Protein AF-A0A940UGZ0-F1 (afdb_monomer_lite)

Structure (mmCIF, N/CA/C/O backbone):
data_AF-A0A940UGZ0-F1
#
_entry.id   AF-A0A940UGZ0-F1
#
loop_
_atom_site.group_PDB
_atom_site.id
_atom_site.type_symbol
_atom_site.label_atom_id
_atom_site.label_alt_id
_atom_site.label_comp_id
_atom_site.label_asym_id
_atom_site.label_entity_id
_atom_site.label_seq_id
_atom_site.pdbx_PDB_ins_code
_atom_site.Cartn_x
_atom_site.Cartn_y
_atom_site.Cartn_z
_atom_site.occupancy
_atom_site.B_iso_or_equiv
_atom_site.auth_seq_id
_atom_site.auth_comp_id
_atom_site.auth_asym_id
_atom_site.auth_atom_id
_atom_site.pdbx_PDB_model_num
ATOM 1 N N . MET A 1 1 ? 29.693 -10.703 10.361 1.00 44.00 1 MET A N 1
ATOM 2 C CA . MET A 1 1 ? 28.287 -11.131 10.550 1.00 44.00 1 MET A CA 1
ATOM 3 C C . MET A 1 1 ? 28.003 -12.308 9.638 1.00 44.00 1 MET A C 1
ATOM 5 O O . MET A 1 1 ? 28.403 -12.269 8.482 1.00 44.00 1 MET A O 1
ATOM 9 N N . SER A 1 2 ? 27.366 -13.365 10.141 1.00 43.62 2 SER A N 1
ATOM 10 C CA . SER A 1 2 ? 26.946 -14.489 9.296 1.00 43.62 2 SER A CA 1
ATOM 11 C C . SER A 1 2 ? 26.009 -13.975 8.190 1.00 43.62 2 SER A C 1
ATOM 13 O O . SER A 1 2 ? 24.983 -13.370 8.494 1.00 43.62 2 SER A O 1
ATOM 15 N N . LEU A 1 3 ? 26.332 -14.251 6.918 1.00 56.09 3 LEU A N 1
ATOM 16 C CA . LEU A 1 3 ? 25.516 -13.907 5.736 1.00 56.09 3 LEU A CA 1
ATOM 17 C C . LEU A 1 3 ? 24.057 -14.409 5.822 1.00 56.09 3 LEU A C 1
ATOM 19 O O . LEU A 1 3 ? 23.211 -13.968 5.048 1.00 56.09 3 LEU A O 1
ATOM 23 N N . LYS A 1 4 ? 23.747 -15.321 6.757 1.00 75.62 4 LYS A N 1
ATOM 24 C CA . LYS A 1 4 ? 22.429 -15.953 6.892 1.00 75.62 4 LYS A CA 1
ATOM 25 C C . LYS A 1 4 ? 21.354 -15.041 7.482 1.00 75.62 4 LYS A C 1
ATOM 27 O O . LYS A 1 4 ? 20.193 -15.233 7.151 1.00 75.62 4 LYS A O 1
ATOM 32 N N . GLU A 1 5 ? 21.692 -14.092 8.356 1.00 88.62 5 GLU A N 1
ATOM 33 C CA . GLU A 1 5 ? 20.665 -13.267 9.018 1.00 88.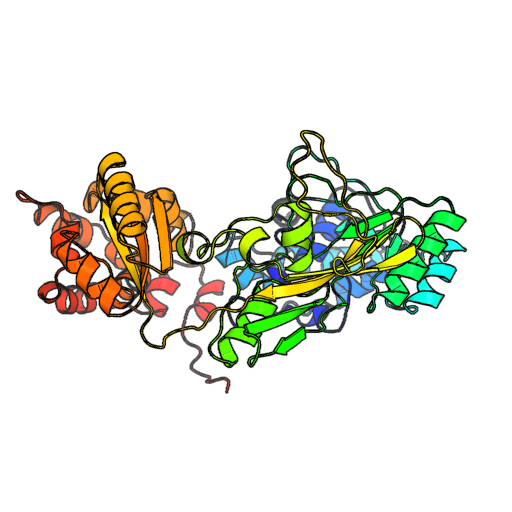62 5 GLU A CA 1
ATOM 34 C C . GLU A 1 5 ? 20.078 -12.202 8.073 1.00 88.62 5 GLU A C 1
ATOM 36 O O . GLU A 1 5 ? 18.863 -12.222 7.878 1.00 88.62 5 GLU A O 1
ATOM 41 N N . PRO A 1 6 ? 20.875 -11.357 7.382 1.00 93.19 6 PRO A N 1
ATOM 42 C CA . PRO A 1 6 ? 20.317 -10.394 6.429 1.00 93.19 6 PRO A CA 1
ATOM 43 C C . PRO A 1 6 ? 19.539 -11.060 5.288 1.00 93.19 6 PRO A C 1
ATOM 45 O O . PRO A 1 6 ? 18.523 -10.536 4.851 1.00 93.19 6 PRO A O 1
ATOM 48 N N . ALA A 1 7 ? 19.972 -12.242 4.833 1.00 91.25 7 ALA A N 1
ATOM 49 C CA . ALA A 1 7 ? 19.273 -12.977 3.780 1.00 91.25 7 ALA A CA 1
ATOM 50 C C . ALA A 1 7 ? 17.895 -13.473 4.246 1.00 91.25 7 ALA A C 1
ATOM 52 O O . ALA A 1 7 ? 16.927 -13.379 3.502 1.00 91.25 7 ALA A O 1
ATOM 53 N N . LYS A 1 8 ? 17.784 -13.941 5.498 1.00 92.12 8 LYS A N 1
ATOM 54 C CA . LYS A 1 8 ? 16.493 -14.309 6.098 1.00 92.12 8 LYS A CA 1
ATOM 55 C C . LYS A 1 8 ? 15.559 -13.106 6.228 1.00 92.12 8 LYS A C 1
ATOM 57 O O . LYS A 1 8 ? 14.386 -13.237 5.904 1.00 92.12 8 LYS A O 1
ATOM 62 N N . ILE A 1 9 ? 16.074 -11.954 6.670 1.00 92.94 9 ILE A N 1
ATOM 63 C CA . ILE A 1 9 ? 15.282 -10.716 6.776 1.00 92.94 9 ILE A CA 1
ATOM 64 C C . ILE A 1 9 ? 14.785 -10.289 5.391 1.00 92.94 9 ILE A C 1
ATOM 66 O O . ILE A 1 9 ? 13.605 -10.000 5.229 1.00 92.94 9 ILE A O 1
ATOM 70 N N . ALA A 1 10 ? 15.665 -10.300 4.386 1.00 92.88 10 ALA A N 1
ATOM 71 C CA . ALA A 1 10 ? 15.313 -9.944 3.016 1.00 92.88 10 ALA A CA 1
ATOM 72 C C . ALA A 1 10 ? 14.221 -10.864 2.441 1.00 92.88 10 ALA A C 1
ATOM 74 O O . ALA A 1 10 ? 13.216 -10.378 1.929 1.00 92.88 10 ALA A O 1
ATOM 75 N N . ALA A 1 11 ? 14.373 -12.181 2.608 1.00 89.81 11 ALA A N 1
ATOM 76 C CA . ALA A 1 11 ? 13.402 -13.177 2.154 1.00 89.81 11 ALA A CA 1
ATOM 77 C C . ALA A 1 11 ? 12.052 -13.116 2.895 1.00 89.81 11 ALA A C 1
ATOM 79 O O . ALA A 1 11 ? 11.059 -13.642 2.399 1.00 89.81 11 ALA A O 1
ATOM 80 N N . ALA A 1 12 ? 12.004 -12.498 4.079 1.00 89.06 12 ALA A N 1
ATOM 81 C CA . ALA A 1 12 ? 10.781 -12.320 4.855 1.00 89.06 12 ALA A CA 1
ATOM 82 C C . ALA A 1 12 ? 9.967 -11.078 4.441 1.00 89.06 12 ALA A C 1
ATOM 84 O O . ALA A 1 12 ? 8.873 -10.872 4.972 1.00 89.06 12 ALA A O 1
ATOM 85 N N . CYS A 1 13 ? 10.463 -10.256 3.506 1.00 86.62 13 CYS A N 1
ATOM 86 C CA . CYS A 1 13 ? 9.703 -9.128 2.977 1.00 86.62 13 CYS A CA 1
ATOM 87 C C . CYS A 1 13 ? 8.386 -9.611 2.346 1.00 86.62 13 CYS A C 1
ATOM 89 O O . CYS A 1 13 ? 8.370 -10.559 1.568 1.00 86.62 13 CYS A O 1
ATOM 91 N N . ARG A 1 14 ? 7.276 -8.953 2.701 1.00 76.94 14 ARG A N 1
ATOM 92 C CA . ARG A 1 14 ? 5.912 -9.326 2.287 1.00 76.94 14 ARG A CA 1
ATOM 93 C C . ARG A 1 14 ? 5.341 -8.469 1.151 1.00 76.94 14 ARG A C 1
ATOM 95 O O . ARG A 1 14 ? 4.160 -8.561 0.856 1.00 76.94 14 ARG A O 1
ATOM 102 N N . HIS A 1 15 ? 6.153 -7.596 0.555 1.00 77.44 15 HIS A N 1
ATOM 103 C CA . HIS A 1 15 ? 5.818 -6.810 -0.645 1.00 77.44 15 HIS A CA 1
ATOM 104 C C . HIS A 1 15 ? 4.561 -5.924 -0.582 1.00 77.44 15 HIS A C 1
ATOM 106 O O . HIS A 1 15 ? 4.055 -5.507 -1.619 1.00 77.44 15 HIS A O 1
ATOM 112 N N . TYR A 1 16 ? 4.093 -5.541 0.610 1.00 77.81 16 TYR A N 1
ATOM 113 C CA . TYR A 1 16 ? 2.901 -4.692 0.775 1.00 77.81 16 TYR A CA 1
ATOM 114 C C . TYR A 1 16 ? 3.077 -3.230 0.340 1.00 77.81 16 TYR A C 1
ATOM 116 O O . TYR A 1 16 ? 2.133 -2.451 0.429 1.00 77.81 16 TYR A O 1
ATOM 124 N N . ALA A 1 17 ? 4.274 -2.824 -0.096 1.00 86.44 17 ALA A N 1
ATOM 125 C CA . ALA A 1 17 ? 4.585 -1.467 -0.546 1.00 86.44 17 ALA A CA 1
ATOM 126 C C . ALA A 1 17 ? 4.343 -0.343 0.485 1.00 86.44 17 ALA A C 1
ATOM 128 O O . ALA A 1 17 ? 4.434 0.832 0.133 1.00 86.44 17 ALA A O 1
ATOM 129 N N . MET A 1 18 ? 4.135 -0.677 1.764 1.00 88.25 18 MET A N 1
ATOM 130 C CA . MET A 1 18 ? 3.965 0.301 2.852 1.00 88.25 18 MET A CA 1
ATOM 131 C C . MET A 1 18 ? 5.149 1.270 2.959 1.00 88.25 18 MET A C 1
ATOM 133 O O . MET A 1 18 ? 4.951 2.440 3.248 1.00 88.25 18 MET A O 1
ATOM 137 N N . CYS A 1 19 ? 6.365 0.831 2.609 1.00 89.19 19 CYS A N 1
ATOM 138 C CA . CYS A 1 19 ? 7.564 1.680 2.596 1.00 89.19 19 CYS A CA 1
ATOM 139 C C . CYS A 1 19 ? 7.544 2.833 1.570 1.00 89.19 19 CYS A C 1
ATOM 141 O O . CYS A 1 19 ? 8.497 3.614 1.509 1.00 89.19 19 CYS A O 1
ATOM 143 N N . LYS A 1 20 ? 6.502 2.912 0.734 1.00 90.12 20 LYS A N 1
ATOM 144 C CA . LYS A 1 20 ? 6.289 3.983 -0.244 1.00 90.12 20 LYS A CA 1
ATOM 145 C C . LYS A 1 20 ? 5.335 5.075 0.243 1.00 90.12 20 LYS A C 1
ATOM 147 O O . LYS A 1 20 ? 5.169 6.065 -0.461 1.00 90.12 20 LYS A O 1
ATOM 152 N N . ILE A 1 21 ? 4.708 4.896 1.402 1.00 90.94 21 ILE A N 1
ATOM 153 C CA . ILE A 1 21 ? 3.793 5.865 2.006 1.00 90.94 21 ILE A CA 1
ATOM 154 C C . ILE A 1 21 ? 4.285 6.224 3.407 1.00 90.94 21 ILE A C 1
ATOM 156 O O . ILE A 1 21 ? 4.869 5.398 4.102 1.00 90.94 21 ILE A O 1
ATOM 160 N N . ASP A 1 22 ? 4.055 7.460 3.835 1.00 90.25 22 ASP A N 1
ATOM 161 C CA . ASP A 1 22 ? 4.480 7.920 5.158 1.00 90.25 22 ASP A CA 1
ATOM 162 C C . ASP A 1 22 ? 3.358 7.788 6.191 1.00 90.25 22 ASP A C 1
ATOM 164 O O . ASP A 1 22 ? 2.810 8.779 6.666 1.00 90.25 22 ASP A O 1
ATOM 168 N N . TYR A 1 23 ? 2.968 6.553 6.500 1.00 87.12 23 TYR A N 1
ATOM 169 C CA . TYR A 1 23 ? 1.838 6.278 7.396 1.00 87.12 23 TYR A CA 1
ATOM 170 C C . TYR A 1 23 ? 2.162 6.477 8.888 1.00 87.12 23 TYR A C 1
ATOM 172 O O . TYR A 1 23 ? 1.243 6.496 9.699 1.00 87.12 23 TYR A O 1
ATOM 180 N N . LEU A 1 24 ? 3.442 6.636 9.248 1.00 85.75 24 LEU A N 1
ATOM 181 C CA . LEU A 1 24 ? 3.880 6.961 10.614 1.00 85.75 24 LEU A CA 1
ATOM 182 C C . LEU A 1 24 ? 4.257 8.443 10.792 1.00 85.75 24 LEU A C 1
ATOM 184 O O . LEU A 1 24 ? 4.602 8.842 11.898 1.00 85.75 24 LEU A O 1
ATOM 188 N N . GLY A 1 25 ? 4.219 9.265 9.734 1.00 86.12 25 GLY A N 1
ATOM 189 C CA . GLY A 1 25 ? 4.635 10.677 9.799 1.00 86.12 25 GLY A CA 1
ATOM 190 C C . GLY A 1 25 ? 6.141 10.868 10.020 1.00 86.12 25 GLY A C 1
ATOM 191 O O . GLY A 1 25 ? 6.587 11.855 10.600 1.00 86.12 25 GLY A O 1
ATOM 192 N N . THR A 1 26 ? 6.934 9.894 9.590 1.00 83.38 26 THR A N 1
ATOM 193 C CA . THR A 1 26 ? 8.383 9.797 9.822 1.00 83.38 26 THR A CA 1
ATOM 194 C C . THR A 1 26 ? 9.216 10.132 8.587 1.00 83.38 26 THR A C 1
ATOM 196 O O . THR A 1 26 ? 10.450 10.141 8.633 1.00 83.38 26 THR A O 1
ATOM 199 N N . GLY A 1 27 ? 8.540 10.416 7.478 1.00 88.00 27 GLY A N 1
ATOM 200 C CA . GLY A 1 27 ? 9.101 10.537 6.147 1.00 88.00 27 GLY A CA 1
ATOM 201 C C . GLY A 1 27 ? 9.201 9.199 5.413 1.00 88.00 27 GLY A C 1
ATOM 202 O O . GLY A 1 27 ? 9.188 8.111 5.989 1.00 88.00 27 GLY A O 1
ATOM 203 N N . ILE A 1 28 ? 9.347 9.294 4.094 1.00 90.31 28 ILE A N 1
ATOM 204 C CA . ILE A 1 28 ? 9.717 8.171 3.225 1.00 90.31 28 ILE A CA 1
ATOM 205 C C . ILE A 1 28 ? 11.244 8.054 3.111 1.00 90.31 28 ILE A C 1
ATOM 207 O O . ILE A 1 28 ? 11.990 8.968 3.463 1.00 90.31 28 ILE A O 1
ATOM 211 N N . CYS A 1 29 ? 11.732 6.917 2.606 1.00 91.56 29 CYS A N 1
ATOM 212 C CA . CYS A 1 29 ? 13.166 6.705 2.396 1.00 91.56 29 CYS A CA 1
ATOM 213 C C . CYS A 1 29 ? 13.762 7.812 1.494 1.00 91.56 29 CYS A C 1
ATOM 215 O O . CYS A 1 29 ? 13.357 7.897 0.334 1.00 91.56 29 CYS A O 1
ATOM 217 N N . PRO A 1 30 ? 14.764 8.596 1.952 1.00 91.69 30 PRO A N 1
ATOM 218 C CA . PRO A 1 30 ? 15.283 9.741 1.195 1.00 91.69 30 PRO A CA 1
ATOM 219 C C . PRO A 1 30 ? 15.824 9.373 -0.185 1.00 91.69 30 PRO A C 1
ATOM 221 O O . PRO A 1 30 ? 15.688 10.122 -1.143 1.00 91.69 30 PRO A O 1
ATOM 224 N N . SER A 1 31 ? 16.404 8.179 -0.312 1.00 87.62 31 SER A N 1
ATOM 225 C CA . SER A 1 31 ? 16.918 7.683 -1.589 1.00 87.62 31 SER A CA 1
ATOM 226 C C . SER A 1 31 ? 15.840 7.440 -2.644 1.00 87.62 31 SER A C 1
ATOM 228 O O . SER A 1 31 ? 16.177 7.286 -3.813 1.00 87.62 31 SER A O 1
ATOM 230 N N . ALA A 1 32 ? 14.581 7.315 -2.224 1.00 85.12 32 ALA A N 1
ATOM 231 C CA . ALA A 1 32 ? 13.453 7.041 -3.097 1.00 85.12 32 ALA A CA 1
ATOM 232 C C . ALA A 1 32 ? 12.693 8.315 -3.503 1.00 85.12 32 ALA A C 1
ATOM 234 O O . ALA A 1 32 ? 11.904 8.253 -4.437 1.00 85.12 32 ALA A O 1
ATOM 235 N N . CYS A 1 33 ? 12.941 9.462 -2.854 1.00 79.94 33 CYS A N 1
ATOM 236 C CA . CYS A 1 33 ? 12.240 10.717 -3.152 1.00 79.94 33 CYS A CA 1
ATOM 237 C C . CYS A 1 33 ? 12.409 11.155 -4.616 1.00 79.94 33 CYS A C 1
ATOM 239 O O . CYS A 1 33 ? 11.438 11.556 -5.247 1.00 79.94 33 CYS A O 1
ATOM 241 N N . ASP A 1 34 ? 13.617 10.999 -5.167 1.00 77.56 34 ASP A N 1
ATOM 242 C CA . ASP A 1 34 ? 13.958 11.457 -6.524 1.00 77.56 34 ASP A CA 1
ATOM 243 C C . ASP A 1 34 ? 14.174 10.301 -7.514 1.00 77.56 34 ASP A C 1
ATOM 245 O O . ASP A 1 34 ? 14.641 10.499 -8.638 1.00 77.56 34 ASP A O 1
ATOM 249 N N . LYS A 1 35 ? 13.902 9.058 -7.096 1.00 87.75 35 LYS A N 1
ATOM 250 C CA . LYS A 1 35 ? 14.192 7.857 -7.886 1.00 87.75 35 LYS A CA 1
ATOM 251 C C . LYS A 1 35 ? 12.925 7.032 -8.082 1.00 87.75 35 LYS A C 1
ATOM 253 O O . LYS A 1 35 ? 12.344 6.566 -7.110 1.00 87.75 35 LYS A O 1
ATOM 258 N N . PRO A 1 36 ? 12.510 6.788 -9.334 1.00 84.94 36 PRO A N 1
ATOM 259 C CA . PRO A 1 36 ? 11.133 6.388 -9.600 1.00 84.94 36 PRO A CA 1
ATOM 260 C C . PRO A 1 36 ? 10.893 4.876 -9.419 1.00 84.94 36 PRO A C 1
ATOM 262 O O . PRO A 1 36 ? 9.751 4.442 -9.323 1.00 84.94 36 PRO A O 1
ATOM 265 N N . TYR A 1 37 ? 11.948 4.057 -9.353 1.00 95.12 37 TYR A N 1
ATOM 266 C CA . TYR A 1 37 ? 11.830 2.595 -9.304 1.00 95.12 37 TYR A CA 1
ATOM 267 C C . TYR A 1 37 ? 11.713 2.039 -7.883 1.00 95.12 37 TYR A C 1
ATOM 269 O O . TYR A 1 37 ? 12.392 2.498 -6.962 1.00 95.12 37 TYR A O 1
ATOM 277 N N . VAL A 1 38 ? 10.978 0.926 -7.746 1.00 93.81 38 VAL A N 1
ATOM 278 C CA . VAL A 1 38 ? 10.859 0.141 -6.496 1.00 93.81 38 VAL A CA 1
ATOM 279 C C . VAL A 1 38 ? 12.226 -0.190 -5.885 1.00 93.81 38 VAL A C 1
ATOM 281 O O . VAL A 1 38 ? 12.372 -0.179 -4.665 1.00 93.81 38 VAL A O 1
ATOM 284 N N . ALA A 1 39 ? 13.240 -0.411 -6.722 1.00 95.75 39 ALA A N 1
ATOM 285 C CA . ALA A 1 39 ? 14.613 -0.717 -6.328 1.00 95.75 39 ALA A CA 1
ATOM 286 C C . ALA A 1 39 ? 15.255 0.269 -5.337 1.00 95.75 39 ALA A C 1
ATOM 288 O O . ALA A 1 39 ? 16.126 -0.129 -4.565 1.00 95.75 39 ALA A O 1
ATOM 289 N N . TYR A 1 40 ? 14.823 1.531 -5.321 1.00 95.56 40 TYR A N 1
ATOM 290 C CA . TYR A 1 40 ? 15.357 2.550 -4.411 1.00 95.56 40 TYR A CA 1
ATOM 291 C C . TYR A 1 40 ? 14.639 2.597 -3.057 1.00 95.56 40 TYR A C 1
ATOM 293 O O . TYR A 1 40 ? 15.151 3.190 -2.102 1.00 95.56 40 TYR A O 1
ATOM 301 N N . TYR A 1 41 ? 13.494 1.926 -2.943 1.00 94.44 41 TYR A N 1
ATOM 302 C CA . TYR A 1 41 ? 12.763 1.771 -1.693 1.00 94.44 41 TYR A CA 1
ATOM 303 C C . TYR A 1 41 ? 13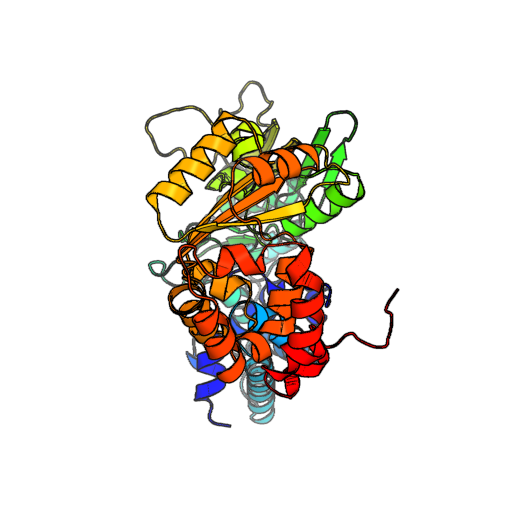.341 0.619 -0.855 1.00 94.44 41 TYR A C 1
ATOM 305 O O . TYR A 1 41 ? 14.000 -0.280 -1.389 1.00 94.44 41 TYR A O 1
ATOM 313 N N . PRO A 1 42 ? 13.081 0.597 0.467 1.00 94.06 42 PRO A N 1
ATOM 314 C CA . PRO A 1 42 ? 13.516 -0.492 1.340 1.00 94.06 42 PRO A CA 1
ATOM 315 C C . PRO A 1 42 ? 13.128 -1.883 0.825 1.00 94.06 42 PRO A C 1
ATOM 317 O O . PRO A 1 42 ? 13.968 -2.777 0.819 1.00 94.06 42 PRO A O 1
ATOM 320 N N . GLN A 1 43 ? 11.899 -2.044 0.326 1.00 93.19 43 GLN A N 1
ATOM 321 C CA . GLN A 1 43 ? 11.437 -3.293 -0.283 1.00 93.19 43 GLN A CA 1
ATOM 322 C C . GLN A 1 43 ? 12.329 -3.736 -1.451 1.00 93.19 43 GLN A C 1
ATOM 324 O O . GLN A 1 43 ? 12.862 -4.839 -1.422 1.00 93.19 43 GLN A O 1
ATOM 329 N N . GLY A 1 44 ? 12.568 -2.865 -2.436 1.00 94.50 44 GLY A N 1
ATOM 330 C CA . GLY A 1 44 ? 13.358 -3.241 -3.609 1.00 94.50 44 GLY A CA 1
ATOM 331 C C . GLY A 1 44 ? 14.811 -3.583 -3.279 1.00 94.50 44 GLY A C 1
ATOM 332 O O . GLY A 1 44 ? 15.390 -4.475 -3.890 1.00 94.50 44 GLY A O 1
ATOM 333 N N . ARG A 1 45 ? 15.408 -2.946 -2.265 1.00 95.94 45 ARG A N 1
ATOM 334 C CA . ARG A 1 45 ? 16.752 -3.326 -1.798 1.00 95.94 45 ARG A CA 1
ATOM 335 C C . ARG A 1 45 ? 16.782 -4.687 -1.110 1.00 95.94 45 ARG A C 1
ATOM 337 O O . ARG A 1 45 ? 17.774 -5.401 -1.249 1.00 95.94 45 ARG A O 1
ATOM 344 N N . MET A 1 46 ? 15.720 -5.049 -0.389 1.00 95.19 46 MET A N 1
ATOM 345 C CA . MET A 1 46 ? 15.579 -6.400 0.156 1.00 95.19 46 MET A CA 1
ATOM 346 C C . MET A 1 46 ? 15.463 -7.429 -0.974 1.00 95.19 46 MET A C 1
ATOM 348 O O . MET A 1 46 ? 16.199 -8.411 -0.952 1.00 95.19 46 MET A O 1
ATOM 352 N N . ASP A 1 47 ? 14.668 -7.146 -2.009 1.00 94.75 47 ASP A N 1
ATOM 353 C CA . ASP A 1 47 ? 14.540 -8.011 -3.193 1.00 94.75 47 ASP A CA 1
ATOM 354 C C . ASP A 1 47 ? 15.880 -8.218 -3.906 1.00 94.75 47 ASP A C 1
ATOM 356 O O . ASP A 1 47 ? 16.263 -9.341 -4.229 1.00 94.75 47 ASP A O 1
ATOM 360 N N . ILE A 1 48 ? 16.638 -7.136 -4.106 1.00 96.81 48 ILE A N 1
ATOM 361 C CA . ILE A 1 48 ? 17.970 -7.185 -4.719 1.00 96.81 48 ILE A CA 1
ATOM 362 C C . ILE A 1 48 ? 18.925 -8.035 -3.882 1.00 96.81 48 ILE A C 1
ATOM 364 O O . ILE A 1 48 ? 19.661 -8.855 -4.433 1.00 96.81 48 ILE A O 1
ATOM 368 N N . TYR A 1 49 ? 18.940 -7.848 -2.561 1.00 96.69 49 TYR A N 1
ATOM 369 C CA . TYR A 1 49 ? 19.843 -8.596 -1.691 1.00 96.69 49 TYR A CA 1
ATOM 370 C C . TYR A 1 49 ? 19.498 -10.091 -1.646 1.00 96.69 49 TYR A C 1
ATOM 372 O O . TYR A 1 49 ? 20.399 -10.926 -1.739 1.00 96.69 49 TYR A O 1
ATOM 380 N N . ASP A 1 50 ? 18.212 -10.440 -1.562 1.00 95.00 50 ASP A N 1
ATOM 381 C CA . ASP A 1 50 ? 17.754 -11.831 -1.643 1.00 95.00 50 ASP A CA 1
ATOM 382 C C . ASP A 1 50 ? 18.118 -12.464 -3.000 1.00 95.00 50 ASP A C 1
ATOM 384 O O . ASP A 1 50 ? 18.675 -13.565 -3.058 1.00 95.00 50 ASP A O 1
ATOM 388 N N . ALA A 1 51 ? 17.925 -11.731 -4.099 1.00 95.06 51 ALA A N 1
ATOM 389 C CA . ALA A 1 51 ? 18.300 -12.178 -5.436 1.00 95.06 51 ALA A CA 1
ATOM 390 C C . ALA A 1 51 ? 19.815 -12.386 -5.600 1.00 95.06 51 ALA A C 1
ATOM 392 O O . ALA A 1 51 ? 20.236 -13.364 -6.224 1.00 95.06 51 ALA A O 1
ATOM 393 N N . LEU A 1 52 ? 20.648 -11.517 -5.018 1.00 95.31 52 LEU A N 1
ATOM 394 C CA . LEU A 1 52 ? 22.104 -11.693 -4.976 1.00 95.31 52 LEU A CA 1
ATOM 395 C C . LEU A 1 52 ? 22.502 -12.922 -4.153 1.00 95.31 52 LEU A C 1
ATOM 397 O O . LEU A 1 52 ? 23.336 -13.712 -4.599 1.00 95.31 52 LEU A O 1
ATOM 401 N N . ALA A 1 53 ? 21.883 -13.125 -2.985 1.00 93.12 53 ALA A N 1
ATOM 402 C CA . ALA A 1 53 ? 22.130 -14.294 -2.142 1.00 93.12 53 ALA A CA 1
ATOM 403 C C . ALA A 1 53 ? 21.796 -15.608 -2.874 1.00 93.12 53 ALA A C 1
ATOM 405 O O . ALA A 1 53 ? 22.514 -16.601 -2.730 1.00 93.12 53 ALA A O 1
ATOM 406 N N . LYS A 1 54 ? 20.759 -15.586 -3.720 1.00 93.12 54 LYS A N 1
ATOM 407 C CA . LYS A 1 54 ? 20.337 -16.693 -4.595 1.00 93.12 54 LYS A CA 1
ATOM 408 C C . LYS A 1 54 ? 21.063 -16.739 -5.949 1.00 93.12 54 LYS A C 1
ATOM 410 O O . LYS A 1 54 ? 20.816 -17.651 -6.731 1.00 93.12 54 LYS A O 1
ATOM 415 N N . LYS A 1 55 ? 21.976 -15.797 -6.225 1.00 94.12 55 LYS A N 1
ATOM 416 C CA . LYS A 1 55 ? 22.732 -15.663 -7.489 1.00 94.12 55 LYS A CA 1
ATOM 417 C C . LYS A 1 55 ? 21.848 -15.519 -8.741 1.00 94.12 55 LYS A C 1
ATOM 419 O O . LYS A 1 55 ? 22.222 -15.979 -9.817 1.00 94.12 55 LYS A O 1
ATOM 424 N N . LEU A 1 56 ? 20.690 -14.878 -8.606 1.00 94.06 56 LEU A N 1
ATOM 425 C CA . LEU A 1 56 ? 19.726 -14.682 -9.697 1.00 94.06 56 LEU A CA 1
ATOM 426 C C . LEU A 1 56 ? 20.080 -13.500 -10.606 1.00 94.06 56 LEU A C 1
ATOM 428 O O . LEU A 1 56 ? 19.689 -13.476 -11.771 1.00 94.06 56 LEU A O 1
ATOM 432 N N . ILE A 1 57 ? 20.826 -12.525 -10.086 1.00 96.62 57 ILE A N 1
ATOM 433 C CA . ILE A 1 57 ? 21.223 -11.319 -10.815 1.00 96.62 57 ILE A CA 1
ATOM 434 C C . ILE A 1 57 ? 22.728 -11.058 -10.678 1.00 96.62 57 ILE A C 1
ATOM 436 O O . ILE A 1 57 ? 23.325 -11.392 -9.651 1.00 96.62 57 ILE A O 1
ATOM 440 N N . PRO A 1 58 ? 23.369 -10.455 -11.693 1.00 96.81 58 PRO A N 1
ATOM 441 C CA . PRO A 1 58 ? 24.728 -9.949 -11.564 1.00 96.81 58 PRO A CA 1
ATOM 442 C C . PRO A 1 58 ? 24.758 -8.589 -10.847 1.00 96.81 58 PRO A C 1
ATOM 444 O O . PRO A 1 58 ? 23.751 -7.887 -10.769 1.00 96.81 58 PRO A O 1
ATOM 447 N N . VAL A 1 59 ? 25.948 -8.164 -10.413 1.00 97.56 59 VAL A N 1
ATOM 448 C CA . VAL A 1 59 ? 26.180 -6.775 -9.987 1.00 97.56 59 VAL A CA 1
ATOM 449 C C . VAL A 1 59 ? 26.232 -5.868 -11.217 1.00 97.56 59 VAL A C 1
ATOM 451 O O . VAL A 1 59 ? 27.138 -5.989 -12.045 1.00 97.56 59 VAL A O 1
ATOM 454 N N . THR A 1 60 ? 25.256 -4.970 -11.348 1.00 98.00 60 THR A N 1
ATOM 455 C CA . THR A 1 60 ? 25.151 -3.997 -12.448 1.00 98.00 60 THR A CA 1
ATOM 456 C C . THR A 1 60 ? 25.531 -2.585 -12.009 1.00 98.00 60 THR A C 1
ATOM 458 O O . THR A 1 60 ? 25.659 -2.309 -10.816 1.00 98.00 60 THR A O 1
ATOM 461 N N . GLU A 1 61 ? 25.695 -1.671 -12.970 1.00 96.38 6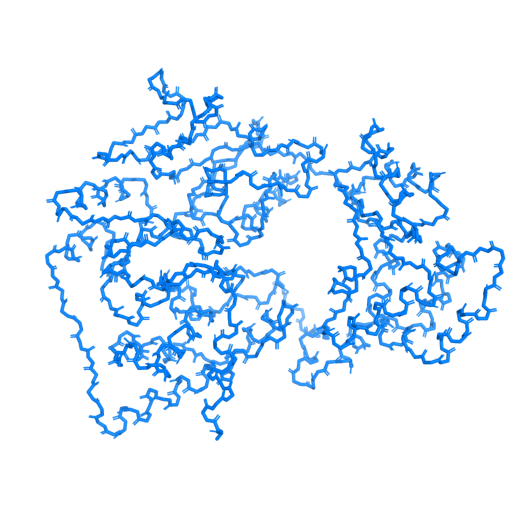1 GLU A N 1
ATOM 462 C CA . GLU A 1 61 ? 25.901 -0.241 -12.684 1.00 96.38 61 GLU A CA 1
ATOM 463 C C . GLU A 1 61 ? 24.727 0.342 -11.876 1.00 96.38 61 GLU A C 1
ATOM 465 O O . GLU A 1 61 ? 24.952 1.078 -10.916 1.00 96.38 61 GLU A O 1
ATOM 470 N N . ALA A 1 62 ? 23.485 -0.046 -12.198 1.00 96.69 62 ALA A N 1
ATOM 471 C CA . ALA A 1 62 ? 22.312 0.374 -11.434 1.00 96.69 62 ALA A CA 1
ATOM 472 C C . ALA A 1 62 ? 22.327 -0.187 -10.006 1.00 96.69 62 ALA A C 1
ATOM 474 O O . ALA A 1 62 ? 22.023 0.542 -9.069 1.00 96.69 62 ALA A O 1
ATOM 475 N N . LEU A 1 63 ? 22.722 -1.453 -9.810 1.00 97.88 63 LEU A N 1
ATOM 476 C CA . LEU A 1 63 ? 22.827 -2.052 -8.474 1.00 97.88 63 LEU A CA 1
ATOM 477 C C . LEU A 1 63 ? 23.803 -1.271 -7.588 1.00 97.88 63 LEU A C 1
ATOM 479 O O . LEU A 1 63 ? 23.494 -0.977 -6.433 1.00 97.88 63 LEU A O 1
ATOM 483 N N . VAL A 1 64 ? 24.960 -0.895 -8.141 1.00 97.81 64 VAL A N 1
ATOM 484 C CA . VAL A 1 64 ? 25.957 -0.084 -7.431 1.00 97.81 64 VAL A CA 1
ATOM 485 C C . VAL A 1 64 ? 25.355 1.253 -6.991 1.00 97.81 64 VAL A C 1
ATOM 487 O O . VAL A 1 64 ? 25.499 1.629 -5.827 1.00 97.81 64 VAL A O 1
ATOM 490 N N . ASP A 1 65 ? 24.639 1.943 -7.883 1.00 96.31 65 ASP A N 1
ATOM 491 C CA . ASP A 1 65 ? 23.936 3.193 -7.567 1.00 96.31 65 ASP A CA 1
ATOM 492 C C . ASP A 1 65 ? 22.861 2.997 -6.482 1.00 96.31 65 ASP A C 1
ATOM 494 O O . ASP A 1 65 ? 22.849 3.701 -5.470 1.00 96.31 65 ASP A O 1
ATOM 498 N N . ILE A 1 66 ? 22.013 1.974 -6.621 1.00 97.19 66 ILE A N 1
ATOM 499 C CA . ILE A 1 66 ? 20.955 1.632 -5.661 1.00 97.19 66 ILE A CA 1
ATOM 500 C C . ILE A 1 66 ? 21.534 1.374 -4.267 1.00 97.19 66 ILE A C 1
ATOM 502 O O . ILE A 1 66 ? 21.028 1.912 -3.275 1.00 97.19 66 ILE A O 1
ATOM 506 N N . ALA A 1 67 ? 22.604 0.584 -4.169 1.00 97.12 67 ALA A N 1
ATOM 507 C CA . ALA A 1 67 ? 23.257 0.296 -2.900 1.00 97.12 67 ALA A CA 1
ATOM 508 C C . ALA A 1 67 ? 23.872 1.567 -2.297 1.00 97.12 67 ALA A C 1
ATOM 510 O O . ALA A 1 67 ? 23.683 1.853 -1.109 1.00 97.12 67 ALA A O 1
ATOM 511 N N . ARG A 1 68 ? 24.566 2.377 -3.104 1.00 95.94 68 ARG A N 1
ATOM 512 C CA . ARG A 1 68 ? 25.223 3.611 -2.646 1.00 95.94 68 ARG A CA 1
ATOM 513 C C . ARG A 1 68 ? 24.240 4.693 -2.221 1.00 95.94 68 ARG A C 1
ATOM 515 O O . ARG A 1 68 ? 24.515 5.350 -1.221 1.00 95.94 68 ARG A O 1
ATOM 522 N N . SER A 1 69 ? 23.078 4.784 -2.865 1.00 95.69 69 SER A N 1
ATOM 523 C CA . SER A 1 69 ? 22.033 5.767 -2.549 1.00 95.69 69 SER A CA 1
ATOM 524 C C . SER A 1 69 ? 21.497 5.675 -1.112 1.00 95.69 69 SER A C 1
ATOM 526 O O . SER A 1 69 ? 20.978 6.658 -0.589 1.00 95.69 69 SER A O 1
ATOM 528 N N . CYS A 1 70 ? 21.598 4.511 -0.455 1.00 95.25 70 CYS A N 1
ATOM 529 C CA . CYS A 1 70 ? 21.123 4.320 0.916 1.00 95.25 70 CYS A CA 1
ATOM 530 C C . CYS A 1 70 ? 22.037 5.019 1.936 1.00 95.25 70 CYS A C 1
ATOM 532 O O . CYS A 1 70 ? 23.189 4.628 2.094 1.00 95.25 70 CYS A O 1
ATOM 534 N N . ASN A 1 71 ? 21.530 5.988 2.692 1.00 94.50 71 ASN A N 1
ATOM 535 C CA . ASN A 1 71 ? 22.291 6.668 3.752 1.00 94.50 71 ASN A CA 1
ATOM 536 C C . ASN A 1 71 ? 22.181 5.994 5.135 1.00 94.50 71 ASN A C 1
ATOM 538 O O . ASN A 1 71 ? 22.670 6.549 6.111 1.00 94.50 71 ASN A O 1
ATOM 542 N N . LEU A 1 72 ? 21.540 4.820 5.221 1.00 95.06 72 LEU A N 1
ATOM 543 C CA . LEU A 1 72 ? 21.311 4.079 6.468 1.00 95.06 72 LEU A CA 1
ATOM 544 C C . LEU A 1 72 ? 20.550 4.882 7.547 1.00 95.06 72 LEU A C 1
ATOM 546 O O . LEU A 1 72 ? 20.785 4.689 8.733 1.00 95.06 72 LEU A O 1
ATOM 550 N N . CYS A 1 73 ? 19.607 5.747 7.153 1.00 92.12 73 CYS A N 1
ATOM 551 C CA . CYS A 1 73 ? 18.861 6.611 8.081 1.00 92.12 73 CYS A CA 1
ATOM 552 C C . CYS A 1 73 ? 17.954 5.900 9.106 1.00 92.12 73 CYS A C 1
ATOM 554 O O . CYS A 1 73 ? 17.463 6.557 10.015 1.00 92.12 73 CYS A O 1
ATOM 556 N N . GLY A 1 74 ? 17.662 4.606 8.950 1.00 91.31 74 GLY A N 1
ATOM 557 C CA . GLY A 1 74 ? 16.844 3.848 9.908 1.00 91.31 74 GLY A CA 1
ATOM 558 C C . GLY A 1 74 ? 15.324 3.910 9.719 1.00 91.31 74 GLY A C 1
ATOM 559 O O . GLY A 1 74 ? 14.630 3.070 10.278 1.00 91.31 74 GLY A O 1
ATOM 560 N N . ILE A 1 75 ? 14.792 4.796 8.867 1.00 90.44 75 ILE A N 1
ATOM 561 C CA . ILE A 1 75 ? 13.332 4.935 8.642 1.00 90.44 75 ILE A CA 1
ATOM 562 C C . ILE A 1 75 ? 12.664 3.597 8.271 1.00 90.44 75 ILE A C 1
ATOM 564 O O . ILE A 1 75 ? 11.540 3.311 8.681 1.00 90.44 75 ILE A O 1
ATOM 568 N N . CYS A 1 76 ? 13.361 2.747 7.512 1.00 91.19 76 CYS A N 1
ATOM 569 C CA . CYS A 1 76 ? 12.840 1.443 7.115 1.00 91.19 76 CYS A CA 1
ATOM 570 C C . CYS A 1 76 ? 12.687 0.449 8.270 1.00 91.19 76 CYS A C 1
ATOM 572 O O . CYS A 1 76 ? 11.767 -0.362 8.207 1.00 91.19 76 CYS A O 1
ATOM 574 N N . ASP A 1 77 ? 13.547 0.507 9.291 1.00 91.06 77 ASP A N 1
ATOM 575 C CA . ASP A 1 77 ? 13.411 -0.317 10.496 1.00 91.06 77 ASP A CA 1
ATOM 576 C C . ASP A 1 77 ? 12.151 0.072 11.244 1.00 91.06 77 ASP A C 1
ATOM 578 O O . ASP A 1 77 ? 11.364 -0.796 11.573 1.00 91.06 77 ASP A O 1
ATOM 582 N N . MET A 1 78 ? 11.902 1.362 11.429 1.00 85.44 78 MET A N 1
ATOM 583 C CA . MET A 1 78 ? 10.714 1.825 12.137 1.00 85.44 78 MET A CA 1
ATOM 584 C C . MET A 1 78 ? 9.415 1.419 11.434 1.00 85.44 78 MET A C 1
ATOM 586 O O . MET A 1 78 ? 8.555 0.790 12.048 1.00 85.44 78 MET A O 1
ATOM 590 N N . GLN A 1 79 ? 9.283 1.729 10.139 1.00 86.88 79 GLN A N 1
ATOM 591 C CA . GLN A 1 79 ? 8.080 1.366 9.391 1.00 86.88 79 GLN A CA 1
ATOM 592 C C . GLN A 1 79 ? 7.901 -0.163 9.349 1.00 86.88 79 GLN A C 1
ATOM 594 O O . GLN A 1 79 ? 6.855 -0.697 9.715 1.00 86.88 79 GLN A O 1
ATOM 599 N N . CYS A 1 80 ? 8.940 -0.914 8.972 1.00 86.62 80 CYS A N 1
ATOM 600 C CA . CYS A 1 80 ? 8.795 -2.365 8.855 1.00 86.62 80 CYS A CA 1
ATOM 601 C C . CYS A 1 80 ? 8.647 -3.053 10.214 1.00 86.62 80 CYS A C 1
ATOM 603 O O . CYS A 1 80 ? 7.935 -4.053 10.284 1.00 86.62 80 CYS A O 1
ATOM 605 N N . HIS A 1 81 ? 9.245 -2.523 11.283 1.00 86.81 81 HIS A N 1
ATOM 606 C CA . HIS A 1 81 ? 9.078 -3.071 12.622 1.00 86.81 81 HIS A CA 1
ATOM 607 C C . HIS A 1 81 ? 7.631 -2.946 13.080 1.00 86.81 81 HIS A C 1
ATOM 609 O O . HIS A 1 81 ? 7.051 -3.932 13.516 1.00 86.81 81 HIS A O 1
ATOM 615 N N . PHE A 1 82 ? 7.029 -1.766 12.905 1.00 78.19 82 PHE A N 1
ATOM 616 C CA . PHE A 1 82 ? 5.633 -1.533 13.271 1.00 78.19 82 PHE A CA 1
ATOM 617 C C . PHE A 1 82 ? 4.670 -2.526 12.600 1.00 78.19 82 PHE A C 1
ATOM 619 O O . PHE A 1 82 ? 3.685 -2.935 13.199 1.00 78.19 82 PHE A O 1
ATOM 626 N N . VAL A 1 83 ? 4.952 -2.933 11.357 1.00 72.75 83 VAL A N 1
ATOM 627 C CA . VAL A 1 83 ? 4.063 -3.828 10.594 1.00 72.75 83 VAL A CA 1
ATOM 628 C C . VAL A 1 83 ? 4.426 -5.307 10.762 1.00 72.75 83 VAL A C 1
ATOM 630 O O . VAL A 1 83 ? 3.556 -6.167 10.683 1.00 72.75 83 VAL A O 1
ATOM 633 N N . THR A 1 84 ? 5.713 -5.628 10.908 1.00 80.88 84 THR A N 1
ATOM 634 C CA . THR A 1 84 ? 6.233 -6.999 10.726 1.00 80.88 84 THR A CA 1
ATOM 635 C C . THR A 1 84 ? 7.405 -7.372 11.635 1.00 80.88 84 THR A C 1
ATOM 637 O O . THR A 1 84 ? 7.952 -8.459 11.472 1.00 80.88 84 THR A O 1
ATOM 640 N N . GLU A 1 85 ? 7.861 -6.473 12.513 1.00 86.94 85 GLU A N 1
ATOM 641 C CA . GLU A 1 85 ? 9.107 -6.601 13.299 1.00 86.94 85 GLU A CA 1
ATOM 642 C C . GLU A 1 85 ? 10.397 -6.772 12.480 1.00 86.94 85 GLU A C 1
ATOM 644 O O . GLU A 1 85 ? 11.482 -6.993 13.021 1.00 86.94 85 GLU A O 1
ATOM 649 N N . LEU A 1 86 ? 10.328 -6.627 11.155 1.00 89.62 86 LEU A N 1
ATOM 650 C CA . LEU A 1 86 ? 11.513 -6.696 10.313 1.00 89.62 86 LEU A CA 1
ATOM 651 C C . LEU A 1 86 ? 12.446 -5.512 10.586 1.00 89.62 86 LEU A C 1
ATOM 653 O O . LEU A 1 86 ? 12.012 -4.385 10.820 1.00 89.62 86 LEU A O 1
ATOM 657 N N . ARG A 1 87 ? 13.752 -5.776 10.455 1.00 91.56 87 ARG A N 1
ATOM 658 C CA . ARG A 1 87 ? 14.845 -4.803 10.626 1.00 91.56 87 ARG A CA 1
ATOM 659 C C . ARG A 1 87 ? 15.653 -4.637 9.320 1.00 91.56 87 ARG A C 1
ATOM 661 O O . ARG A 1 87 ? 16.762 -5.181 9.211 1.00 91.56 87 ARG A O 1
ATOM 668 N N . PRO A 1 88 ? 15.111 -3.974 8.272 1.00 94.12 88 PRO A N 1
ATOM 669 C CA . PRO A 1 88 ? 15.749 -3.888 6.960 1.00 94.12 88 PRO A CA 1
ATOM 670 C C . PRO A 1 88 ? 17.122 -3.207 6.931 1.00 94.12 88 PRO A C 1
ATOM 672 O O . PRO A 1 88 ? 17.883 -3.474 6.004 1.00 94.12 88 PRO A O 1
ATOM 675 N N . VAL A 1 89 ? 17.491 -2.353 7.894 1.00 94.69 89 VAL A N 1
ATOM 676 C CA . VAL A 1 89 ? 18.810 -1.687 7.936 1.00 94.69 89 VAL A CA 1
ATOM 677 C C . VAL A 1 89 ? 19.948 -2.705 7.890 1.00 94.69 89 VAL A C 1
ATOM 679 O O . VAL A 1 89 ? 20.929 -2.481 7.177 1.00 94.69 89 VAL A O 1
ATOM 682 N N . LYS A 1 90 ? 19.796 -3.861 8.550 1.00 94.81 90 LYS A N 1
ATOM 683 C CA . LYS A 1 90 ? 20.776 -4.959 8.486 1.00 94.81 90 LYS A CA 1
ATOM 684 C C . LYS A 1 90 ? 20.976 -5.463 7.051 1.00 94.81 90 LYS A C 1
ATOM 686 O O . LYS A 1 90 ? 22.096 -5.773 6.647 1.00 94.81 90 LYS A O 1
ATOM 691 N N . VAL A 1 91 ? 19.901 -5.506 6.260 1.00 96.62 91 VAL A N 1
ATOM 692 C CA . VAL A 1 91 ? 19.944 -5.851 4.830 1.00 96.62 91 VAL A CA 1
ATOM 693 C C . VAL A 1 91 ? 20.623 -4.749 4.027 1.00 96.62 91 VAL A C 1
ATOM 695 O O . VAL A 1 91 ? 21.477 -5.045 3.197 1.00 96.62 91 VAL A O 1
ATOM 698 N N . MET A 1 92 ? 20.315 -3.479 4.306 1.00 96.69 92 MET A N 1
ATOM 699 C CA . MET A 1 92 ? 20.941 -2.344 3.618 1.00 96.69 92 MET A CA 1
ATOM 700 C C . MET A 1 92 ? 22.458 -2.315 3.835 1.00 96.69 92 MET A C 1
ATOM 702 O O . MET A 1 92 ? 23.214 -2.134 2.882 1.00 96.69 92 MET A O 1
ATOM 706 N N . GLN A 1 93 ? 22.912 -2.536 5.072 1.00 97.12 93 GLN A N 1
ATOM 707 C CA . GLN A 1 93 ? 24.332 -2.641 5.415 1.00 97.12 93 GLN A CA 1
ATOM 708 C C . GLN A 1 93 ? 24.999 -3.804 4.674 1.00 97.12 93 GLN A C 1
ATOM 710 O O . GLN A 1 93 ? 26.054 -3.621 4.065 1.00 97.12 93 GLN A O 1
ATOM 715 N N . ALA A 1 94 ? 24.368 -4.981 4.675 1.00 97.06 94 ALA A N 1
ATOM 716 C CA . ALA A 1 94 ? 24.891 -6.158 3.992 1.00 97.06 94 ALA A CA 1
ATOM 717 C C . ALA A 1 94 ? 24.949 -5.976 2.467 1.00 97.06 94 ALA A C 1
ATOM 719 O O . ALA A 1 94 ? 25.934 -6.369 1.844 1.00 97.06 94 ALA A O 1
ATOM 720 N N . LEU A 1 95 ? 23.942 -5.336 1.865 1.00 97.62 95 LEU A N 1
ATOM 721 C CA . LEU A 1 95 ? 23.921 -5.006 0.441 1.00 97.62 95 LEU A CA 1
ATOM 722 C C . LEU A 1 95 ? 25.057 -4.046 0.075 1.00 97.62 95 LEU A C 1
ATOM 724 O O . LEU A 1 95 ? 25.777 -4.296 -0.891 1.00 97.62 95 LEU A O 1
ATOM 728 N N . LYS A 1 96 ? 25.261 -2.979 0.860 1.00 96.81 96 LYS A N 1
ATOM 729 C CA . LYS A 1 96 ? 26.379 -2.044 0.653 1.00 96.81 96 LYS A CA 1
ATOM 730 C C . LYS A 1 96 ? 27.724 -2.760 0.763 1.00 96.81 96 LYS A C 1
ATOM 732 O O . LYS A 1 96 ? 28.541 -2.634 -0.142 1.00 96.81 96 LYS A O 1
ATOM 737 N N . ALA A 1 97 ? 27.927 -3.549 1.819 1.00 96.69 97 ALA A N 1
ATOM 738 C CA . ALA A 1 97 ? 29.159 -4.311 2.012 1.00 96.69 97 ALA A CA 1
ATOM 739 C C . ALA A 1 97 ? 29.419 -5.287 0.854 1.00 96.69 97 ALA A C 1
ATOM 741 O O . ALA A 1 97 ? 30.525 -5.330 0.328 1.00 96.69 97 ALA A O 1
ATOM 742 N N . HIS A 1 98 ? 28.390 -6.010 0.398 1.00 96.00 98 HIS A N 1
ATOM 743 C CA . HIS A 1 98 ? 28.495 -6.923 -0.741 1.00 96.00 98 HIS A CA 1
ATOM 744 C C . HIS A 1 98 ? 28.965 -6.207 -2.014 1.00 96.00 98 HIS A C 1
ATOM 746 O O . HIS A 1 98 ? 29.842 -6.705 -2.720 1.00 96.00 98 HIS A O 1
ATOM 752 N N . VAL A 1 99 ? 28.390 -5.037 -2.307 1.00 96.38 99 VAL A N 1
ATOM 753 C CA . VAL A 1 99 ? 28.763 -4.238 -3.480 1.00 96.38 99 VAL A CA 1
ATOM 754 C C . VAL A 1 99 ? 30.192 -3.723 -3.371 1.00 96.38 99 VAL A C 1
ATOM 756 O O . VAL A 1 99 ? 30.956 -3.876 -4.321 1.00 96.38 99 VAL A O 1
ATOM 759 N N . GLU A 1 100 ? 30.580 -3.146 -2.235 1.00 96.44 100 GLU A N 1
ATOM 760 C CA . GLU A 1 100 ? 31.936 -2.610 -2.075 1.00 96.44 100 GLU A CA 1
ATOM 761 C C . GLU A 1 100 ? 32.995 -3.726 -2.107 1.00 96.44 100 GLU A C 1
ATOM 763 O O . GLU A 1 100 ? 34.000 -3.589 -2.805 1.00 96.44 100 GLU A O 1
ATOM 768 N N . ASP A 1 101 ? 32.739 -4.881 -1.483 1.00 95.94 101 ASP A N 1
ATOM 769 C CA . ASP A 1 101 ? 33.616 -6.057 -1.571 1.00 95.94 101 ASP A CA 1
ATOM 770 C C . ASP A 1 101 ? 33.780 -6.547 -3.019 1.00 95.94 101 ASP A C 1
ATOM 772 O O . ASP A 1 101 ? 34.886 -6.907 -3.444 1.00 95.94 101 ASP A O 1
ATOM 776 N N . HIS A 1 102 ? 32.690 -6.561 -3.796 1.00 95.25 102 HIS A N 1
ATOM 777 C CA . HIS A 1 102 ? 32.721 -6.931 -5.213 1.00 95.25 102 HIS A CA 1
ATOM 778 C C . HIS A 1 102 ? 33.595 -5.969 -6.020 1.00 95.25 102 HIS A C 1
ATOM 780 O O . HIS A 1 102 ? 34.403 -6.415 -6.835 1.00 95.25 102 HIS A O 1
ATOM 786 N N . LEU A 1 103 ? 33.492 -4.663 -5.766 1.00 95.56 103 LEU A N 1
ATOM 787 C CA . LEU A 1 103 ? 34.293 -3.642 -6.444 1.00 95.56 103 LEU A CA 1
ATOM 788 C C . LEU A 1 103 ? 35.778 -3.716 -6.059 1.00 95.56 103 LEU A C 1
ATOM 790 O O . LEU A 1 103 ? 36.637 -3.676 -6.941 1.00 95.56 103 LEU A O 1
ATOM 794 N N . VAL A 1 104 ? 36.094 -3.895 -4.772 1.00 95.88 104 VAL A N 1
ATOM 795 C CA . VAL A 1 104 ? 37.476 -4.036 -4.274 1.00 95.88 104 VAL A CA 1
ATOM 796 C C . VAL A 1 104 ? 38.165 -5.252 -4.891 1.00 95.88 104 VAL A C 1
ATOM 798 O O . VAL A 1 104 ? 39.321 -5.174 -5.311 1.00 95.88 104 VAL A O 1
ATOM 801 N N . ARG A 1 105 ? 37.444 -6.369 -5.034 1.00 95.69 105 ARG A N 1
ATOM 802 C CA . ARG A 1 105 ? 37.948 -7.583 -5.697 1.00 95.69 105 ARG A CA 1
ATOM 803 C C . ARG A 1 105 ? 38.033 -7.462 -7.221 1.00 95.69 105 ARG A C 1
ATOM 805 O O . ARG A 1 105 ? 38.343 -8.451 -7.882 1.00 95.69 105 ARG A O 1
ATOM 812 N N . LYS A 1 106 ? 37.759 -6.279 -7.789 1.00 91.69 106 LYS A N 1
ATOM 813 C CA . LYS A 1 106 ? 37.652 -6.037 -9.238 1.00 91.69 106 LYS A CA 1
ATOM 814 C C . LYS A 1 106 ? 36.669 -7.002 -9.906 1.00 91.69 106 LYS A C 1
ATOM 816 O O . LYS A 1 106 ? 36.870 -7.435 -11.042 1.00 91.69 106 LYS A O 1
ATOM 821 N N . GLY A 1 107 ? 35.606 -7.349 -9.183 1.00 90.75 107 GLY A N 1
ATOM 822 C CA . GLY A 1 107 ? 34.492 -8.117 -9.705 1.00 90.75 107 GLY A CA 1
ATOM 823 C C . GLY A 1 107 ? 33.879 -7.401 -10.905 1.00 90.75 107 GLY A C 1
ATOM 824 O O . GLY A 1 107 ? 33.792 -6.174 -10.958 1.00 90.75 107 GLY A O 1
ATOM 825 N N . LYS A 1 108 ? 33.458 -8.174 -11.905 1.00 94.50 108 LYS A N 1
ATOM 826 C CA . LYS A 1 108 ? 32.870 -7.622 -13.126 1.00 94.50 108 LYS A CA 1
ATOM 827 C C . LYS A 1 108 ? 31.570 -6.886 -12.793 1.00 94.50 108 LYS A C 1
ATOM 829 O O . LYS A 1 108 ? 30.633 -7.506 -12.293 1.00 94.50 108 LYS A O 1
ATOM 834 N N . VAL A 1 109 ? 31.505 -5.594 -13.107 1.00 96.00 109 VAL A N 1
ATOM 835 C CA . VAL A 1 109 ? 30.259 -4.816 -13.094 1.00 96.00 109 VAL A CA 1
ATOM 836 C C . VAL A 1 109 ? 29.637 -4.904 -14.480 1.00 96.00 109 VAL A C 1
ATOM 838 O O . VAL A 1 109 ? 30.271 -4.585 -15.489 1.00 96.00 109 VAL A O 1
ATOM 841 N N . VAL A 1 110 ? 28.413 -5.415 -14.549 1.00 96.31 110 VAL A N 1
ATOM 842 C CA . VAL A 1 110 ? 27.720 -5.635 -15.817 1.00 96.31 110 VAL A CA 1
ATOM 843 C C . VAL A 1 110 ? 27.057 -4.339 -16.268 1.00 96.31 110 VAL A C 1
ATOM 845 O O . VAL A 1 110 ? 26.155 -3.825 -15.612 1.00 96.31 110 VAL A O 1
ATOM 848 N N . ARG A 1 111 ? 27.476 -3.849 -17.436 1.00 93.88 111 ARG A N 1
ATOM 849 C CA . ARG A 1 111 ? 26.784 -2.786 -18.161 1.00 93.88 111 ARG A CA 1
ATOM 850 C C . ARG A 1 111 ? 25.762 -3.391 -19.111 1.00 93.88 111 ARG A C 1
ATOM 852 O O . ARG A 1 111 ? 26.117 -4.128 -20.036 1.00 93.88 111 ARG A O 1
ATOM 859 N N . VAL A 1 112 ? 24.496 -3.077 -18.882 1.00 93.75 112 VAL A N 1
ATOM 860 C CA . VAL A 1 112 ? 23.385 -3.611 -19.669 1.00 93.75 112 VAL A CA 1
ATOM 861 C C . VAL A 1 112 ? 23.245 -2.805 -20.957 1.00 93.75 112 VAL A C 1
ATOM 863 O O . VAL A 1 112 ? 23.228 -1.575 -20.943 1.00 93.75 112 VAL A O 1
ATOM 866 N N . LYS A 1 113 ? 23.202 -3.498 -22.099 1.00 94.88 113 LYS A N 1
ATOM 867 C CA . LYS A 1 113 ? 23.091 -2.851 -23.411 1.00 94.88 113 LYS A CA 1
ATOM 868 C C . LYS A 1 113 ? 21.642 -2.489 -23.714 1.00 94.88 113 LYS A C 1
ATOM 870 O O . LYS A 1 113 ? 20.723 -3.262 -23.447 1.00 94.88 113 LYS A O 1
ATOM 875 N N . GLU A 1 114 ? 21.461 -1.340 -24.352 1.00 95.25 114 GLU A N 1
ATOM 876 C CA . GLU A 1 114 ? 20.160 -0.914 -24.854 1.00 95.25 114 GLU A CA 1
ATOM 877 C C . GLU A 1 114 ? 19.822 -1.611 -26.173 1.00 95.25 114 GLU A C 1
ATOM 879 O O . GLU A 1 114 ? 20.575 -1.543 -27.150 1.00 95.25 114 GLU A O 1
ATOM 884 N N . ASP A 1 115 ? 18.645 -2.223 -26.233 1.00 97.00 115 ASP A N 1
ATOM 885 C CA . ASP A 1 115 ? 18.078 -2.762 -27.464 1.00 97.00 115 ASP A CA 1
ATOM 886 C C . ASP A 1 115 ? 17.068 -1.792 -28.108 1.00 97.00 115 ASP A C 1
ATOM 888 O O . ASP A 1 115 ? 16.862 -0.659 -27.662 1.00 97.00 115 ASP A O 1
ATOM 892 N N . ALA A 1 116 ? 16.464 -2.212 -29.221 1.00 97.44 116 ALA A N 1
ATOM 893 C CA . ALA A 1 116 ? 15.517 -1.384 -29.960 1.00 97.44 116 ALA A CA 1
ATOM 894 C C . ALA A 1 116 ? 14.202 -1.124 -29.204 1.00 97.44 116 ALA A C 1
ATOM 896 O O . ALA A 1 116 ? 13.574 -0.093 -29.449 1.00 97.44 116 ALA A O 1
ATOM 897 N N . VAL A 1 117 ? 13.784 -2.031 -28.313 1.00 98.06 117 VAL A N 1
ATOM 898 C CA . VAL A 1 117 ? 12.552 -1.884 -27.525 1.00 98.06 117 VAL A CA 1
ATOM 899 C C . VAL A 1 117 ? 12.782 -0.864 -26.420 1.00 98.06 117 VAL A C 1
ATOM 901 O O . VAL A 1 117 ? 12.023 0.097 -26.330 1.00 98.06 117 VAL A O 1
ATOM 904 N N . LEU A 1 118 ? 13.881 -0.985 -25.668 1.00 98.50 118 LEU A N 1
ATOM 905 C CA . LEU A 1 118 ? 14.231 -0.022 -24.624 1.00 98.50 118 LEU A CA 1
ATOM 906 C C . LEU A 1 118 ? 14.433 1.390 -25.190 1.00 98.50 118 LEU A C 1
ATOM 908 O O . LEU A 1 118 ? 13.937 2.356 -24.616 1.00 98.50 118 LEU A O 1
ATOM 912 N N . ARG A 1 119 ? 15.096 1.527 -26.348 1.00 98.50 119 ARG A N 1
ATOM 913 C CA . ARG A 1 119 ? 15.196 2.828 -27.035 1.00 98.50 119 ARG A CA 1
ATOM 914 C C . ARG A 1 119 ? 13.829 3.394 -27.412 1.00 98.50 119 ARG A C 1
ATOM 916 O O . ARG A 1 119 ? 13.654 4.605 -27.367 1.00 98.50 119 ARG A O 1
ATOM 923 N N . GLY A 1 120 ? 12.883 2.540 -27.804 1.00 98.62 120 GLY A N 1
ATOM 924 C CA . GLY A 1 120 ? 11.502 2.937 -28.073 1.00 98.62 120 GLY A CA 1
ATOM 925 C C . GLY A 1 120 ? 10.809 3.458 -26.817 1.00 98.62 120 GLY A C 1
ATOM 926 O O . GLY A 1 120 ? 10.315 4.576 -26.829 1.00 98.62 120 GLY A O 1
ATOM 927 N N . LEU A 1 121 ? 10.854 2.694 -25.724 1.00 98.75 121 LEU A N 1
ATOM 928 C CA . LEU A 1 121 ? 10.248 3.078 -24.444 1.00 98.75 121 LEU A CA 1
ATOM 929 C C . LEU A 1 121 ? 10.824 4.401 -23.922 1.00 98.75 121 LEU A C 1
ATOM 931 O O . LEU A 1 121 ? 10.077 5.293 -23.542 1.00 98.75 121 LEU A O 1
ATOM 935 N N . ARG A 1 122 ? 12.148 4.582 -23.990 1.00 98.50 122 ARG A N 1
ATOM 936 C CA . ARG A 1 122 ? 12.813 5.822 -23.553 1.00 98.50 122 ARG A CA 1
ATOM 937 C C . ARG A 1 122 ? 12.482 7.047 -24.395 1.00 98.50 122 ARG A C 1
ATOM 939 O O . ARG A 1 122 ? 12.612 8.156 -23.890 1.00 98.50 122 ARG A O 1
ATOM 946 N N . LYS A 1 123 ? 12.082 6.873 -25.658 1.00 98.56 123 LYS A N 1
ATOM 947 C CA . LYS A 1 123 ? 11.569 7.984 -26.473 1.00 98.56 123 LYS A CA 1
ATOM 948 C C . LYS A 1 123 ? 10.193 8.449 -26.004 1.00 98.56 123 LYS A C 1
ATOM 950 O O . LYS A 1 123 ? 9.900 9.620 -26.179 1.00 98.56 123 LYS A O 1
ATOM 955 N N . ILE A 1 124 ? 9.399 7.543 -25.434 1.00 98.69 124 ILE A N 1
ATOM 956 C CA . ILE A 1 124 ? 8.052 7.829 -24.933 1.00 98.69 124 ILE A CA 1
ATOM 957 C C . ILE A 1 124 ? 8.152 8.494 -23.558 1.00 98.69 124 ILE A C 1
ATOM 959 O O . ILE A 1 124 ? 7.710 9.618 -23.383 1.00 98.69 124 ILE A O 1
ATOM 963 N N . VAL A 1 125 ? 8.786 7.822 -22.590 1.00 98.38 125 VAL A N 1
ATOM 964 C CA . VAL A 1 125 ? 8.738 8.252 -21.179 1.00 98.38 125 VAL A CA 1
ATOM 965 C C . VAL A 1 125 ? 9.979 8.999 -20.696 1.00 98.38 125 VAL A C 1
ATOM 967 O O . VAL A 1 125 ? 9.992 9.479 -19.567 1.00 98.38 125 VAL A O 1
ATOM 970 N N . GLY A 1 126 ? 11.040 9.061 -21.506 1.00 97.69 126 GLY A N 1
ATOM 971 C CA . GLY A 1 126 ? 12.356 9.579 -21.121 1.00 97.69 126 GLY A CA 1
ATOM 972 C C . GLY A 1 126 ? 13.346 8.500 -20.655 1.00 97.69 126 GLY A C 1
ATOM 973 O O . GLY A 1 126 ? 12.990 7.366 -20.329 1.00 97.69 126 GLY A O 1
ATOM 974 N N . LYS A 1 127 ? 14.643 8.846 -20.626 1.00 95.44 127 LYS A N 1
ATOM 975 C CA . LYS A 1 127 ? 15.741 7.904 -20.321 1.00 95.44 127 LYS A CA 1
ATOM 976 C C . LYS A 1 127 ? 15.677 7.334 -18.902 1.00 95.44 127 LYS A C 1
ATOM 978 O O . LYS A 1 127 ? 16.041 6.178 -18.698 1.00 95.44 127 LYS A O 1
ATOM 983 N N . GLU A 1 128 ? 15.243 8.143 -17.944 1.00 94.56 128 GLU A N 1
ATOM 984 C CA . GLU A 1 128 ? 15.226 7.795 -16.520 1.00 94.56 128 GLU A CA 1
ATOM 985 C C . GLU A 1 128 ? 14.090 6.836 -16.159 1.00 94.56 128 GLU A C 1
ATOM 987 O O . GLU A 1 128 ? 14.185 6.125 -15.163 1.00 94.56 128 GLU A O 1
ATOM 992 N N . TYR A 1 129 ? 13.061 6.744 -17.002 1.00 97.69 129 TYR A N 1
ATOM 993 C CA . TYR A 1 129 ? 11.796 6.085 -16.677 1.00 97.69 129 TYR A CA 1
ATOM 994 C C . TYR A 1 129 ? 11.532 4.806 -17.476 1.00 97.69 129 TYR A C 1
ATOM 996 O O . TYR A 1 129 ? 10.443 4.245 -17.400 1.00 97.69 129 TYR A O 1
ATOM 1004 N N . ALA A 1 130 ? 12.528 4.321 -18.221 1.00 98.19 130 ALA A N 1
ATOM 1005 C CA . ALA A 1 130 ? 12.516 2.979 -18.788 1.00 98.19 130 ALA A CA 1
ATOM 1006 C C . ALA A 1 130 ? 13.880 2.292 -18.638 1.00 98.19 130 ALA A C 1
ATOM 1008 O O . ALA A 1 130 ? 14.936 2.876 -18.927 1.00 98.19 130 ALA A O 1
ATOM 1009 N N . THR A 1 131 ? 13.861 1.018 -18.245 1.00 97.94 131 THR A N 1
ATOM 1010 C CA . THR A 1 131 ? 15.071 0.227 -17.988 1.00 97.94 131 THR A CA 1
ATOM 1011 C C . THR A 1 131 ? 14.908 -1.246 -18.362 1.00 97.94 131 THR A C 1
ATOM 1013 O O . THR A 1 131 ? 13.802 -1.783 -18.353 1.00 97.94 131 THR A O 1
ATOM 1016 N N . ASN A 1 132 ? 16.030 -1.896 -18.675 1.00 97.88 132 ASN A N 1
ATOM 1017 C CA . ASN A 1 132 ? 16.175 -3.349 -18.792 1.00 97.88 132 ASN A CA 1
ATOM 1018 C C . ASN A 1 132 ? 17.236 -3.902 -17.817 1.00 97.88 132 ASN A C 1
ATOM 1020 O O . ASN A 1 132 ? 17.761 -4.995 -18.027 1.00 97.88 132 ASN A O 1
ATOM 1024 N N . ASP A 1 133 ? 17.598 -3.137 -16.782 1.00 98.00 133 ASP A N 1
ATOM 1025 C CA . ASP A 1 133 ? 18.638 -3.538 -15.834 1.00 98.00 133 ASP A CA 1
ATOM 1026 C C . ASP A 1 133 ? 18.130 -4.608 -14.849 1.00 98.00 133 ASP A C 1
ATOM 1028 O O . ASP A 1 133 ? 17.191 -4.326 -14.102 1.00 98.00 133 ASP A O 1
ATOM 1032 N N . PRO A 1 134 ? 18.737 -5.810 -14.781 1.00 97.38 134 PRO A N 1
ATOM 1033 C CA . PRO A 1 134 ? 18.242 -6.916 -13.964 1.00 97.38 134 PRO A CA 1
ATOM 1034 C C . PRO A 1 134 ? 18.149 -6.588 -12.470 1.00 97.38 134 PRO A C 1
ATOM 1036 O O . PRO A 1 134 ? 17.278 -7.138 -11.800 1.00 97.38 134 PRO A O 1
ATOM 1039 N N . ALA A 1 135 ? 18.978 -5.673 -11.952 1.00 97.44 135 ALA A N 1
ATOM 1040 C CA . ALA A 1 135 ? 18.887 -5.244 -10.559 1.00 97.44 135 ALA A CA 1
ATOM 1041 C C . ALA A 1 135 ? 17.609 -4.444 -10.280 1.00 97.44 135 ALA A C 1
ATOM 1043 O O . ALA A 1 135 ? 17.067 -4.518 -9.185 1.00 97.44 135 ALA A O 1
ATOM 1044 N N . ILE A 1 136 ? 17.092 -3.715 -11.272 1.00 97.38 136 ILE A N 1
ATOM 1045 C CA . ILE A 1 136 ? 15.785 -3.066 -11.158 1.00 97.38 136 ILE A CA 1
ATOM 1046 C C . ILE A 1 136 ? 14.679 -4.082 -11.446 1.00 97.38 136 ILE A C 1
ATOM 1048 O O . ILE A 1 136 ? 13.742 -4.187 -10.659 1.00 97.38 136 ILE A O 1
ATOM 1052 N N . LEU A 1 137 ? 14.798 -4.861 -12.528 1.00 96.81 137 LEU A N 1
ATOM 1053 C CA . LEU A 1 137 ? 13.759 -5.796 -12.982 1.00 96.81 137 LEU A CA 1
ATOM 1054 C C . LEU A 1 137 ? 13.367 -6.823 -11.908 1.00 96.81 137 LEU A C 1
ATOM 1056 O O . LEU A 1 137 ? 12.189 -7.151 -11.797 1.00 96.81 137 LEU A O 1
ATOM 1060 N N . VAL A 1 138 ? 14.314 -7.289 -11.084 1.00 95.31 138 VAL A N 1
ATOM 1061 C CA . VAL A 1 138 ? 14.019 -8.278 -10.032 1.00 95.31 138 VAL A CA 1
ATOM 1062 C C . VAL A 1 138 ? 13.032 -7.762 -8.983 1.00 95.31 138 VAL A C 1
ATOM 1064 O O . VAL A 1 138 ? 12.222 -8.524 -8.469 1.00 95.31 138 VAL A O 1
ATOM 1067 N N . THR A 1 139 ? 13.013 -6.450 -8.738 1.00 94.19 139 THR A N 1
ATOM 1068 C CA . THR A 1 139 ? 12.093 -5.802 -7.779 1.00 94.19 139 THR A CA 1
ATOM 1069 C C . THR A 1 139 ? 10.648 -5.721 -8.286 1.00 94.19 139 THR A C 1
ATOM 1071 O O . THR A 1 139 ? 9.733 -5.327 -7.564 1.00 94.19 139 THR A O 1
ATOM 1074 N N . TYR A 1 140 ? 10.438 -6.127 -9.541 1.00 93.25 140 TYR A N 1
ATOM 1075 C CA . TYR A 1 140 ? 9.146 -6.236 -10.211 1.00 93.25 140 TYR A CA 1
ATOM 1076 C C . TYR A 1 140 ? 8.770 -7.689 -10.526 1.00 93.25 140 TYR A C 1
ATOM 1078 O O . TYR A 1 140 ? 7.688 -7.929 -11.057 1.00 93.25 140 TYR A O 1
ATOM 1086 N N . ALA A 1 141 ? 9.646 -8.645 -10.208 1.00 90.25 141 ALA A N 1
ATOM 1087 C CA . ALA A 1 141 ? 9.506 -10.043 -10.598 1.00 90.25 141 ALA A CA 1
ATOM 1088 C C . ALA A 1 141 ? 8.732 -10.897 -9.586 1.00 90.25 141 ALA A C 1
ATOM 1090 O O . ALA A 1 141 ? 8.458 -12.059 -9.874 1.00 90.25 141 ALA A O 1
ATOM 1091 N N . ASN A 1 142 ? 8.409 -10.343 -8.411 1.00 82.56 142 ASN A N 1
ATOM 1092 C CA . ASN A 1 142 ? 7.734 -11.054 -7.327 1.00 82.56 142 ASN A CA 1
ATOM 1093 C C . ASN A 1 142 ? 6.412 -10.381 -6.898 1.00 82.56 142 ASN A C 1
ATOM 1095 O O . ASN A 1 142 ? 6.197 -9.179 -7.118 1.00 82.56 142 ASN A O 1
ATOM 1099 N N . ASP A 1 143 ? 5.538 -11.189 -6.302 1.00 77.25 143 ASP A N 1
ATOM 1100 C CA . ASP A 1 143 ? 4.177 -10.892 -5.852 1.00 77.25 143 ASP A CA 1
ATOM 1101 C C . ASP A 1 143 ? 3.970 -11.665 -4.540 1.00 77.25 143 ASP A C 1
ATOM 1103 O O . ASP A 1 143 ? 4.461 -12.787 -4.409 1.00 77.25 143 ASP A O 1
ATOM 1107 N N . PRO A 1 144 ? 3.293 -11.082 -3.543 1.00 72.81 144 PRO A N 1
ATOM 1108 C CA . PRO A 1 144 ? 3.074 -11.749 -2.265 1.00 72.81 144 PRO A CA 1
ATOM 1109 C C . PRO A 1 144 ? 2.138 -12.968 -2.340 1.00 72.81 144 PRO A C 1
ATOM 1111 O O . PRO A 1 144 ? 1.977 -13.650 -1.326 1.00 72.81 144 PRO A O 1
ATOM 1114 N N . PHE A 1 145 ? 1.517 -13.271 -3.489 1.00 78.38 145 PHE A N 1
ATOM 1115 C CA . PHE A 1 145 ? 0.704 -14.475 -3.653 1.00 78.38 145 PHE A CA 1
ATOM 1116 C C . PHE A 1 145 ? 1.551 -15.753 -3.525 1.00 78.38 145 PHE A C 1
ATOM 1118 O O . PHE A 1 145 ? 2.413 -16.001 -4.367 1.00 78.38 145 PHE A O 1
ATOM 1125 N N . PRO A 1 146 ? 1.279 -16.631 -2.540 1.00 72.19 146 PRO A N 1
ATOM 1126 C CA . PRO A 1 146 ? 2.130 -17.790 -2.255 1.00 72.19 146 PRO A CA 1
ATOM 1127 C C . PRO A 1 146 ? 2.149 -18.859 -3.357 1.00 72.19 146 PRO A C 1
ATOM 1129 O O . PRO A 1 146 ? 2.982 -19.759 -3.299 1.00 72.19 146 PRO A O 1
ATOM 1132 N N . LEU A 1 147 ? 1.229 -18.797 -4.326 1.00 78.00 147 LEU A N 1
ATOM 1133 C CA . LEU A 1 147 ? 1.156 -19.737 -5.449 1.00 78.00 147 LEU A CA 1
ATOM 1134 C C . LEU A 1 147 ? 1.704 -19.155 -6.759 1.00 78.00 147 LEU A C 1
ATOM 1136 O O . LEU A 1 147 ? 1.651 -19.834 -7.781 1.00 78.00 147 LEU A O 1
ATOM 1140 N N . ALA A 1 148 ? 2.178 -17.907 -6.759 1.00 76.81 148 ALA A N 1
ATOM 1141 C CA . ALA A 1 148 ? 2.777 -17.317 -7.944 1.00 76.81 148 ALA A CA 1
ATOM 1142 C C . ALA A 1 148 ? 4.292 -17.536 -7.938 1.00 76.81 148 ALA A C 1
ATOM 1144 O O . ALA A 1 148 ? 4.978 -17.181 -6.980 1.00 76.81 148 ALA A O 1
ATOM 1145 N N . ASP A 1 149 ? 4.817 -18.080 -9.032 1.00 82.00 149 ASP A N 1
ATOM 1146 C CA . ASP A 1 149 ? 6.258 -18.152 -9.234 1.00 82.00 149 ASP A CA 1
ATOM 1147 C C . ASP A 1 149 ? 6.819 -16.790 -9.649 1.00 82.00 149 ASP A C 1
ATOM 1149 O O . ASP A 1 149 ? 6.178 -16.007 -10.355 1.00 82.00 149 ASP A O 1
ATOM 1153 N N . MET A 1 150 ? 8.065 -16.531 -9.249 1.00 85.50 150 MET A N 1
ATOM 1154 C CA . MET A 1 150 ? 8.796 -15.343 -9.677 1.00 85.50 150 MET A CA 1
ATOM 1155 C C . MET A 1 150 ? 8.936 -15.329 -11.207 1.00 85.50 150 MET A C 1
ATOM 1157 O O . MET A 1 150 ? 9.477 -16.265 -11.801 1.00 85.50 150 MET A O 1
ATOM 1161 N N . GLN A 1 151 ? 8.541 -14.227 -11.843 1.00 90.00 151 GLN A N 1
ATOM 1162 C CA . GLN A 1 151 ? 8.640 -14.048 -13.289 1.00 90.00 151 GLN A CA 1
ATOM 1163 C C . GLN A 1 151 ? 9.396 -12.760 -13.618 1.00 90.00 151 GLN A C 1
ATOM 1165 O O . GLN A 1 151 ? 8.889 -11.656 -13.440 1.00 90.00 151 GLN A O 1
ATOM 1170 N N . MET A 1 152 ? 10.622 -12.900 -14.130 1.00 93.19 152 MET A N 1
ATOM 1171 C CA . MET A 1 152 ? 11.446 -11.750 -14.514 1.00 93.19 152 MET A CA 1
ATOM 1172 C C . MET A 1 152 ? 10.869 -11.037 -15.747 1.00 93.19 152 MET A C 1
ATOM 1174 O O . MET A 1 152 ? 10.776 -11.662 -16.812 1.00 93.19 152 MET A O 1
ATOM 1178 N N . PRO A 1 153 ? 10.559 -9.730 -15.660 1.00 95.56 153 PRO A N 1
ATOM 1179 C CA . PRO A 1 153 ? 10.240 -8.946 -16.842 1.00 95.56 153 PRO A CA 1
ATOM 1180 C C . PRO A 1 153 ? 11.501 -8.669 -17.665 1.00 95.56 153 PRO A C 1
ATOM 1182 O O . PRO A 1 153 ? 12.625 -8.842 -17.196 1.00 95.56 153 PRO A O 1
ATOM 1185 N N . ARG A 1 154 ? 11.323 -8.205 -18.903 1.00 97.31 154 ARG A N 1
ATOM 1186 C CA . ARG A 1 154 ? 12.419 -7.709 -19.754 1.00 97.31 154 ARG A CA 1
ATOM 1187 C C . ARG A 1 154 ? 12.612 -6.205 -19.644 1.00 97.31 154 ARG A C 1
ATOM 1189 O O . ARG A 1 154 ? 13.725 -5.721 -19.839 1.00 97.31 154 ARG A O 1
ATOM 1196 N N . TYR A 1 155 ? 11.533 -5.481 -19.364 1.00 98.25 155 TYR A N 1
ATOM 1197 C CA . TYR A 1 155 ? 11.544 -4.032 -19.245 1.00 98.25 155 TYR A CA 1
ATOM 1198 C C . TYR A 1 155 ? 10.613 -3.590 -18.125 1.00 98.25 155 TYR A C 1
ATOM 1200 O O . TYR A 1 155 ? 9.561 -4.188 -17.908 1.00 98.25 155 TYR A O 1
ATOM 1208 N N . VAL A 1 156 ? 10.979 -2.499 -17.470 1.00 97.81 156 VAL A N 1
ATOM 1209 C CA . VAL A 1 156 ? 10.088 -1.730 -16.601 1.00 97.81 156 VAL A CA 1
ATOM 1210 C C . VAL A 1 156 ? 10.013 -0.323 -17.177 1.00 97.81 156 VAL A C 1
ATOM 1212 O O . VAL A 1 156 ? 11.045 0.246 -17.545 1.00 97.81 156 VAL A O 1
ATOM 1215 N N . VAL A 1 157 ? 8.800 0.213 -17.284 1.00 98.44 157 VAL A N 1
ATOM 1216 C CA . VAL A 1 157 ? 8.516 1.548 -17.814 1.00 98.44 157 VAL A CA 1
ATOM 1217 C C . VAL A 1 157 ? 7.538 2.274 -16.898 1.00 98.44 157 VAL A C 1
ATOM 1219 O O . VAL A 1 157 ? 6.566 1.677 -16.446 1.00 98.44 157 VAL A O 1
ATOM 1222 N N . LEU A 1 158 ? 7.806 3.546 -16.609 1.00 98.12 158 LEU A N 1
ATOM 1223 C CA . LEU A 1 158 ? 6.987 4.373 -15.730 1.00 98.12 158 LEU A CA 1
ATOM 1224 C C . LEU A 1 158 ? 6.426 5.541 -16.541 1.00 98.12 158 LEU A C 1
ATOM 1226 O O . LEU A 1 158 ? 7.163 6.501 -16.745 1.00 98.12 158 LEU A O 1
ATOM 1230 N N . PRO A 1 159 ? 5.187 5.481 -17.050 1.00 98.50 159 PRO A N 1
ATOM 1231 C CA . PRO A 1 159 ? 4.557 6.610 -17.730 1.00 98.50 159 PRO A CA 1
ATOM 1232 C C . PRO A 1 159 ? 4.062 7.669 -16.736 1.00 98.50 159 PRO A C 1
ATOM 1234 O O . PRO A 1 159 ? 3.687 7.337 -15.615 1.00 98.50 159 PRO A O 1
ATOM 1237 N N . GLN A 1 160 ? 4.020 8.935 -17.150 1.00 97.94 160 GLN A N 1
ATOM 1238 C CA . GLN A 1 160 ? 3.430 10.043 -16.377 1.00 97.94 160 GLN A CA 1
ATOM 1239 C C . GLN A 1 160 ? 2.069 10.509 -16.904 1.00 97.94 160 GLN A C 1
ATOM 1241 O O . GLN A 1 160 ? 1.466 11.394 -16.313 1.00 97.94 160 GLN A O 1
ATOM 1246 N N . SER A 1 161 ? 1.596 9.971 -18.031 1.00 98.50 161 SER A N 1
ATOM 1247 C CA . SER A 1 161 ? 0.333 10.389 -18.642 1.00 98.50 161 SER A CA 1
ATOM 1248 C C . SER A 1 161 ? -0.361 9.246 -19.376 1.00 98.50 161 SER A C 1
ATOM 1250 O O . SER A 1 161 ? 0.272 8.273 -19.791 1.00 98.50 161 SER A O 1
ATOM 1252 N N . THR A 1 162 ? -1.667 9.401 -19.597 1.00 98.69 162 THR A N 1
ATOM 1253 C CA . THR A 1 162 ? -2.482 8.496 -20.422 1.00 98.69 162 THR A CA 1
ATOM 1254 C C . THR A 1 162 ? -1.909 8.324 -21.828 1.00 98.69 162 THR A C 1
ATOM 1256 O O . THR A 1 162 ? -1.880 7.214 -22.356 1.00 98.69 162 THR A O 1
ATOM 1259 N N . GLN A 1 163 ? -1.389 9.403 -22.417 1.00 98.75 163 GLN A N 1
ATOM 1260 C CA . GLN A 1 163 ? -0.811 9.374 -23.758 1.00 98.75 163 GLN A CA 1
ATOM 1261 C C . GLN A 1 163 ? 0.453 8.507 -23.817 1.00 98.75 163 GLN A C 1
ATOM 1263 O O . GLN A 1 163 ? 0.613 7.700 -24.731 1.00 98.75 163 GLN A O 1
ATOM 1268 N N . GLU A 1 164 ? 1.325 8.602 -22.810 1.00 98.81 164 GLU A N 1
ATOM 1269 C CA . GLU A 1 164 ? 2.499 7.729 -22.726 1.00 98.81 164 GLU A CA 1
ATOM 1270 C C . GLU A 1 164 ? 2.094 6.255 -22.568 1.00 98.81 164 GLU A C 1
ATOM 1272 O O . GLU A 1 164 ? 2.704 5.386 -23.190 1.00 98.81 164 GLU A O 1
ATOM 1277 N N . VAL A 1 165 ? 1.039 5.955 -21.795 1.00 98.81 165 VAL A N 1
ATOM 1278 C CA . VAL A 1 165 ? 0.490 4.589 -21.681 1.00 98.81 165 VAL A CA 1
ATOM 1279 C C . VAL A 1 165 ? 0.023 4.073 -23.050 1.00 98.81 165 VAL A C 1
ATOM 1281 O O . VAL A 1 165 ? 0.406 2.969 -23.443 1.00 98.81 165 VAL A O 1
ATOM 1284 N N . ALA A 1 166 ? -0.740 4.872 -23.801 1.00 98.81 166 ALA A N 1
ATOM 1285 C CA . ALA A 1 166 ? -1.202 4.545 -25.154 1.00 98.81 166 ALA A CA 1
ATOM 1286 C C . ALA A 1 166 ? -0.047 4.245 -26.124 1.00 98.81 166 ALA A C 1
ATOM 1288 O O . ALA A 1 166 ? -0.055 3.239 -26.846 1.00 98.81 166 ALA A O 1
ATOM 1289 N N . GLU A 1 167 ? 0.999 5.070 -26.104 1.00 98.81 167 GLU A N 1
ATOM 1290 C CA . GLU A 1 167 ? 2.183 4.872 -26.941 1.00 98.81 167 GLU A CA 1
ATOM 1291 C C . GLU A 1 167 ? 2.987 3.626 -26.544 1.00 98.81 167 GLU A C 1
ATOM 1293 O O . GLU A 1 167 ? 3.513 2.927 -27.418 1.00 98.81 167 GLU A O 1
ATOM 1298 N N . ILE A 1 168 ? 3.061 3.308 -25.245 1.00 98.75 168 ILE A N 1
ATOM 1299 C CA . ILE A 1 168 ? 3.700 2.082 -24.746 1.00 98.75 168 ILE A CA 1
ATOM 1300 C C . ILE A 1 168 ? 2.950 0.851 -25.255 1.00 98.75 168 ILE A C 1
ATOM 1302 O O . ILE A 1 168 ? 3.596 -0.054 -25.789 1.00 98.75 168 ILE A O 1
ATOM 1306 N N . VAL A 1 169 ? 1.617 0.823 -25.138 1.00 98.56 169 VAL A N 1
ATOM 1307 C CA . VAL A 1 169 ? 0.779 -0.280 -25.646 1.00 98.56 169 VAL A CA 1
ATOM 1308 C C . VAL A 1 169 ? 0.984 -0.451 -27.153 1.00 98.56 169 VAL A C 1
ATOM 1310 O O . VAL A 1 169 ? 1.309 -1.543 -27.623 1.00 98.56 169 VAL A O 1
ATOM 1313 N N . THR A 1 170 ? 0.930 0.647 -27.909 1.00 98.62 170 THR A N 1
ATOM 1314 C CA . THR A 1 170 ? 1.163 0.647 -29.361 1.00 98.62 170 THR A CA 1
ATOM 1315 C C . THR A 1 170 ? 2.549 0.093 -29.720 1.00 98.62 170 THR A C 1
ATOM 1317 O O . THR A 1 170 ? 2.700 -0.731 -30.631 1.00 98.62 170 THR A O 1
ATOM 1320 N N . LEU A 1 171 ? 3.597 0.522 -29.006 1.00 98.62 171 LEU A N 1
ATOM 1321 C CA . LEU A 1 171 ? 4.957 0.022 -29.202 1.00 98.62 171 LEU A CA 1
ATOM 1322 C C . LEU A 1 171 ? 5.060 -1.472 -28.872 1.00 98.62 171 LEU A C 1
ATOM 1324 O O . LEU A 1 171 ? 5.698 -2.201 -29.637 1.00 98.62 171 LEU A O 1
ATOM 1328 N N . ALA A 1 172 ? 4.474 -1.905 -27.757 1.00 98.19 172 ALA A N 1
ATOM 1329 C CA . ALA A 1 172 ? 4.490 -3.287 -27.294 1.00 98.19 172 ALA A CA 1
ATOM 1330 C C . ALA A 1 172 ? 3.846 -4.216 -28.332 1.00 98.19 172 ALA A C 1
ATOM 1332 O O . ALA A 1 172 ? 4.483 -5.182 -28.758 1.00 98.19 172 ALA A O 1
ATOM 1333 N N . ASN A 1 173 ? 2.672 -3.840 -28.848 1.00 98.00 173 ASN A N 1
ATOM 1334 C CA . ASN A 1 173 ? 1.965 -4.560 -29.908 1.00 98.00 173 ASN A CA 1
ATOM 1335 C C . ASN A 1 173 ? 2.794 -4.660 -31.189 1.00 98.00 173 ASN A C 1
ATOM 1337 O O . ASN A 1 173 ? 3.040 -5.754 -31.695 1.00 98.00 173 ASN A O 1
ATOM 1341 N N . ARG A 1 174 ? 3.322 -3.530 -31.681 1.00 98.06 174 ARG A N 1
ATOM 1342 C CA . ARG A 1 174 ? 4.168 -3.497 -32.888 1.00 98.06 174 ARG A CA 1
ATOM 1343 C C . ARG A 1 174 ? 5.424 -4.364 -32.755 1.00 98.06 174 ARG A C 1
ATOM 1345 O O . ARG A 1 174 ? 5.967 -4.828 -33.755 1.00 98.06 174 ARG A O 1
ATOM 1352 N N . ARG A 1 175 ? 5.941 -4.527 -31.536 1.00 97.69 175 ARG A N 1
ATOM 1353 C CA . ARG A 1 175 ? 7.138 -5.328 -31.240 1.00 97.69 175 ARG A CA 1
ATOM 1354 C C . ARG A 1 175 ? 6.816 -6.754 -30.788 1.00 97.69 175 ARG A C 1
ATOM 1356 O O . ARG A 1 175 ? 7.763 -7.493 -30.535 1.00 97.69 175 ARG A O 1
ATOM 1363 N N . ALA A 1 176 ? 5.536 -7.123 -30.698 1.00 97.12 176 ALA A N 1
ATOM 1364 C CA . ALA A 1 176 ? 5.060 -8.392 -30.151 1.00 97.12 176 ALA A CA 1
ATOM 1365 C C . ALA A 1 176 ? 5.662 -8.714 -28.766 1.00 97.12 176 ALA A C 1
ATOM 1367 O O . ALA A 1 176 ? 6.083 -9.840 -28.497 1.00 97.12 176 ALA A O 1
ATOM 1368 N N . VAL A 1 177 ? 5.749 -7.706 -27.892 1.00 97.50 177 VAL A N 1
ATOM 1369 C CA . VAL A 1 177 ? 6.224 -7.865 -26.511 1.00 97.50 177 VAL A CA 1
ATOM 1370 C C . VAL A 1 177 ? 5.013 -7.794 -25.579 1.00 97.50 177 VAL A C 1
ATOM 1372 O O . VAL A 1 177 ? 4.318 -6.780 -25.604 1.00 97.50 177 VAL A O 1
ATOM 1375 N N . PRO A 1 178 ? 4.741 -8.822 -24.754 1.00 96.06 178 PRO A N 1
ATOM 1376 C CA . PRO A 1 178 ? 3.623 -8.776 -23.818 1.00 96.06 178 PRO A CA 1
ATOM 1377 C C . PRO A 1 178 ? 3.859 -7.701 -22.756 1.00 96.06 178 PRO A C 1
ATOM 1379 O O . PRO A 1 178 ? 5.000 -7.347 -22.451 1.00 96.06 178 PRO A O 1
ATOM 1382 N N . TYR A 1 179 ? 2.788 -7.203 -22.154 1.00 95.12 179 TYR A N 1
ATOM 1383 C CA . TYR A 1 179 ? 2.874 -6.203 -21.098 1.00 95.12 179 TYR A CA 1
ATOM 1384 C C . TYR A 1 179 ? 1.884 -6.494 -19.973 1.00 95.12 179 TYR A C 1
ATOM 1386 O O . TYR A 1 179 ? 0.872 -7.159 -20.181 1.00 95.12 179 TYR A O 1
ATOM 1394 N N . ALA A 1 180 ? 2.199 -5.998 -18.781 1.00 92.62 180 ALA A N 1
ATOM 1395 C CA . ALA A 1 180 ? 1.320 -6.023 -17.620 1.00 92.62 180 ALA A CA 1
ATOM 1396 C C . ALA A 1 180 ? 1.396 -4.672 -16.908 1.00 92.62 180 ALA A C 1
ATOM 1398 O O . ALA A 1 180 ? 2.475 -4.090 -16.786 1.00 92.62 180 ALA A O 1
ATOM 1399 N N . VAL A 1 181 ? 0.254 -4.169 -16.444 1.00 92.62 181 VAL A N 1
ATOM 1400 C CA . VAL A 1 181 ? 0.203 -2.956 -15.623 1.00 92.62 181 VAL A CA 1
ATOM 1401 C C . VAL A 1 181 ? 0.426 -3.305 -14.156 1.00 92.62 181 VAL A C 1
ATOM 1403 O O . VAL A 1 181 ? -0.064 -4.321 -13.662 1.00 92.62 181 VAL A O 1
ATOM 1406 N N . ARG A 1 182 ? 1.153 -2.446 -13.444 1.00 90.88 182 ARG A N 1
ATOM 1407 C CA . ARG A 1 182 ? 1.426 -2.575 -12.015 1.00 90.88 182 ARG A CA 1
ATOM 1408 C C . ARG A 1 182 ? 1.244 -1.219 -11.335 1.00 90.88 182 ARG A C 1
ATOM 1410 O O . ARG A 1 182 ? 1.778 -0.218 -11.788 1.00 90.88 182 ARG A O 1
ATOM 1417 N N . GLY A 1 183 ? 0.513 -1.205 -10.222 1.00 89.38 183 GLY A N 1
ATOM 1418 C CA . GLY A 1 183 ? 0.535 -0.088 -9.273 1.00 89.38 183 GLY A CA 1
ATOM 1419 C C . GLY A 1 183 ? 1.689 -0.257 -8.284 1.00 89.38 183 GLY A C 1
ATOM 1420 O O . GLY A 1 183 ? 2.847 -0.443 -8.652 1.00 89.38 183 GLY A O 1
ATOM 1421 N N . ASN A 1 184 ? 1.377 -0.303 -6.991 1.00 88.12 184 ASN A N 1
ATOM 1422 C CA . ASN A 1 184 ? 2.388 -0.543 -5.959 1.00 88.12 184 ASN A CA 1
ATOM 1423 C C . ASN A 1 184 ? 2.833 -2.005 -5.801 1.00 88.12 184 ASN A C 1
ATOM 1425 O O . ASN A 1 184 ? 3.862 -2.262 -5.181 1.00 88.12 184 ASN A O 1
ATOM 1429 N N . GLY A 1 185 ? 2.122 -2.952 -6.419 1.00 80.75 185 GLY A N 1
ATOM 1430 C CA . GLY A 1 185 ? 2.511 -4.364 -6.425 1.00 80.75 185 GLY A CA 1
ATOM 1431 C C . GLY A 1 185 ? 2.255 -5.112 -5.116 1.00 80.75 185 GLY A C 1
ATOM 1432 O O . GLY A 1 185 ? 2.881 -6.138 -4.895 1.00 80.75 185 GLY A O 1
ATOM 1433 N N . GLY A 1 186 ? 1.350 -4.607 -4.273 1.00 71.31 186 GLY A N 1
ATOM 1434 C CA . GLY A 1 186 ? 0.914 -5.271 -3.038 1.00 71.31 186 GLY A CA 1
ATOM 1435 C C . GLY A 1 186 ? -0.258 -6.247 -3.214 1.00 71.31 186 GLY A C 1
ATOM 1436 O O . GLY A 1 186 ? -0.892 -6.597 -2.227 1.00 71.31 186 GLY A O 1
ATOM 1437 N N . ARG A 1 187 ? -0.609 -6.631 -4.451 1.00 66.69 187 ARG A N 1
ATOM 1438 C CA . ARG A 1 187 ? -1.714 -7.573 -4.716 1.00 66.69 187 ARG A CA 1
ATOM 1439 C C . ARG A 1 187 ? -1.262 -9.020 -4.580 1.00 66.69 187 ARG A C 1
ATOM 1441 O O . ARG A 1 187 ? -0.082 -9.281 -4.658 1.00 66.69 187 ARG A O 1
ATOM 1448 N N . VAL A 1 188 ? -2.226 -9.925 -4.394 1.00 59.56 188 VAL A N 1
ATOM 1449 C CA . VAL A 1 188 ? -2.024 -11.339 -4.033 1.00 59.56 188 VAL A CA 1
ATOM 1450 C C . VAL A 1 188 ? -2.708 -12.301 -5.015 1.00 59.56 188 VAL A C 1
ATOM 1452 O O . VAL A 1 188 ? -3.342 -13.262 -4.600 1.00 59.56 188 VAL A O 1
ATOM 1455 N N . PHE A 1 189 ? -2.622 -12.051 -6.324 1.00 67.06 189 PHE A N 1
ATOM 1456 C CA . PHE A 1 189 ? -3.230 -12.952 -7.324 1.00 67.06 189 PHE A CA 1
ATOM 1457 C C . PHE A 1 189 ? -2.343 -13.225 -8.551 1.00 67.06 189 PHE A C 1
ATOM 1459 O O . PHE A 1 189 ? -2.811 -13.825 -9.515 1.00 67.06 189 PHE A O 1
ATOM 1466 N N . GLY A 1 190 ? -1.083 -12.764 -8.570 1.00 60.53 190 GLY A N 1
ATOM 1467 C CA . GLY A 1 190 ? -0.155 -13.015 -9.686 1.00 60.53 190 GLY A CA 1
ATOM 1468 C C . GLY A 1 190 ? -0.483 -12.308 -11.015 1.00 60.53 190 GLY A C 1
ATOM 1469 O O . GLY A 1 190 ? 0.185 -12.544 -12.017 1.00 60.53 190 GLY A O 1
ATOM 1470 N N . PHE A 1 191 ? -1.481 -11.413 -11.057 1.00 68.06 191 PHE A N 1
ATOM 1471 C CA . PHE A 1 191 ? -1.929 -10.740 -12.293 1.00 68.06 191 PHE A CA 1
ATOM 1472 C C . PHE A 1 191 ? -0.959 -9.691 -12.856 1.00 68.06 191 PHE A C 1
ATOM 1474 O O . PHE A 1 191 ? -1.148 -9.216 -13.974 1.00 68.06 191 PHE A O 1
ATOM 1481 N N . VAL A 1 192 ? 0.057 -9.295 -12.089 1.00 72.00 192 VAL A N 1
ATOM 1482 C CA . VAL A 1 192 ? 0.997 -8.222 -12.461 1.00 72.00 192 VAL A CA 1
ATOM 1483 C C . VAL A 1 192 ? 2.272 -8.741 -13.135 1.00 72.00 192 VAL A C 1
ATOM 1485 O O . VAL A 1 192 ? 3.193 -7.962 -13.385 1.00 72.00 192 VAL A O 1
ATOM 1488 N N . PHE A 1 193 ? 2.345 -10.043 -13.424 1.00 79.56 193 PHE A N 1
ATOM 1489 C CA . PHE A 1 193 ? 3.529 -10.680 -13.985 1.00 79.56 193 PHE A CA 1
ATOM 1490 C C . PHE A 1 193 ? 3.521 -10.778 -15.502 1.00 79.56 193 PHE A C 1
ATOM 1492 O O . PHE A 1 193 ? 2.515 -11.056 -16.150 1.00 79.56 193 PHE A O 1
ATOM 1499 N N . THR A 1 194 ? 4.699 -10.560 -16.078 1.00 89.25 194 THR A N 1
ATOM 1500 C CA . THR A 1 194 ? 4.949 -10.689 -17.509 1.00 89.25 194 THR A CA 1
ATOM 1501 C C . THR A 1 194 ? 6.431 -10.937 -17.745 1.00 89.25 194 THR A C 1
ATOM 1503 O O . THR A 1 194 ? 7.281 -10.454 -17.003 1.00 89.25 194 THR A O 1
ATOM 1506 N N . ASN A 1 195 ? 6.762 -11.661 -18.813 1.00 92.69 195 ASN A N 1
ATOM 1507 C CA . ASN A 1 195 ? 8.133 -11.797 -19.313 1.00 92.69 195 ASN A CA 1
ATOM 1508 C C . ASN A 1 195 ? 8.496 -10.671 -20.305 1.00 92.69 195 ASN A C 1
ATOM 1510 O O . ASN A 1 195 ? 9.521 -10.742 -20.982 1.00 92.69 195 ASN A O 1
ATOM 1514 N N . GLY A 1 196 ? 7.644 -9.650 -20.433 1.00 96.50 196 GLY A N 1
ATOM 1515 C CA . GLY A 1 196 ? 7.828 -8.504 -21.315 1.00 96.50 196 GLY A CA 1
ATOM 1516 C C . GLY A 1 196 ? 7.961 -7.193 -20.545 1.00 96.50 196 GLY A C 1
ATOM 1517 O O . GLY A 1 196 ? 8.953 -6.993 -19.843 1.00 96.50 196 GLY A O 1
ATOM 1518 N N . ILE A 1 197 ? 7.011 -6.277 -20.730 1.00 97.88 197 ILE A N 1
ATOM 1519 C CA . ILE A 1 197 ? 7.054 -4.910 -20.193 1.00 97.88 197 ILE A CA 1
ATOM 1520 C C . ILE A 1 197 ? 6.143 -4.789 -18.969 1.00 97.88 197 ILE A C 1
ATOM 1522 O O . ILE A 1 197 ? 4.929 -4.935 -19.082 1.00 97.88 197 ILE A O 1
ATOM 1526 N N . VAL A 1 198 ? 6.706 -4.439 -17.816 1.00 96.50 198 VAL A N 1
ATOM 1527 C CA . VAL A 1 198 ? 5.917 -3.971 -16.669 1.00 96.50 198 VAL A CA 1
ATOM 1528 C C . VAL A 1 198 ? 5.698 -2.467 -16.800 1.00 96.50 198 VAL A C 1
ATOM 1530 O O . VAL A 1 198 ? 6.662 -1.700 -16.821 1.00 96.50 198 VAL A O 1
ATOM 1533 N N . VAL A 1 199 ? 4.434 -2.057 -16.893 1.00 97.00 199 VAL A N 1
ATOM 1534 C CA . VAL A 1 199 ? 3.995 -0.657 -16.931 1.00 97.00 199 VAL A CA 1
ATOM 1535 C C . VAL A 1 199 ? 3.639 -0.230 -15.509 1.00 97.00 199 VAL A C 1
ATOM 1537 O O . VAL A 1 199 ? 2.570 -0.568 -15.007 1.00 97.00 199 VAL A O 1
ATOM 1540 N N . ASP A 1 200 ? 4.556 0.466 -14.844 1.00 95.75 200 ASP A N 1
ATOM 1541 C CA . ASP A 1 200 ? 4.412 0.921 -13.460 1.00 95.75 200 ASP A CA 1
ATOM 1542 C C . ASP A 1 200 ? 3.816 2.339 -13.417 1.00 95.75 200 ASP A C 1
ATOM 1544 O O . ASP A 1 200 ? 4.456 3.314 -13.807 1.00 95.75 200 ASP A O 1
ATOM 1548 N N . THR A 1 201 ? 2.579 2.463 -12.934 1.00 95.88 201 THR A N 1
ATOM 1549 C CA . THR A 1 201 ? 1.813 3.721 -12.963 1.00 95.88 201 THR A CA 1
ATOM 1550 C C . THR A 1 201 ? 2.192 4.713 -11.864 1.00 95.88 201 THR A C 1
ATOM 1552 O O . THR A 1 201 ? 1.587 5.778 -11.790 1.00 95.88 201 THR A O 1
ATOM 1555 N N . ASN A 1 202 ? 3.190 4.433 -11.016 1.00 93.88 202 ASN A N 1
ATOM 1556 C CA . ASN A 1 202 ? 3.500 5.252 -9.833 1.00 93.88 202 ASN A CA 1
ATOM 1557 C C . ASN A 1 202 ? 3.952 6.699 -10.127 1.00 93.88 202 ASN A C 1
ATOM 1559 O O . ASN A 1 202 ? 4.043 7.493 -9.196 1.00 93.88 202 ASN A O 1
ATOM 1563 N N . ARG A 1 203 ? 4.212 7.081 -11.384 1.00 95.31 203 ARG A N 1
ATOM 1564 C CA . ARG A 1 203 ? 4.430 8.491 -11.772 1.00 95.31 203 ARG A CA 1
ATOM 1565 C C . ARG A 1 203 ? 3.139 9.272 -12.022 1.00 95.31 203 ARG A C 1
ATOM 1567 O O . ARG A 1 203 ? 3.173 10.496 -11.991 1.00 95.31 203 ARG A O 1
ATOM 1574 N N . MET A 1 204 ? 2.027 8.587 -12.273 1.00 97.69 204 MET A N 1
ATOM 1575 C CA . MET A 1 204 ? 0.732 9.202 -12.562 1.00 97.69 204 MET A CA 1
ATOM 1576 C C . MET A 1 204 ? 0.045 9.576 -11.239 1.00 97.69 204 MET A C 1
ATOM 1578 O O . MET A 1 204 ? -0.709 8.783 -10.669 1.00 97.69 204 MET A O 1
ATOM 1582 N N . LYS A 1 205 ? 0.398 10.743 -10.691 1.00 96.31 205 LYS A N 1
ATOM 1583 C CA . LYS A 1 205 ? 0.021 11.209 -9.342 1.00 96.31 205 LYS A CA 1
ATOM 1584 C C . LYS A 1 205 ? -0.980 12.371 -9.338 1.00 96.31 205 LYS A C 1
ATOM 1586 O O . LYS A 1 205 ? -1.223 12.955 -8.284 1.00 96.31 205 LYS A O 1
ATOM 1591 N N . GLY A 1 206 ? -1.553 12.715 -10.488 1.00 97.94 206 GLY A N 1
ATOM 1592 C CA . GLY A 1 206 ? -2.553 13.769 -10.612 1.00 97.94 206 GLY A CA 1
ATOM 1593 C C . GLY A 1 206 ? -3.811 13.491 -9.784 1.00 97.94 206 GLY A C 1
ATOM 1594 O O . GLY A 1 206 ? -4.339 12.377 -9.777 1.00 97.94 206 GLY A O 1
ATOM 1595 N N . MET A 1 207 ? -4.290 14.528 -9.097 1.00 98.00 207 MET A N 1
ATOM 1596 C CA . MET A 1 207 ? -5.548 14.532 -8.354 1.00 98.00 207 MET A CA 1
ATOM 1597 C C . MET A 1 207 ? -6.279 15.850 -8.601 1.00 98.00 207 MET A C 1
ATOM 1599 O O . MET A 1 207 ? -5.717 16.923 -8.387 1.00 98.00 207 MET A O 1
ATOM 1603 N N . GLU A 1 208 ? -7.536 15.767 -9.020 1.00 98.12 208 GLU A N 1
ATOM 1604 C CA . GLU A 1 208 ? -8.421 16.916 -9.201 1.00 98.12 208 GLU A CA 1
ATOM 1605 C C . GLU A 1 208 ? -9.639 16.732 -8.301 1.00 98.12 208 GLU A C 1
ATOM 1607 O O . GLU A 1 208 ? -10.427 15.805 -8.482 1.00 98.12 208 GLU A O 1
ATOM 1612 N N . ILE A 1 209 ? -9.759 17.588 -7.289 1.00 98.12 209 ILE A N 1
ATOM 1613 C CA . ILE A 1 209 ? -10.824 17.517 -6.289 1.00 98.12 209 ILE A CA 1
ATOM 1614 C C . ILE A 1 209 ? -11.888 18.548 -6.646 1.00 98.12 209 ILE A C 1
ATOM 1616 O O . ILE A 1 209 ? -11.577 19.733 -6.766 1.00 98.12 209 ILE A O 1
ATOM 1620 N N . ASP A 1 210 ? -13.137 18.098 -6.736 1.00 97.56 210 ASP A N 1
ATOM 1621 C CA . ASP A 1 210 ? -14.318 18.922 -6.968 1.00 97.56 210 ASP A CA 1
ATOM 1622 C C . ASP A 1 210 ? -15.263 18.843 -5.752 1.00 97.56 210 ASP A C 1
ATOM 1624 O O . ASP A 1 210 ? -16.125 17.957 -5.664 1.00 97.56 210 ASP A O 1
ATOM 1628 N N . PRO A 1 211 ? -15.117 19.766 -4.782 1.00 95.75 211 PRO A N 1
ATOM 1629 C CA . PRO A 1 211 ? -15.996 19.847 -3.621 1.00 95.75 211 PRO A CA 1
ATOM 1630 C C . PRO A 1 211 ? -17.427 20.273 -3.956 1.00 95.75 211 PRO A C 1
ATOM 1632 O O . PRO A 1 211 ? -18.301 20.111 -3.113 1.00 95.75 211 PRO A O 1
ATOM 1635 N N . GLY A 1 212 ? -17.679 20.850 -5.137 1.00 96.31 212 GLY A N 1
ATOM 1636 C CA . GLY A 1 212 ? -19.024 21.250 -5.553 1.00 96.31 212 GLY A CA 1
ATOM 1637 C C . GLY A 1 212 ? -19.868 20.047 -5.965 1.00 96.31 212 GLY A C 1
ATOM 1638 O O . GLY A 1 212 ? -21.054 19.991 -5.651 1.00 96.31 212 GLY A O 1
ATOM 1639 N N . ASN A 1 213 ? -19.233 19.062 -6.606 1.00 96.38 213 ASN A N 1
ATOM 1640 C CA . ASN A 1 213 ? -19.875 17.824 -7.054 1.00 96.38 213 ASN A CA 1
ATOM 1641 C C . ASN A 1 213 ? -19.611 16.612 -6.144 1.00 96.38 213 ASN A C 1
ATOM 1643 O O . ASN A 1 213 ? -20.118 15.524 -6.414 1.00 96.38 213 ASN A O 1
ATOM 1647 N N . TRP A 1 214 ? -18.838 16.787 -5.066 1.00 96.75 214 TRP A N 1
ATOM 1648 C CA . TRP A 1 214 ? -18.410 15.716 -4.151 1.00 96.75 214 TRP A CA 1
ATOM 1649 C C . TRP A 1 214 ? -17.715 14.577 -4.898 1.00 96.75 214 TRP A C 1
ATOM 1651 O O . TRP A 1 214 ? -17.963 13.395 -4.655 1.00 96.75 214 TRP A O 1
ATOM 1661 N N . THR A 1 215 ? -16.826 14.935 -5.819 1.00 98.00 215 THR A N 1
ATOM 1662 C CA . THR A 1 215 ? -16.050 13.974 -6.602 1.00 98.00 215 THR A CA 1
ATOM 1663 C C . THR A 1 215 ? -14.572 14.305 -6.599 1.00 98.00 215 THR A C 1
ATOM 1665 O O . THR A 1 215 ? -14.169 15.458 -6.463 1.00 98.00 215 THR A O 1
ATOM 1668 N N . VAL A 1 216 ? -13.753 13.283 -6.803 1.00 98.25 216 VAL A N 1
ATOM 1669 C CA . VAL A 1 216 ? -12.321 13.433 -7.045 1.00 98.25 216 VAL A CA 1
ATOM 1670 C C . VAL A 1 216 ? -11.910 12.564 -8.224 1.00 98.25 216 VAL A C 1
ATOM 1672 O O . VAL A 1 216 ? -12.263 11.385 -8.293 1.00 98.25 216 VAL A O 1
ATOM 1675 N N . THR A 1 217 ? -11.166 13.156 -9.151 1.00 98.19 217 THR A N 1
ATOM 1676 C CA . THR A 1 217 ? -10.490 12.457 -10.243 1.00 98.19 217 THR A CA 1
ATOM 1677 C C . THR A 1 217 ? -9.080 12.118 -9.790 1.00 98.19 217 THR A C 1
ATOM 1679 O O . THR A 1 217 ? -8.325 13.008 -9.401 1.00 98.19 217 THR A O 1
ATOM 1682 N N . VAL A 1 218 ? -8.708 10.843 -9.853 1.00 98.06 218 VAL A N 1
ATOM 1683 C CA . VAL A 1 218 ? -7.379 10.355 -9.471 1.00 98.06 218 VAL A CA 1
ATOM 1684 C C . VAL A 1 218 ? -6.716 9.621 -10.620 1.00 98.06 218 VAL A C 1
ATOM 1686 O O . VAL A 1 218 ? -7.338 8.798 -11.292 1.00 98.06 218 VAL A O 1
ATOM 1689 N N . GLU A 1 219 ? -5.435 9.890 -10.832 1.00 98.44 219 GLU A N 1
ATOM 1690 C CA . GLU A 1 219 ? -4.611 9.122 -11.756 1.00 98.44 219 GLU A CA 1
ATOM 1691 C C . GLU A 1 219 ? -4.222 7.743 -11.192 1.00 98.44 219 GLU A C 1
ATOM 1693 O O . GLU A 1 219 ? -4.247 7.488 -9.986 1.00 98.44 219 GLU A O 1
ATOM 1698 N N . ALA A 1 220 ? -3.839 6.824 -12.081 1.00 96.75 220 ALA A N 1
ATOM 1699 C CA . ALA A 1 220 ? -3.630 5.410 -11.767 1.00 96.75 220 ALA A CA 1
ATOM 1700 C C . ALA A 1 220 ? -2.513 5.098 -10.756 1.00 96.75 220 ALA A C 1
ATOM 1702 O O . ALA A 1 220 ? -2.454 3.979 -10.233 1.00 96.75 220 ALA A O 1
ATOM 1703 N N . GLY A 1 221 ? -1.606 6.041 -10.505 1.00 96.00 221 GLY A N 1
ATOM 1704 C CA . GLY A 1 221 ? -0.530 5.924 -9.523 1.00 96.00 221 GLY A CA 1
ATOM 1705 C C . GLY A 1 221 ? -0.895 6.436 -8.133 1.00 96.00 221 GLY A C 1
ATOM 1706 O O . GLY A 1 221 ? -0.125 6.218 -7.197 1.00 96.00 221 GLY A O 1
ATOM 1707 N N . VAL A 1 222 ? -2.038 7.106 -7.966 1.00 96.94 222 VAL A N 1
ATOM 1708 C CA . VAL A 1 222 ? -2.474 7.652 -6.675 1.00 96.94 222 VAL A CA 1
ATOM 1709 C C . VAL A 1 222 ? -2.846 6.515 -5.729 1.00 96.94 222 VAL A C 1
ATOM 1711 O O . VAL A 1 222 ? -3.673 5.654 -6.046 1.00 96.94 222 VAL A O 1
ATOM 1714 N N . THR A 1 223 ? -2.222 6.504 -4.555 1.00 95.00 223 THR A N 1
ATOM 1715 C CA . THR A 1 223 ? -2.511 5.544 -3.487 1.00 95.00 223 THR A CA 1
ATOM 1716 C C . THR A 1 223 ? -3.727 5.960 -2.671 1.00 95.00 223 THR A C 1
ATOM 1718 O O . THR A 1 223 ? -4.054 7.141 -2.569 1.00 95.00 223 THR A O 1
ATOM 1721 N N . SER A 1 224 ? -4.375 4.983 -2.042 1.00 94.19 224 SER A N 1
ATOM 1722 C CA . SER A 1 224 ? -5.448 5.210 -1.073 1.00 94.19 224 SER A CA 1
ATOM 1723 C C . SER A 1 224 ? -5.013 6.159 0.051 1.00 94.19 224 SER A C 1
ATOM 1725 O O . SER A 1 224 ? -5.790 7.021 0.449 1.00 94.19 224 SER A O 1
ATOM 1727 N N . TYR A 1 225 ? -3.769 6.037 0.530 1.00 94.38 225 TYR A N 1
ATOM 1728 C CA . TYR A 1 225 ? -3.200 6.915 1.555 1.00 94.38 225 TYR A CA 1
ATOM 1729 C C . TYR A 1 225 ? -3.086 8.370 1.085 1.00 94.38 225 TYR A C 1
ATOM 1731 O O . TYR A 1 225 ? -3.584 9.269 1.758 1.00 94.38 225 TYR A O 1
ATOM 1739 N N . GLU A 1 226 ? -2.462 8.603 -0.075 1.00 95.50 226 GLU A N 1
ATOM 1740 C CA . GLU A 1 226 ? -2.308 9.948 -0.650 1.00 95.50 226 GLU A CA 1
ATOM 1741 C C . GLU A 1 226 ? -3.673 10.594 -0.911 1.00 95.50 226 GLU A C 1
ATOM 1743 O O . GLU A 1 226 ? -3.892 11.746 -0.541 1.00 95.50 226 GLU A O 1
ATOM 1748 N N . LEU A 1 227 ? -4.607 9.829 -1.487 1.00 96.19 227 LEU A N 1
ATOM 1749 C CA . LEU A 1 227 ? -5.962 10.295 -1.756 1.00 96.19 227 LEU A CA 1
ATOM 1750 C C . LEU A 1 227 ? -6.670 10.713 -0.471 1.00 96.19 227 LEU A C 1
ATOM 1752 O O . LEU A 1 227 ? -7.171 11.833 -0.387 1.00 96.19 227 LEU A O 1
ATOM 1756 N N . GLN A 1 228 ? -6.691 9.827 0.529 1.00 94.50 228 GLN A N 1
ATOM 1757 C CA . GLN A 1 228 ? -7.375 10.078 1.791 1.00 94.50 228 GLN A CA 1
ATOM 1758 C C . GLN A 1 228 ? -6.777 11.293 2.513 1.00 94.50 228 GLN A C 1
ATOM 1760 O O . GLN A 1 228 ? -7.529 12.126 3.008 1.00 94.50 228 GLN A O 1
ATOM 1765 N N . GLN A 1 229 ? -5.448 11.448 2.515 1.00 94.88 229 GLN A N 1
ATOM 1766 C CA . GLN A 1 229 ? -4.781 12.615 3.101 1.00 94.88 229 GLN A CA 1
ATOM 1767 C C . GLN A 1 229 ? -5.188 13.929 2.420 1.00 94.88 229 GLN A C 1
ATOM 1769 O O . GLN A 1 229 ? -5.419 14.932 3.097 1.00 94.88 229 GLN A O 1
ATOM 1774 N N . GLU A 1 230 ? -5.300 13.948 1.091 1.00 96.00 230 GLU A N 1
ATOM 1775 C CA . GLU A 1 230 ? -5.667 15.160 0.357 1.00 96.00 230 GLU A CA 1
ATOM 1776 C C . GLU A 1 230 ? -7.138 15.552 0.529 1.00 96.00 230 GLU A C 1
ATOM 1778 O O . GLU A 1 230 ? -7.443 16.738 0.699 1.00 96.00 230 GLU A O 1
ATOM 1783 N N . VAL A 1 231 ? -8.062 14.590 0.520 1.00 96.19 231 VAL A N 1
ATOM 1784 C CA . VAL A 1 231 ? -9.494 14.887 0.703 1.00 96.19 231 VAL A CA 1
ATOM 1785 C C . VAL A 1 231 ? -9.824 15.242 2.157 1.00 96.19 231 VAL A C 1
ATOM 1787 O O . VAL A 1 231 ? -10.626 16.150 2.385 1.00 96.19 231 VAL A O 1
ATOM 1790 N N . SER A 1 232 ? -9.141 14.631 3.137 1.00 93.81 232 SER A N 1
ATOM 1791 C CA . SER A 1 232 ? -9.342 14.921 4.566 1.00 93.81 232 SER A CA 1
ATOM 1792 C C . SER A 1 232 ? -9.032 16.377 4.915 1.00 93.81 232 SER A C 1
ATOM 1794 O O . SER A 1 232 ? -9.771 16.990 5.682 1.00 93.81 232 SER A O 1
ATOM 1796 N N . LYS A 1 233 ? -8.017 16.991 4.285 1.00 94.00 233 LYS A N 1
ATOM 1797 C CA . LYS A 1 233 ? -7.692 18.428 4.449 1.00 94.00 233 LYS A CA 1
ATOM 1798 C C . LYS A 1 233 ? -8.845 19.364 4.070 1.00 94.00 233 LYS A C 1
ATOM 1800 O O . LYS A 1 233 ? -8.819 20.542 4.412 1.00 94.00 233 LYS A O 1
ATOM 1805 N N . ARG A 1 234 ? -9.822 18.858 3.317 1.00 94.19 234 ARG A N 1
ATOM 1806 C CA . ARG A 1 234 ? -10.960 19.605 2.774 1.00 94.19 234 ARG A CA 1
ATOM 1807 C C . ARG A 1 234 ? -12.290 19.184 3.416 1.00 94.19 234 ARG A C 1
ATOM 1809 O O . ARG A 1 234 ? -13.334 19.587 2.921 1.00 94.19 234 ARG A O 1
ATOM 1816 N N . GLY A 1 235 ? -12.258 18.391 4.493 1.00 94.38 235 GLY A N 1
ATOM 1817 C CA . GLY A 1 235 ? -13.459 17.924 5.197 1.00 94.38 235 GLY A CA 1
ATOM 1818 C C . GLY A 1 235 ? -14.174 16.754 4.515 1.00 94.38 235 GLY A C 1
ATOM 1819 O O . GLY A 1 235 ? -15.362 16.541 4.751 1.00 94.38 235 GLY A O 1
ATOM 1820 N N . PHE A 1 236 ? -13.470 16.002 3.665 1.00 95.69 236 PHE A N 1
ATOM 1821 C CA . PHE A 1 236 ? -14.019 14.856 2.944 1.00 95.69 236 PHE A CA 1
ATOM 1822 C C . PHE A 1 236 ? -13.244 13.565 3.224 1.00 95.69 236 PHE A C 1
ATOM 1824 O O . PHE A 1 236 ? -12.104 13.576 3.676 1.00 95.69 236 PHE A O 1
ATOM 1831 N N . ARG A 1 237 ? -13.849 12.430 2.886 1.00 93.56 237 ARG A N 1
ATOM 1832 C CA . ARG A 1 237 ? -13.221 11.108 2.815 1.00 93.56 237 ARG A CA 1
ATOM 1833 C C . ARG A 1 237 ? -13.627 10.389 1.539 1.00 93.56 237 ARG A C 1
ATOM 1835 O O . ARG A 1 237 ? -14.641 10.723 0.932 1.00 93.56 237 ARG A O 1
ATOM 1842 N N . VAL A 1 238 ? -12.867 9.371 1.159 1.00 92.94 238 VAL A N 1
ATOM 1843 C CA . VAL A 1 238 ? -13.202 8.496 0.031 1.00 92.94 238 VAL A CA 1
ATOM 1844 C C . VAL A 1 238 ? -13.296 7.057 0.530 1.00 92.94 238 VAL A C 1
ATOM 1846 O O . VAL A 1 238 ? -12.631 6.657 1.483 1.00 92.94 238 VAL A O 1
ATOM 1849 N N . ASN A 1 239 ? -14.139 6.260 -0.119 1.00 90.38 239 ASN A N 1
ATOM 1850 C CA . ASN A 1 239 ? -14.215 4.825 0.118 1.00 90.38 239 ASN A CA 1
ATOM 1851 C C . ASN A 1 239 ? -12.957 4.135 -0.452 1.00 90.38 239 ASN A C 1
ATOM 1853 O O . ASN A 1 239 ? -12.904 3.802 -1.634 1.00 90.38 239 ASN A O 1
ATOM 1857 N N . VAL A 1 240 ? -11.912 3.997 0.370 1.00 88.56 240 VAL A N 1
ATOM 1858 C CA . VAL A 1 240 ? -10.588 3.497 -0.036 1.00 88.56 240 VAL A CA 1
ATOM 1859 C C . VAL A 1 240 ? -10.275 2.102 0.515 1.00 88.56 240 VAL A C 1
ATOM 1861 O O . VAL A 1 240 ? -10.757 1.727 1.582 1.00 88.56 240 VAL A O 1
ATOM 1864 N N . ALA A 1 241 ? -9.438 1.348 -0.204 1.00 86.50 241 ALA A N 1
ATOM 1865 C CA . ALA A 1 241 ? -8.909 0.053 0.238 1.00 86.50 241 ALA A CA 1
ATOM 1866 C C . ALA A 1 241 ? -7.648 0.236 1.106 1.00 86.50 241 ALA A C 1
ATOM 1868 O O . ALA A 1 241 ? -7.493 1.262 1.771 1.00 86.50 241 ALA A O 1
ATOM 1869 N N . GLU A 1 242 ? -6.728 -0.733 1.102 1.00 86.38 242 GLU A N 1
ATOM 1870 C CA . GLU A 1 242 ? -5.499 -0.664 1.889 1.00 86.38 242 GLU A CA 1
ATOM 1871 C C . GLU A 1 242 ? -4.667 0.584 1.528 1.00 86.38 242 GLU A C 1
ATOM 1873 O O . GLU A 1 242 ? -4.591 0.951 0.348 1.00 86.38 242 GLU A O 1
ATOM 1878 N N . PRO A 1 243 ? -3.993 1.225 2.505 1.00 90.31 243 PRO A N 1
ATOM 1879 C CA . PRO A 1 243 ? -3.319 2.511 2.307 1.00 90.31 243 PRO A CA 1
ATOM 1880 C C . PRO A 1 243 ? -2.340 2.546 1.124 1.00 90.31 243 PRO A C 1
ATOM 1882 O O . PRO A 1 243 ? -2.323 3.512 0.362 1.00 90.31 243 PRO A O 1
ATOM 1885 N N . ALA A 1 244 ? -1.545 1.488 0.940 1.00 90.25 244 ALA A N 1
ATOM 1886 C CA . ALA A 1 244 ? -0.549 1.415 -0.127 1.00 90.25 244 ALA A CA 1
ATOM 1887 C C . ALA A 1 244 ? -1.124 0.995 -1.494 1.00 90.25 244 ALA A C 1
ATOM 1889 O O . ALA A 1 244 ? -0.421 1.103 -2.503 1.00 90.25 244 ALA A O 1
ATOM 1890 N N . ALA A 1 245 ? -2.369 0.514 -1.567 1.00 89.69 245 ALA A N 1
ATOM 1891 C CA . ALA A 1 245 ? -2.996 0.156 -2.836 1.00 89.69 245 ALA A CA 1
ATOM 1892 C C . ALA A 1 245 ? -3.252 1.410 -3.685 1.00 89.69 245 ALA A C 1
ATOM 1894 O O . ALA A 1 245 ? -3.609 2.463 -3.159 1.00 89.69 245 ALA A O 1
ATOM 1895 N N . THR A 1 246 ? -3.087 1.307 -5.008 1.00 92.38 246 THR A N 1
ATOM 1896 C CA . THR A 1 246 ? -3.505 2.388 -5.910 1.00 92.38 246 THR A CA 1
ATOM 1897 C C . THR A 1 246 ? -5.020 2.383 -6.054 1.00 92.38 246 THR A C 1
ATOM 1899 O O . THR A 1 246 ? -5.630 1.324 -6.217 1.00 92.38 246 THR A O 1
ATOM 1902 N N . HIS A 1 247 ? -5.639 3.560 -5.993 1.00 92.56 247 HIS A N 1
ATOM 1903 C CA . HIS A 1 247 ? -7.091 3.663 -5.884 1.00 92.56 247 HIS A CA 1
ATOM 1904 C C . HIS A 1 247 ? -7.802 3.178 -7.157 1.00 92.56 247 HIS A C 1
ATOM 1906 O O . HIS A 1 247 ? -8.647 2.284 -7.100 1.00 92.56 247 HIS A O 1
ATOM 1912 N N . ALA A 1 248 ? -7.381 3.671 -8.326 1.00 91.31 248 ALA A N 1
ATOM 1913 C CA . ALA A 1 248 ? -7.907 3.217 -9.616 1.00 91.31 248 ALA A CA 1
ATOM 1914 C C . ALA A 1 248 ? -7.652 1.715 -9.850 1.00 91.31 248 ALA A C 1
ATOM 1916 O O . ALA A 1 248 ? -8.536 0.985 -10.301 1.00 91.31 248 ALA A O 1
ATOM 1917 N N . GLY A 1 249 ? -6.461 1.228 -9.477 1.00 88.00 249 GLY A N 1
ATOM 1918 C CA . GLY A 1 249 ? -6.125 -0.194 -9.544 1.00 88.00 249 GLY A CA 1
ATOM 1919 C C . GLY A 1 249 ? -7.016 -1.053 -8.644 1.00 88.00 249 GLY A C 1
ATOM 1920 O O . GLY A 1 249 ? -7.376 -2.167 -9.027 1.00 88.00 249 GLY A O 1
ATOM 1921 N N . ASN A 1 250 ? -7.413 -0.541 -7.471 1.00 86.44 250 ASN A N 1
ATOM 1922 C CA . ASN A 1 250 ? -8.372 -1.211 -6.602 1.00 86.44 250 ASN A CA 1
ATOM 1923 C C . ASN A 1 250 ? -9.720 -1.429 -7.288 1.00 86.44 250 ASN A C 1
ATOM 1925 O O . ASN A 1 250 ? -10.176 -2.571 -7.390 1.00 86.44 250 ASN A O 1
ATOM 1929 N N . ILE A 1 251 ? -10.305 -0.339 -7.784 1.00 85.31 251 ILE A N 1
ATOM 1930 C CA . ILE A 1 251 ? -11.630 -0.317 -8.413 1.00 85.31 251 ILE A CA 1
ATOM 1931 C C . ILE A 1 251 ? -11.706 -1.321 -9.562 1.00 85.31 251 ILE A C 1
ATOM 1933 O O . ILE A 1 251 ? -12.635 -2.118 -9.615 1.00 85.31 251 ILE A O 1
ATOM 1937 N N . VAL A 1 252 ? -10.714 -1.311 -10.456 1.00 83.31 252 VAL A N 1
ATOM 1938 C CA . VAL A 1 252 ? -10.757 -2.117 -11.685 1.00 83.31 252 VAL A CA 1
ATOM 1939 C C . VAL A 1 252 ? -10.557 -3.605 -11.436 1.00 83.31 252 VAL A C 1
ATOM 1941 O O . VAL A 1 252 ? -11.080 -4.424 -12.185 1.00 83.31 252 VAL A O 1
ATOM 1944 N N . CYS A 1 253 ? -9.784 -3.978 -10.419 1.00 78.56 253 CYS A N 1
ATOM 1945 C CA . CYS A 1 253 ? -9.352 -5.365 -10.291 1.00 78.56 253 CYS A CA 1
ATOM 1946 C C . CYS A 1 253 ? -10.144 -6.173 -9.253 1.00 78.56 253 CYS A C 1
ATOM 1948 O O . CYS A 1 253 ? -10.410 -7.344 -9.487 1.00 78.56 253 CYS A O 1
ATOM 1950 N N . THR A 1 254 ? -10.478 -5.608 -8.091 1.00 72.50 254 THR A N 1
ATOM 1951 C CA . THR A 1 254 ? -11.192 -6.353 -7.024 1.00 72.50 254 THR A CA 1
ATOM 1952 C C . THR A 1 254 ? -12.317 -5.571 -6.377 1.00 72.50 254 THR A C 1
ATOM 1954 O O . THR A 1 254 ? -13.164 -6.187 -5.741 1.00 72.50 254 THR A O 1
ATOM 1957 N N . GLY A 1 255 ? -12.309 -4.238 -6.481 1.00 72.75 255 GLY A N 1
ATOM 1958 C CA . GLY A 1 255 ? -13.244 -3.387 -5.758 1.00 72.75 255 GLY A CA 1
ATOM 1959 C C . GLY A 1 255 ? -13.234 -3.654 -4.251 1.00 72.75 255 GLY A C 1
ATOM 1960 O O . GLY A 1 255 ? -14.311 -3.677 -3.660 1.00 72.75 255 GLY A O 1
ATOM 1961 N N . ILE A 1 256 ? -12.049 -3.912 -3.656 1.00 69.19 256 ILE A N 1
ATOM 1962 C CA . ILE A 1 256 ? -11.919 -4.314 -2.239 1.00 69.19 256 ILE A CA 1
ATOM 1963 C C . ILE A 1 256 ? -12.705 -3.355 -1.349 1.00 69.19 256 ILE A C 1
ATOM 1965 O O . ILE A 1 256 ? -12.685 -2.139 -1.557 1.00 69.19 256 ILE A O 1
ATOM 1969 N N . PHE A 1 257 ? -13.377 -3.952 -0.367 1.00 68.75 257 PHE A N 1
ATOM 1970 C CA . PHE A 1 257 ? -14.224 -3.292 0.611 1.00 68.75 257 PHE A CA 1
ATOM 1971 C C . PHE A 1 257 ? -13.396 -2.408 1.542 1.00 68.75 257 PHE A C 1
ATOM 1973 O O . PHE A 1 257 ? -12.407 -2.847 2.125 1.00 68.75 257 PHE A O 1
ATOM 1980 N N . SER A 1 258 ? -13.833 -1.168 1.715 1.00 80.38 258 SER A N 1
ATOM 1981 C CA . SER A 1 258 ? -13.312 -0.287 2.752 1.00 80.38 258 SER A CA 1
ATOM 1982 C C . SER A 1 258 ? -13.971 -0.559 4.096 1.00 80.38 258 SER A C 1
ATOM 1984 O O . SER A 1 258 ? -15.116 -1.020 4.160 1.00 80.38 258 SER A O 1
ATOM 1986 N N . THR A 1 259 ? -13.306 -0.131 5.164 1.00 80.50 259 THR A N 1
ATOM 1987 C CA . THR A 1 259 ? -13.867 0.014 6.514 1.00 80.50 259 THR A CA 1
ATOM 1988 C C . THR A 1 259 ? -15.180 0.813 6.523 1.00 80.50 259 THR A C 1
ATOM 1990 O O . THR A 1 259 ? -16.038 0.583 7.369 1.00 80.50 259 THR A O 1
ATOM 1993 N N . TRP A 1 260 ? -15.388 1.692 5.538 1.00 86.00 260 TRP A N 1
ATOM 1994 C CA . TRP A 1 260 ? -16.589 2.523 5.399 1.00 86.00 260 TRP A CA 1
ATOM 1995 C C . TRP A 1 260 ? -17.735 1.881 4.600 1.00 86.00 260 TRP A C 1
ATOM 1997 O O . TRP A 1 260 ? -18.767 2.520 4.376 1.00 86.00 260 TRP A O 1
ATOM 2007 N N . SER A 1 261 ? -17.579 0.632 4.143 1.00 85.75 261 SER A N 1
ATOM 2008 C CA . SER A 1 261 ? -18.534 0.030 3.199 1.00 85.75 261 SER A CA 1
ATOM 2009 C C . SER A 1 261 ? -19.937 -0.144 3.777 1.00 85.75 261 SER A C 1
ATOM 2011 O O . SER A 1 261 ? -20.915 -0.119 3.034 1.00 85.75 261 SER A O 1
ATOM 2013 N N . ALA A 1 262 ? -20.053 -0.269 5.103 1.00 81.75 262 ALA A N 1
ATOM 2014 C CA . ALA A 1 262 ? -21.340 -0.343 5.791 1.00 81.75 262 ALA A CA 1
ATOM 2015 C C . ALA A 1 262 ? -22.210 0.909 5.565 1.00 81.75 262 ALA A C 1
ATOM 2017 O O . ALA A 1 262 ? -23.435 0.800 5.544 1.00 81.75 262 ALA A O 1
ATOM 2018 N N . SER A 1 263 ? -21.585 2.073 5.363 1.00 86.25 263 SER A N 1
ATOM 2019 C CA . SER A 1 263 ? -22.286 3.355 5.207 1.00 86.25 263 SER A CA 1
ATOM 2020 C C . SER A 1 263 ? -22.323 3.852 3.773 1.00 86.25 263 SER A C 1
ATOM 2022 O O . SER A 1 263 ? -23.321 4.431 3.350 1.00 86.25 263 SER A O 1
ATOM 2024 N N . TYR A 1 264 ? -21.247 3.629 3.018 1.00 87.50 264 TYR A N 1
ATOM 2025 C CA . TYR A 1 264 ? -21.094 4.187 1.672 1.00 87.50 264 TYR A CA 1
ATOM 2026 C C . TYR A 1 264 ? -21.191 3.144 0.559 1.00 87.50 264 TYR A C 1
ATOM 2028 O O . TYR A 1 264 ? -21.006 3.485 -0.608 1.00 87.50 264 TYR A O 1
ATOM 2036 N N . GLY A 1 265 ? -21.464 1.883 0.894 1.00 87.38 265 GLY A N 1
ATOM 2037 C CA . GLY A 1 265 ? -21.487 0.786 -0.066 1.00 87.38 265 GLY A CA 1
ATOM 2038 C C . GLY A 1 265 ? -20.089 0.357 -0.513 1.00 87.38 265 GLY A C 1
ATOM 2039 O O . GLY A 1 265 ? -19.079 0.623 0.130 1.00 87.38 265 GLY A O 1
ATOM 2040 N N . THR A 1 266 ? -20.023 -0.348 -1.628 1.00 85.06 266 THR A N 1
ATOM 2041 C CA . THR A 1 266 ? -18.800 -0.923 -2.197 1.00 85.06 266 THR A CA 1
ATOM 2042 C C . THR A 1 266 ? -18.137 0.027 -3.201 1.00 85.06 266 THR A C 1
ATOM 2044 O O . THR A 1 266 ? -18.633 1.123 -3.471 1.00 85.06 266 THR A O 1
ATOM 2047 N N . ALA A 1 267 ? -17.018 -0.387 -3.805 1.00 81.94 267 ALA A N 1
ATOM 2048 C CA . ALA A 1 267 ? -16.366 0.392 -4.860 1.00 81.94 267 ALA A CA 1
ATOM 2049 C C . ALA A 1 267 ? -17.319 0.740 -6.024 1.00 81.94 267 ALA A C 1
ATOM 2051 O O . ALA A 1 267 ? -17.242 1.845 -6.558 1.00 81.94 267 ALA A O 1
ATOM 2052 N N . ALA A 1 268 ? -18.253 -0.153 -6.377 1.00 82.69 268 ALA A N 1
ATOM 2053 C CA . ALA A 1 268 ? -19.231 0.087 -7.441 1.00 82.69 268 ALA A CA 1
ATOM 2054 C C . ALA A 1 268 ? -20.211 1.226 -7.101 1.00 82.69 268 ALA A C 1
ATOM 2056 O O . ALA A 1 268 ? -20.570 2.006 -7.977 1.00 82.69 268 ALA A O 1
ATOM 2057 N N . ASP A 1 269 ? -20.582 1.376 -5.826 1.00 87.19 269 ASP A N 1
ATOM 2058 C CA . ASP A 1 269 ? -21.484 2.435 -5.346 1.00 87.19 269 ASP A CA 1
ATOM 2059 C C . ASP A 1 269 ? -20.812 3.822 -5.307 1.00 87.19 269 ASP A C 1
ATOM 2061 O O . ASP A 1 269 ? -21.477 4.862 -5.232 1.00 87.19 269 ASP A O 1
ATOM 2065 N N . ASN A 1 270 ? -19.476 3.835 -5.350 1.00 90.56 270 ASN A N 1
ATOM 2066 C CA . ASN A 1 270 ? -18.639 5.029 -5.243 1.00 90.56 270 ASN A CA 1
ATOM 2067 C C . ASN A 1 270 ? -17.981 5.429 -6.566 1.00 90.56 270 ASN A C 1
ATOM 2069 O O . ASN A 1 270 ? -17.436 6.528 -6.670 1.00 90.56 270 ASN A O 1
ATOM 2073 N N . PHE A 1 271 ? -18.044 4.565 -7.575 1.00 90.94 271 PHE A N 1
ATOM 2074 C CA . PHE A 1 271 ? -17.541 4.836 -8.910 1.00 90.94 271 PHE A CA 1
ATOM 2075 C C . PHE A 1 271 ? -18.429 5.845 -9.646 1.00 90.94 271 PHE A C 1
ATOM 2077 O O . PHE A 1 271 ? -19.656 5.746 -9.619 1.00 90.94 271 PHE A O 1
ATOM 2084 N N . VAL A 1 272 ? -17.803 6.793 -10.344 1.00 93.62 272 VAL A N 1
ATOM 2085 C CA . VAL A 1 272 ? -18.494 7.742 -11.229 1.00 93.62 272 VAL A CA 1
ATOM 2086 C C . VAL A 1 272 ? -18.123 7.474 -12.684 1.00 93.62 272 VAL A C 1
ATOM 2088 O O . VAL A 1 272 ? -19.001 7.243 -13.509 1.00 93.62 272 VAL A O 1
ATOM 2091 N N . SER A 1 273 ? -16.830 7.491 -13.010 1.00 94.06 273 SER A N 1
ATOM 2092 C CA . SER A 1 273 ? -16.334 7.185 -14.357 1.00 94.06 273 SER A CA 1
ATOM 2093 C C . SER A 1 273 ? -14.853 6.803 -14.332 1.00 94.06 273 SER A C 1
ATOM 2095 O O . SER A 1 273 ? -14.182 6.967 -13.315 1.00 94.06 273 SER A O 1
ATOM 2097 N N . ALA A 1 274 ? -14.328 6.284 -15.439 1.00 95.19 274 ALA A N 1
ATOM 2098 C CA . ALA A 1 274 ? -12.904 6.022 -15.612 1.00 95.19 274 ALA A CA 1
ATOM 2099 C C . ALA A 1 274 ? -12.444 6.286 -17.048 1.00 95.19 274 ALA A C 1
ATOM 2101 O O . ALA A 1 274 ? -13.237 6.279 -17.989 1.00 95.19 274 ALA A O 1
ATOM 2102 N N . GLU A 1 275 ? -11.142 6.505 -17.191 1.00 97.19 275 GLU A N 1
ATOM 2103 C CA . GLU A 1 275 ? -10.427 6.606 -18.460 1.00 97.19 275 GLU A CA 1
ATOM 2104 C C . GLU A 1 275 ? -9.533 5.376 -18.620 1.00 97.19 275 GLU A C 1
ATOM 2106 O O . GLU A 1 275 ? -8.854 4.960 -17.674 1.00 97.19 275 GLU A O 1
ATOM 2111 N N . PHE A 1 276 ? -9.544 4.791 -19.814 1.00 97.25 276 PHE A N 1
ATOM 2112 C CA . PHE A 1 276 ? -8.783 3.596 -20.144 1.00 97.25 276 PHE A CA 1
ATOM 2113 C C . PHE A 1 276 ? -7.980 3.781 -21.428 1.00 97.25 276 PHE A C 1
ATOM 2115 O O . PHE A 1 276 ? -8.404 4.467 -22.355 1.00 97.25 276 PHE A O 1
ATOM 2122 N N . VAL A 1 277 ? -6.854 3.075 -21.492 1.00 98.06 277 VAL A N 1
ATOM 2123 C CA . VAL A 1 277 ? -6.143 2.746 -22.729 1.00 98.06 277 VAL A CA 1
ATOM 2124 C C . VAL A 1 277 ? -6.451 1.294 -23.079 1.00 98.06 277 VAL A C 1
ATOM 2126 O O . VAL A 1 277 ? -6.110 0.403 -22.297 1.00 98.06 277 VAL A O 1
ATOM 2129 N N . ASP A 1 278 ? -7.102 1.049 -24.214 1.00 95.56 278 ASP A N 1
ATOM 2130 C CA . ASP A 1 278 ? -7.471 -0.298 -24.664 1.00 95.56 278 ASP A CA 1
ATOM 2131 C C . ASP A 1 278 ? -6.257 -1.139 -25.118 1.00 95.56 278 ASP A C 1
ATOM 2133 O O . ASP A 1 278 ? -5.094 -0.774 -24.924 1.00 95.56 278 ASP A O 1
ATOM 2137 N N . ARG A 1 279 ? -6.516 -2.324 -25.684 1.00 94.88 279 ARG A N 1
ATOM 2138 C CA . ARG A 1 279 ? -5.457 -3.245 -26.122 1.00 94.88 279 ARG A CA 1
ATOM 2139 C C . ARG A 1 279 ? -4.759 -2.789 -27.393 1.00 94.88 279 ARG A C 1
ATOM 2141 O O . ARG A 1 279 ? -3.659 -3.258 -27.660 1.00 94.88 279 ARG A O 1
ATOM 2148 N N . GLU A 1 280 ? -5.359 -1.893 -28.156 1.00 96.19 280 GLU A N 1
ATOM 2149 C CA . GLU A 1 280 ? -4.847 -1.344 -29.403 1.00 96.19 280 GLU A CA 1
ATOM 2150 C C . GLU A 1 280 ? -4.087 -0.027 -29.168 1.00 96.19 280 GLU A C 1
ATOM 2152 O O . GLU A 1 280 ? -3.320 0.397 -30.032 1.00 96.19 280 GLU A O 1
ATOM 2157 N N . GLY A 1 281 ? -4.233 0.566 -27.979 1.00 97.06 281 GLY A N 1
ATOM 2158 C CA . GLY A 1 281 ? -3.626 1.835 -27.590 1.00 97.06 281 GLY A CA 1
ATOM 2159 C C . GLY A 1 281 ? -4.562 3.035 -27.751 1.00 97.06 281 GLY A C 1
ATOM 2160 O O . GLY A 1 281 ? -4.093 4.166 -27.665 1.00 97.06 281 GLY A O 1
ATOM 2161 N N . ASN A 1 282 ? -5.862 2.829 -27.982 1.00 97.62 282 ASN A N 1
ATOM 2162 C CA . ASN A 1 282 ? -6.831 3.920 -28.037 1.00 97.62 282 ASN A CA 1
ATOM 2163 C C . ASN A 1 282 ? -7.266 4.328 -26.629 1.00 97.62 282 ASN A C 1
ATOM 2165 O O . ASN A 1 282 ? -7.398 3.493 -25.732 1.00 97.62 282 ASN A O 1
ATOM 2169 N N . ILE A 1 283 ? -7.525 5.622 -26.455 1.00 98.00 283 ILE A N 1
ATOM 2170 C CA . ILE A 1 283 ? -8.012 6.197 -25.202 1.00 98.00 283 ILE A CA 1
ATOM 2171 C C . ILE A 1 283 ? -9.535 6.304 -25.278 1.00 98.00 283 ILE A C 1
ATOM 2173 O O . ILE A 1 283 ? -10.058 6.837 -26.257 1.00 98.00 283 ILE A O 1
ATOM 2177 N N . PHE A 1 284 ? -10.240 5.839 -24.248 1.00 96.75 284 PHE A N 1
ATOM 2178 C CA . PHE A 1 284 ? -11.688 6.012 -24.130 1.00 96.75 284 PHE A CA 1
ATOM 2179 C C . PHE A 1 284 ? -12.111 6.263 -22.679 1.00 96.75 284 PHE A C 1
ATOM 2181 O O . PHE A 1 284 ? -11.424 5.879 -21.728 1.00 96.75 284 PHE A O 1
ATOM 2188 N N . SER A 1 285 ? -13.269 6.896 -22.509 1.00 95.56 285 SER A N 1
ATOM 2189 C CA . SER A 1 285 ? -13.924 7.085 -21.217 1.00 95.56 285 SER A CA 1
ATOM 2190 C C . SER A 1 285 ? -15.080 6.106 -21.056 1.00 95.56 285 SER A C 1
ATOM 2192 O O . SER A 1 285 ? -15.802 5.817 -22.006 1.00 95.56 285 SER A O 1
ATOM 2194 N N . THR A 1 286 ? -15.353 5.657 -19.831 1.00 93.19 286 THR A N 1
ATOM 2195 C CA . THR A 1 286 ? -16.580 4.899 -19.534 1.00 93.19 286 THR A CA 1
ATOM 2196 C C . THR A 1 286 ? -17.864 5.704 -19.762 1.00 93.19 286 THR A C 1
ATOM 2198 O O . THR A 1 286 ? -18.941 5.118 -19.774 1.00 93.19 286 THR A O 1
ATOM 2201 N N . ASN A 1 287 ? -17.764 7.026 -19.934 1.00 92.00 287 ASN A N 1
ATOM 2202 C CA . ASN A 1 287 ? -18.888 7.892 -20.294 1.00 92.00 287 ASN A CA 1
ATOM 2203 C C . ASN A 1 287 ? -19.169 7.916 -21.807 1.00 92.00 287 ASN A C 1
ATOM 2205 O O . ASN A 1 287 ? -20.194 8.458 -22.229 1.00 92.00 287 ASN A O 1
ATOM 2209 N N . ASP A 1 288 ? -18.285 7.349 -22.633 1.00 93.19 288 ASP A N 1
ATOM 2210 C CA . ASP A 1 288 ? -18.490 7.298 -24.077 1.00 93.19 288 ASP A CA 1
ATOM 2211 C C . ASP A 1 288 ? -19.659 6.369 -24.420 1.00 93.19 288 ASP A C 1
ATOM 2213 O O . ASP A 1 288 ? -19.829 5.295 -23.845 1.00 93.19 288 ASP A O 1
ATOM 2217 N N . LYS A 1 289 ? -20.458 6.744 -25.426 1.00 89.31 289 LYS A N 1
ATOM 2218 C CA . LYS A 1 289 ? -21.660 5.982 -25.825 1.00 89.31 289 LYS A CA 1
ATOM 2219 C C . LYS A 1 289 ? -21.369 4.528 -26.210 1.00 89.31 289 LYS A C 1
ATOM 2221 O O . LYS A 1 289 ? -22.241 3.677 -26.072 1.00 89.31 289 LYS A O 1
ATOM 2226 N N . SER A 1 290 ? -20.178 4.262 -26.743 1.00 88.00 290 SER A N 1
ATOM 2227 C CA . SER A 1 290 ? -19.726 2.934 -27.167 1.00 88.00 290 SER A CA 1
ATOM 2228 C C . SER A 1 290 ? -18.893 2.210 -26.109 1.00 88.00 290 SER A C 1
ATOM 2230 O O . SER A 1 290 ? -18.385 1.125 -26.392 1.00 88.00 290 SER A O 1
ATOM 2232 N N . ALA A 1 291 ? -18.707 2.797 -24.923 1.00 87.62 291 ALA A N 1
ATOM 2233 C CA . ALA A 1 291 ? -17.860 2.215 -23.898 1.00 87.62 291 ALA A CA 1
ATOM 2234 C C . ALA A 1 291 ? -18.445 0.896 -23.365 1.00 87.62 291 ALA A C 1
ATOM 2236 O O . ALA A 1 291 ? -19.664 0.763 -23.199 1.00 87.62 291 ALA A O 1
ATOM 2237 N N . PRO A 1 292 ? -17.593 -0.095 -23.056 1.00 83.50 292 PRO A N 1
ATOM 2238 C CA . PRO A 1 292 ? -18.042 -1.301 -22.384 1.00 83.50 292 PRO A CA 1
ATOM 2239 C C . PRO A 1 292 ? -18.530 -0.965 -20.970 1.00 83.50 292 PRO A C 1
ATOM 2241 O O . PRO A 1 292 ? -17.870 -0.248 -20.219 1.00 83.50 292 PRO A O 1
ATOM 2244 N N . ASN A 1 293 ? -19.663 -1.545 -20.568 1.00 79.75 293 ASN A N 1
ATOM 2245 C CA . ASN A 1 293 ? -20.098 -1.482 -19.176 1.00 79.75 293 ASN A CA 1
ATOM 2246 C C . ASN A 1 293 ? -19.252 -2.449 -18.329 1.00 79.75 293 ASN A C 1
ATOM 2248 O O . ASN A 1 293 ? -19.470 -3.662 -18.357 1.00 79.75 293 ASN A O 1
ATOM 2252 N N . ILE A 1 294 ? -18.309 -1.894 -17.564 1.00 78.12 294 ILE A N 1
ATOM 2253 C CA . ILE A 1 294 ? -17.370 -2.645 -16.716 1.00 78.12 294 ILE A CA 1
ATOM 2254 C C . ILE A 1 294 ? -18.032 -3.330 -15.506 1.00 78.12 294 ILE A C 1
ATOM 2256 O O . ILE A 1 294 ? -17.416 -4.200 -14.899 1.00 78.12 294 ILE A O 1
ATOM 2260 N N . PHE A 1 295 ? -19.288 -2.992 -15.190 1.00 74.88 295 PHE A N 1
ATOM 2261 C CA . PHE A 1 295 ? -20.091 -3.615 -14.129 1.00 74.88 295 PHE A CA 1
ATOM 2262 C C . PHE A 1 295 ? -21.241 -4.470 -14.674 1.00 74.88 295 PHE A C 1
ATOM 2264 O O . PHE A 1 295 ? -22.129 -4.873 -13.921 1.00 74.88 295 PHE A O 1
ATOM 2271 N N . ALA A 1 296 ? -21.279 -4.738 -15.984 1.00 73.00 296 ALA A N 1
ATOM 2272 C CA . ALA A 1 296 ? -22.326 -5.572 -16.555 1.00 73.00 296 ALA A CA 1
ATOM 2273 C C . ALA A 1 296 ? -22.297 -6.968 -15.915 1.00 73.00 296 ALA A C 1
ATOM 2275 O O . ALA A 1 296 ? -21.313 -7.697 -16.039 1.00 73.00 296 ALA A O 1
ATOM 2276 N N . PHE A 1 297 ? -23.402 -7.359 -15.276 1.00 63.22 297 PHE A N 1
ATOM 2277 C CA . PHE A 1 297 ? -23.570 -8.693 -14.708 1.00 63.22 297 PHE A CA 1
ATOM 2278 C C . PHE A 1 297 ? -23.702 -9.722 -15.837 1.00 63.22 297 PHE A C 1
ATOM 2280 O O . PHE A 1 297 ? -24.795 -10.054 -16.297 1.00 63.22 297 PHE A O 1
ATOM 2287 N N . ARG A 1 298 ? -22.566 -10.205 -16.340 1.00 61.78 298 ARG A N 1
ATOM 2288 C CA . ARG A 1 298 ? -22.493 -11.392 -17.193 1.00 61.78 298 ARG A CA 1
ATOM 2289 C C . ARG A 1 298 ? -21.827 -12.498 -16.385 1.00 61.78 298 ARG A C 1
ATOM 2291 O O . ARG A 1 298 ? -20.837 -12.247 -15.713 1.00 61.78 298 ARG A O 1
ATOM 2298 N N . HIS A 1 299 ? -22.348 -13.721 -16.468 1.00 55.09 299 HIS A N 1
ATOM 2299 C CA . HIS A 1 299 ? -21.832 -14.901 -15.754 1.00 55.09 299 HIS A CA 1
ATOM 2300 C C . HIS A 1 299 ? -20.481 -15.409 -16.312 1.00 55.09 299 HIS A C 1
ATOM 2302 O O . HIS A 1 299 ? -20.201 -16.603 -16.288 1.00 55.09 299 HIS A O 1
ATOM 2308 N N . ASN A 1 300 ? -19.642 -14.511 -16.834 1.00 58.06 300 ASN A N 1
ATOM 2309 C CA . ASN A 1 300 ? -18.346 -14.811 -17.425 1.00 58.06 300 ASN A CA 1
ATOM 2310 C C . ASN A 1 300 ? -17.303 -13.884 -16.792 1.00 58.06 300 ASN A C 1
ATOM 2312 O O . ASN A 1 300 ? -17.602 -12.729 -16.494 1.00 58.06 300 ASN A O 1
ATOM 2316 N N . VAL A 1 301 ? -16.066 -14.357 -16.649 1.00 59.12 301 VAL A N 1
ATOM 2317 C CA . VAL A 1 301 ? -14.940 -13.502 -16.249 1.00 59.12 301 VAL A CA 1
ATOM 2318 C C . VAL A 1 301 ? -14.703 -12.469 -17.355 1.00 59.12 301 VAL A C 1
ATOM 2320 O O . VAL A 1 301 ? -14.236 -12.810 -18.441 1.00 59.12 301 VAL A O 1
ATOM 2323 N N . ILE A 1 302 ? -15.055 -11.207 -17.099 1.00 63.56 302 ILE A N 1
ATOM 2324 C CA . ILE A 1 302 ? -14.766 -10.096 -18.009 1.00 63.56 302 ILE A CA 1
ATOM 2325 C C . ILE A 1 302 ? -13.356 -9.602 -17.684 1.00 63.56 302 ILE A C 1
ATOM 2327 O O . ILE A 1 302 ? -13.092 -9.118 -16.588 1.00 63.56 302 ILE A O 1
ATOM 2331 N N . SER A 1 303 ? -12.429 -9.735 -18.632 1.00 71.44 303 SER A N 1
ATOM 2332 C CA . SER A 1 303 ? -11.115 -9.098 -18.510 1.00 71.44 303 SER A CA 1
ATOM 2333 C C . SER A 1 303 ? -11.269 -7.577 -18.515 1.00 71.44 303 SER A C 1
ATOM 2335 O O . SER A 1 303 ? -12.104 -7.080 -19.273 1.00 71.44 303 SER A O 1
ATOM 2337 N N . SER A 1 304 ? -10.413 -6.849 -17.789 1.00 81.75 304 SER A N 1
ATOM 2338 C CA . SER A 1 304 ? -10.341 -5.383 -17.895 1.00 81.75 304 SER A CA 1
ATOM 2339 C C . SER A 1 304 ? -10.343 -4.940 -19.369 1.00 81.75 304 SER A C 1
ATOM 2341 O O . SER A 1 304 ? -9.645 -5.561 -20.184 1.00 81.75 304 SER A O 1
ATOM 2343 N N . PRO A 1 305 ? -11.104 -3.892 -19.741 1.00 87.00 305 PRO A N 1
ATOM 2344 C CA . PRO A 1 305 ? -11.149 -3.419 -21.123 1.00 87.00 305 PRO A CA 1
ATOM 2345 C C . PRO A 1 305 ? -9.835 -2.750 -21.557 1.00 87.00 305 PRO A C 1
ATOM 2347 O O . PRO A 1 305 ? -9.623 -2.534 -22.745 1.00 87.00 305 PRO A O 1
ATOM 2350 N N . GLY A 1 306 ? -8.940 -2.459 -20.610 1.00 92.19 306 GLY A N 1
ATOM 2351 C CA . GLY A 1 306 ? -7.657 -1.823 -20.869 1.00 92.19 306 GLY A CA 1
ATOM 2352 C C . GLY A 1 306 ? -6.863 -1.532 -19.596 1.00 92.19 306 GLY A C 1
ATOM 2353 O O . GLY A 1 306 ? -7.153 -2.071 -18.523 1.00 92.19 306 GLY A O 1
ATOM 2354 N N . ILE A 1 307 ? -5.873 -0.651 -19.707 1.00 94.75 307 ILE A N 1
ATOM 2355 C CA . ILE A 1 307 ? -5.174 -0.045 -18.572 1.00 94.75 307 ILE A CA 1
ATOM 2356 C C . ILE A 1 307 ? -5.978 1.174 -18.123 1.00 94.75 307 ILE A C 1
ATOM 2358 O O . ILE A 1 307 ? -6.108 2.127 -18.883 1.00 94.75 307 ILE A O 1
ATOM 2362 N N . CYS A 1 308 ? -6.506 1.154 -16.899 1.00 95.31 308 CYS A N 1
ATOM 2363 C CA . CYS A 1 308 ? -7.154 2.326 -16.311 1.00 95.31 308 CYS A CA 1
ATOM 2364 C C . CYS A 1 308 ? -6.102 3.372 -15.952 1.00 95.31 308 CYS A C 1
ATOM 2366 O O . CYS A 1 308 ? -5.178 3.075 -15.193 1.00 95.31 308 CYS A O 1
ATOM 2368 N N . THR A 1 309 ? -6.240 4.572 -16.507 1.00 97.94 309 THR A N 1
ATOM 2369 C CA . THR A 1 309 ? -5.308 5.693 -16.332 1.00 97.94 309 THR A CA 1
ATOM 2370 C C . THR A 1 309 ? -5.843 6.737 -15.365 1.00 97.94 309 THR A C 1
ATOM 2372 O O . THR A 1 309 ? -5.047 7.366 -14.665 1.00 97.94 309 THR A O 1
ATOM 2375 N N . LYS A 1 310 ? -7.172 6.882 -15.277 1.00 97.56 310 LYS A N 1
ATOM 2376 C CA . LYS A 1 310 ? -7.860 7.769 -14.330 1.00 97.56 310 LYS A CA 1
ATOM 2377 C C . LYS A 1 310 ? -9.164 7.154 -13.839 1.00 97.56 310 LYS A C 1
ATOM 2379 O O . LYS A 1 310 ? -9.855 6.481 -14.600 1.00 97.56 310 LYS A O 1
ATOM 2384 N N . ALA A 1 311 ? -9.535 7.450 -12.599 1.00 95.62 311 ALA A N 1
ATOM 2385 C CA . ALA A 1 311 ? -10.839 7.118 -12.036 1.00 95.62 311 ALA A CA 1
ATOM 2386 C C . ALA A 1 311 ? -11.450 8.343 -11.350 1.00 95.62 311 ALA A C 1
ATOM 2388 O O . ALA A 1 311 ? -10.760 9.058 -10.628 1.00 95.62 311 ALA A O 1
ATOM 2389 N N . VAL A 1 312 ? -12.744 8.561 -11.557 1.00 96.62 312 VAL A N 1
ATOM 2390 C CA . VAL A 1 312 ? -13.548 9.559 -10.850 1.00 96.62 312 VAL A CA 1
ATOM 2391 C C . VAL A 1 312 ? -14.393 8.832 -9.818 1.00 96.62 312 VAL A C 1
ATOM 2393 O O . VAL A 1 312 ? -15.136 7.905 -10.159 1.00 96.62 312 VAL A O 1
ATOM 2396 N N . VAL A 1 313 ? -14.282 9.251 -8.561 1.00 95.25 313 VAL A N 1
ATOM 2397 C CA . VAL A 1 313 ? -14.972 8.624 -7.430 1.00 95.25 313 VAL A CA 1
ATOM 2398 C C . VAL A 1 313 ? -15.661 9.644 -6.544 1.00 95.25 313 VAL A C 1
ATOM 2400 O O . VAL A 1 313 ? -15.289 10.817 -6.509 1.00 95.25 313 VAL A O 1
ATOM 2403 N N . ARG A 1 314 ? -16.675 9.175 -5.820 1.00 96.00 314 ARG A N 1
ATOM 2404 C CA . ARG A 1 314 ? -17.423 9.965 -4.845 1.00 96.00 314 ARG A CA 1
ATOM 2405 C C . ARG A 1 314 ? -16.593 10.242 -3.594 1.00 96.00 314 ARG A C 1
ATOM 2407 O O . ARG A 1 314 ? -15.885 9.371 -3.087 1.00 96.00 314 ARG A O 1
ATOM 2414 N N . MET A 1 315 ? -16.750 11.452 -3.083 1.00 96.38 315 MET A N 1
ATOM 2415 C CA . MET A 1 315 ? -16.298 11.885 -1.772 1.00 96.38 315 MET A CA 1
ATOM 2416 C C . MET A 1 315 ? -17.488 11.941 -0.813 1.00 96.38 315 MET A C 1
ATOM 2418 O O . MET A 1 315 ? -18.613 12.225 -1.219 1.00 96.38 315 MET A O 1
ATOM 2422 N N . HIS A 1 316 ? -17.224 11.718 0.469 1.00 94.56 316 HIS A N 1
ATOM 2423 C CA . HIS A 1 316 ? -18.212 11.804 1.543 1.00 94.56 316 HIS A CA 1
ATOM 2424 C C . HIS A 1 316 ? -17.761 12.833 2.572 1.00 94.56 316 HIS A C 1
ATOM 2426 O O . HIS A 1 316 ? -16.565 12.885 2.861 1.00 94.56 316 HIS A O 1
ATOM 2432 N N . PRO A 1 317 ? -18.663 13.651 3.128 1.00 93.06 317 PRO A N 1
ATOM 2433 C CA . PRO A 1 317 ? -18.297 14.602 4.169 1.00 93.06 317 PRO A CA 1
ATOM 2434 C C . PRO A 1 317 ? -17.845 13.883 5.448 1.00 93.06 317 PRO A C 1
ATOM 2436 O O . PRO A 1 317 ? -18.301 12.781 5.761 1.00 93.06 317 PRO A O 1
ATOM 2439 N N . VAL A 1 318 ? -16.947 14.535 6.179 1.00 91.88 318 VAL A N 1
ATOM 2440 C CA . VAL A 1 318 ? -16.448 14.136 7.500 1.00 91.88 318 VAL A CA 1
ATOM 2441 C C . VAL A 1 318 ? -17.053 15.080 8.538 1.00 91.88 318 VAL A C 1
ATOM 2443 O O . VAL A 1 318 ? -17.071 16.289 8.301 1.00 91.88 318 VAL A O 1
ATOM 2446 N N . THR A 1 319 ? -17.525 14.567 9.677 1.00 88.50 319 THR A N 1
ATOM 2447 C CA . THR A 1 319 ? -17.865 15.422 10.828 1.00 88.50 319 THR A CA 1
ATOM 2448 C C . THR A 1 319 ? -16.681 15.543 11.790 1.00 88.50 319 THR A C 1
ATOM 2450 O O . THR A 1 319 ? -15.764 14.723 11.786 1.00 88.50 319 THR A O 1
ATOM 2453 N N . ASP A 1 320 ? -16.654 16.616 12.579 1.00 88.31 320 ASP A N 1
ATOM 2454 C CA . ASP A 1 320 ? -15.570 16.945 13.514 1.00 88.31 320 ASP A CA 1
ATOM 2455 C C . ASP A 1 320 ? -15.628 16.152 14.831 1.00 88.31 320 ASP A C 1
ATOM 2457 O O . ASP A 1 320 ? -14.720 16.246 15.654 1.00 88.31 320 ASP A O 1
ATOM 2461 N N . ASP A 1 321 ? -16.683 15.362 15.025 1.00 91.88 321 ASP A N 1
ATOM 2462 C CA . ASP A 1 321 ? -17.010 14.656 16.261 1.00 91.88 321 ASP A CA 1
ATOM 2463 C C . ASP A 1 321 ? -17.049 13.124 16.116 1.00 91.88 321 ASP A C 1
ATOM 2465 O O . ASP A 1 321 ? -17.629 12.434 16.965 1.00 91.88 321 ASP A O 1
ATOM 2469 N N . GLU A 1 322 ? -16.453 12.593 15.046 1.00 92.06 322 GLU A N 1
ATOM 2470 C CA . GLU A 1 322 ? -16.333 11.155 14.812 1.00 92.06 322 GLU A CA 1
ATOM 2471 C C . GLU A 1 322 ? -15.183 10.535 15.607 1.00 92.06 322 GLU A C 1
ATOM 2473 O O . GLU A 1 322 ? -14.042 10.988 15.533 1.00 92.06 322 GLU A O 1
ATOM 2478 N N . GLU A 1 323 ? -15.456 9.431 16.303 1.00 92.19 323 GLU A N 1
ATOM 2479 C CA . GLU A 1 323 ? -14.443 8.693 17.062 1.00 92.19 323 GLU A CA 1
ATOM 2480 C C . GLU A 1 323 ? -14.588 7.179 16.883 1.00 92.19 323 GLU A C 1
ATOM 2482 O O . GLU A 1 323 ? -15.673 6.658 16.603 1.00 92.19 323 GLU A O 1
ATOM 2487 N N . GLY A 1 324 ? -13.476 6.468 17.082 1.00 92.31 324 GLY A N 1
ATOM 2488 C CA . GLY A 1 324 ? -13.447 5.012 17.169 1.00 92.31 324 GLY A CA 1
ATOM 2489 C C . GLY A 1 324 ? -13.848 4.513 18.559 1.00 92.31 324 GLY A C 1
ATOM 2490 O O . GLY A 1 324 ? -13.364 5.012 19.574 1.00 92.31 324 GLY A O 1
ATOM 2491 N N . LEU A 1 325 ? -14.697 3.492 18.592 1.00 93.94 325 LEU A N 1
ATOM 2492 C CA . LEU A 1 325 ? -15.174 2.791 19.777 1.00 93.94 325 LEU A CA 1
ATOM 2493 C C . LEU A 1 325 ? -14.913 1.292 19.632 1.00 93.94 325 LEU A C 1
ATOM 2495 O O . LEU A 1 325 ? -14.991 0.737 18.533 1.00 93.94 325 LEU A O 1
ATOM 2499 N N . LEU A 1 326 ? -14.688 0.622 20.758 1.00 95.06 326 LEU A N 1
ATOM 2500 C CA . LEU A 1 326 ? -14.686 -0.833 20.856 1.00 95.06 326 LEU A CA 1
ATOM 2501 C C . LEU A 1 326 ? -15.711 -1.267 21.901 1.00 95.06 326 LEU A C 1
ATOM 2503 O O . LEU A 1 326 ? -15.679 -0.809 23.041 1.00 95.06 326 LEU A O 1
ATOM 2507 N N . VAL A 1 327 ? -16.606 -2.174 21.522 1.00 95.50 327 VAL A N 1
ATOM 2508 C CA . VAL A 1 327 ? -17.526 -2.831 22.456 1.00 95.50 327 VAL A CA 1
ATOM 2509 C C . VAL A 1 327 ? -16.981 -4.224 22.772 1.00 95.50 327 VAL A C 1
ATOM 2511 O O . VAL A 1 327 ? -17.050 -5.087 21.893 1.00 95.50 327 VAL A O 1
ATOM 2514 N N . PRO A 1 328 ? -16.397 -4.446 23.964 1.00 94.88 328 PRO A N 1
ATOM 2515 C CA . PRO A 1 328 ? -15.822 -5.732 24.347 1.00 94.88 328 PRO A CA 1
ATOM 2516 C C . PRO A 1 328 ? -16.904 -6.767 24.663 1.00 94.88 328 PRO A C 1
ATOM 2518 O O . PRO A 1 328 ? -17.887 -6.455 25.333 1.00 94.88 328 PRO A O 1
ATOM 2521 N N . LEU A 1 329 ? -16.701 -7.999 24.192 1.00 93.69 329 LEU A N 1
ATOM 2522 C CA . LEU A 1 329 ? -17.647 -9.109 24.303 1.00 93.69 329 LEU A CA 1
ATOM 2523 C C . LEU A 1 329 ? -16.910 -10.438 24.531 1.00 93.69 329 LEU A C 1
ATOM 2525 O O . LEU A 1 329 ? -15.794 -10.657 24.043 1.00 93.69 329 LEU A O 1
ATOM 2529 N N . SER A 1 330 ? -17.554 -11.349 25.254 1.00 91.06 330 SER A N 1
ATOM 2530 C CA . SER A 1 330 ? -17.026 -12.687 25.546 1.00 91.06 330 SER A CA 1
ATOM 2531 C C . SER A 1 330 ? -17.493 -13.747 24.541 1.00 91.06 330 SER A C 1
ATOM 2533 O O . SER A 1 330 ? -16.820 -14.768 24.380 1.00 91.06 330 SER A O 1
ATOM 2535 N N . ASP A 1 331 ? -18.594 -13.489 23.830 1.00 92.00 331 ASP A N 1
ATOM 2536 C CA . ASP A 1 331 ? -19.232 -14.417 22.899 1.00 92.00 331 ASP A CA 1
ATOM 2537 C C . ASP A 1 331 ? -19.302 -13.875 21.457 1.00 92.00 331 ASP A C 1
ATOM 2539 O O . ASP A 1 331 ? -19.410 -12.669 21.209 1.00 92.00 331 ASP A O 1
ATOM 2543 N N . PHE A 1 332 ? -19.211 -14.785 20.484 1.00 95.00 332 PHE A N 1
ATOM 2544 C CA . PHE A 1 332 ? -19.221 -14.436 19.064 1.00 95.00 332 PHE A CA 1
ATOM 2545 C C . PHE A 1 332 ? -20.624 -14.109 18.541 1.00 95.00 332 PHE A C 1
ATOM 2547 O O . PHE A 1 332 ? -20.771 -13.187 17.734 1.00 95.00 332 PHE A O 1
ATOM 2554 N N . GLU A 1 333 ? -21.652 -14.843 18.976 1.00 96.50 333 GLU A N 1
ATOM 2555 C CA . GLU A 1 333 ? -23.034 -14.613 18.548 1.00 96.50 333 GLU A CA 1
ATOM 2556 C C . GLU A 1 333 ? -23.524 -13.251 19.040 1.00 96.50 333 GLU A C 1
ATOM 2558 O O . GLU A 1 333 ? -24.136 -12.504 18.271 1.00 96.50 333 GLU A O 1
ATOM 2563 N N . GLU A 1 334 ? -23.175 -12.874 20.273 1.00 94.81 334 GLU A N 1
ATOM 2564 C CA . GLU A 1 334 ? -23.442 -11.535 20.806 1.00 94.81 334 GLU A CA 1
ATOM 2565 C C . GLU A 1 334 ? -22.751 -10.440 19.981 1.00 94.81 334 GLU A C 1
ATOM 2567 O O . GLU A 1 334 ? -23.384 -9.440 19.629 1.00 94.81 334 GLU A O 1
ATOM 2572 N N . ALA A 1 335 ? -21.487 -10.642 19.589 1.00 95.56 335 ALA A N 1
ATOM 2573 C CA . ALA A 1 335 ? -20.755 -9.688 18.755 1.00 95.56 335 ALA A CA 1
ATOM 2574 C C . ALA A 1 335 ? -21.387 -9.493 17.375 1.00 95.56 335 ALA A C 1
ATOM 2576 O O . ALA A 1 335 ? -21.564 -8.359 16.920 1.00 95.56 335 ALA A O 1
ATOM 2577 N N . VAL A 1 336 ? -21.782 -10.584 16.718 1.00 96.19 336 VAL A N 1
ATOM 2578 C CA . VAL A 1 336 ? -22.475 -10.527 15.425 1.00 96.19 336 VAL A CA 1
ATOM 2579 C C . VAL A 1 336 ? -23.863 -9.898 15.574 1.00 96.19 336 VAL A C 1
ATOM 2581 O O . VAL A 1 336 ? -24.263 -9.085 14.737 1.00 96.19 336 VAL A O 1
ATOM 2584 N N . SER A 1 337 ? -24.593 -10.228 16.642 1.00 96.19 337 SER A N 1
ATOM 2585 C CA . SER A 1 337 ? -25.916 -9.670 16.938 1.00 96.19 337 SER A CA 1
ATOM 2586 C C . SER A 1 337 ? -25.860 -8.158 17.173 1.00 96.19 337 SER A C 1
ATOM 2588 O O . SER A 1 337 ? -26.665 -7.406 16.606 1.00 96.19 337 SER A O 1
ATOM 2590 N N . LEU A 1 338 ? -24.869 -7.686 17.936 1.00 95.62 338 LEU A N 1
ATOM 2591 C CA . LEU A 1 338 ? -24.635 -6.262 18.144 1.00 95.62 338 LEU A CA 1
ATOM 2592 C C . LEU A 1 338 ? -24.251 -5.577 16.833 1.00 95.62 338 LEU A C 1
ATOM 2594 O O . LEU A 1 338 ? -24.907 -4.607 16.459 1.00 95.62 338 LEU A O 1
ATOM 2598 N N . ALA A 1 339 ? -23.264 -6.097 16.096 1.00 94.50 339 ALA A N 1
ATOM 2599 C CA . ALA A 1 339 ? -22.854 -5.529 14.810 1.00 94.50 339 ALA A CA 1
ATOM 2600 C C . ALA A 1 339 ? -24.046 -5.401 13.845 1.00 94.50 339 ALA A C 1
ATOM 2602 O O . ALA A 1 339 ? -24.278 -4.332 13.282 1.00 94.50 339 ALA A O 1
ATOM 2603 N N . ARG A 1 340 ? -24.881 -6.445 13.739 1.00 93.56 340 ARG A N 1
ATOM 2604 C CA . ARG A 1 340 ? -26.127 -6.417 12.961 1.00 93.56 340 ARG A CA 1
ATOM 2605 C C . ARG A 1 340 ? -27.096 -5.349 13.466 1.00 93.56 340 ARG A C 1
ATOM 2607 O O . ARG A 1 340 ? -27.676 -4.629 12.656 1.00 93.56 340 ARG A O 1
ATOM 2614 N N . THR A 1 341 ? -27.300 -5.250 14.778 1.00 94.69 341 THR A N 1
ATOM 2615 C CA . THR A 1 341 ? -28.193 -4.251 15.384 1.00 94.69 341 THR A CA 1
ATOM 2616 C C . THR A 1 341 ? -27.742 -2.837 15.042 1.00 94.69 341 THR A C 1
ATOM 2618 O O . THR A 1 341 ? -28.563 -2.018 14.625 1.00 94.69 341 THR A O 1
ATOM 2621 N N . LEU A 1 342 ? -26.442 -2.566 15.160 1.00 93.75 342 LEU A N 1
ATOM 2622 C CA . LEU A 1 342 ? -25.846 -1.284 14.807 1.00 93.75 342 LEU A CA 1
ATOM 2623 C C . LEU A 1 342 ? -26.025 -0.981 13.316 1.00 93.75 342 LEU A C 1
ATOM 2625 O O . LEU A 1 342 ? -26.534 0.085 12.977 1.00 93.75 342 LEU A O 1
ATOM 2629 N N . SER A 1 343 ? -25.728 -1.935 12.427 1.00 90.06 343 SER A N 1
ATOM 2630 C CA . SER A 1 343 ? -25.906 -1.755 10.980 1.00 90.06 343 SER A CA 1
ATOM 2631 C C . SER A 1 343 ? -27.364 -1.489 10.589 1.00 90.06 343 SER A C 1
ATOM 2633 O O . SER A 1 343 ? -27.640 -0.552 9.844 1.00 90.06 343 SER A O 1
ATOM 2635 N N . VAL A 1 344 ? -28.322 -2.264 11.116 1.00 91.12 344 VAL A N 1
ATOM 2636 C CA . VAL A 1 344 ? -29.759 -2.093 10.813 1.00 91.12 344 VAL A CA 1
ATOM 2637 C C . VAL A 1 344 ? -30.275 -0.741 11.306 1.00 91.12 344 VAL A C 1
ATOM 2639 O O . VAL A 1 344 ? -31.091 -0.110 10.636 1.00 91.12 344 VAL A O 1
ATOM 2642 N N . ARG A 1 345 ? -29.783 -0.275 12.459 1.00 92.06 345 ARG A N 1
ATOM 2643 C CA . ARG A 1 345 ? -30.136 1.033 13.026 1.00 92.06 345 ARG A CA 1
ATOM 2644 C C . ARG A 1 345 ? -29.315 2.190 12.451 1.00 92.06 345 ARG A C 1
ATOM 2646 O O . ARG A 1 345 ? -29.573 3.328 12.827 1.00 92.06 345 ARG A O 1
ATOM 2653 N N . ARG A 1 346 ? -28.361 1.913 11.552 1.00 89.25 346 ARG A N 1
ATOM 2654 C CA . ARG A 1 346 ? -27.414 2.889 10.981 1.00 89.25 346 ARG A CA 1
ATOM 2655 C C . ARG A 1 346 ? -26.636 3.656 12.057 1.00 89.25 346 ARG A C 1
ATOM 2657 O O . ARG A 1 346 ? -26.450 4.865 11.967 1.00 89.25 346 ARG A O 1
ATOM 2664 N N . LEU A 1 347 ? -26.216 2.938 13.096 1.00 89.94 347 LEU A N 1
ATOM 2665 C CA . LEU A 1 347 ? -25.413 3.460 14.196 1.00 89.94 347 LEU A CA 1
ATOM 2666 C C . LEU A 1 347 ? -23.941 3.134 13.941 1.00 89.94 347 LEU A C 1
ATOM 2668 O O . LEU A 1 347 ? -23.488 2.031 14.237 1.00 89.94 347 LEU A O 1
ATOM 2672 N N . GLY A 1 348 ? -23.211 4.104 13.394 1.00 86.88 348 GLY A N 1
ATOM 2673 C CA . GLY A 1 348 ? -21.795 3.974 13.060 1.00 86.88 348 GLY A CA 1
ATOM 2674 C C . GLY A 1 348 ? -21.527 3.992 11.556 1.00 86.88 348 GLY A C 1
ATOM 2675 O O . GLY A 1 348 ? -22.283 3.450 10.755 1.00 86.88 348 GLY A O 1
ATOM 2676 N N . LEU A 1 349 ? -20.422 4.634 11.197 1.00 88.81 349 LEU A N 1
ATOM 2677 C CA . LEU A 1 349 ? -19.911 4.821 9.846 1.00 88.81 349 LEU A CA 1
ATOM 2678 C C . LEU A 1 349 ? -19.113 3.610 9.352 1.00 88.81 349 LEU A C 1
ATOM 2680 O O . LEU A 1 349 ? -19.197 3.228 8.183 1.00 88.81 349 LEU A O 1
ATOM 2684 N N . ALA A 1 350 ? -18.369 3.000 10.268 1.00 90.69 350 ALA A N 1
ATOM 2685 C CA . ALA A 1 350 ? -17.631 1.763 10.079 1.00 90.69 350 ALA A CA 1
ATOM 2686 C C . ALA A 1 350 ? -18.017 0.792 11.185 1.00 90.69 350 ALA A C 1
ATOM 2688 O O . ALA A 1 350 ? -18.156 1.221 12.326 1.00 90.69 350 ALA A O 1
ATOM 2689 N N . ILE A 1 351 ? -18.192 -0.487 10.856 1.00 92.12 351 ILE A N 1
ATOM 2690 C CA . ILE A 1 351 ? -18.550 -1.535 11.817 1.00 92.12 351 ILE A CA 1
ATOM 2691 C C . ILE A 1 351 ? -17.757 -2.794 11.467 1.00 92.12 351 ILE A C 1
ATOM 2693 O O . ILE A 1 351 ? -17.766 -3.226 10.314 1.00 92.12 351 ILE A O 1
ATOM 2697 N N . GLY A 1 352 ? -17.089 -3.397 12.449 1.00 92.44 352 GLY A N 1
ATOM 2698 C CA . GLY A 1 352 ? -16.350 -4.645 12.267 1.00 92.44 352 GLY A CA 1
ATOM 2699 C C . GLY A 1 352 ? -16.320 -5.490 13.533 1.00 92.44 352 GLY A C 1
ATOM 2700 O O . GLY A 1 352 ? -16.208 -4.960 14.633 1.00 92.44 352 GLY A O 1
ATOM 2701 N N . VAL A 1 353 ? -16.406 -6.811 13.384 1.00 94.62 353 VAL A N 1
ATOM 2702 C CA . VAL A 1 353 ? -16.202 -7.754 14.492 1.00 94.62 353 VAL A CA 1
ATOM 2703 C C . VAL A 1 353 ? -14.738 -8.177 14.491 1.00 94.62 353 VAL A C 1
ATOM 2705 O O . VAL A 1 353 ? -14.257 -8.764 13.524 1.00 94.62 353 VAL A O 1
ATOM 2708 N N . LEU A 1 354 ? -14.031 -7.872 15.573 1.00 94.69 354 LEU A N 1
ATOM 2709 C CA . LEU A 1 354 ? -12.624 -8.194 15.763 1.00 94.69 354 LEU A CA 1
ATOM 2710 C C . LEU A 1 354 ? -12.498 -9.346 16.757 1.00 94.69 354 LEU A C 1
ATOM 2712 O O . LEU A 1 354 ? -13.098 -9.317 17.829 1.00 94.69 354 LEU A O 1
ATOM 2716 N N . GLY A 1 355 ? -11.700 -10.357 16.422 1.00 94.62 355 GLY A N 1
ATOM 2717 C CA . GLY A 1 355 ? -11.301 -11.381 17.388 1.00 94.62 355 GLY A CA 1
ATOM 2718 C C . GLY A 1 355 ? -10.167 -10.887 18.286 1.00 94.62 355 GLY A C 1
ATOM 2719 O O . GLY A 1 355 ? -9.368 -10.043 17.873 1.00 94.62 355 GLY A O 1
ATOM 2720 N N . GLY A 1 356 ? -10.037 -11.469 19.479 1.00 91.50 356 GLY A N 1
ATOM 2721 C CA . GLY A 1 356 ? -9.012 -11.091 20.459 1.00 91.50 356 GLY A CA 1
ATOM 2722 C C . GLY A 1 356 ? -7.581 -11.137 19.915 1.00 91.50 356 GLY A C 1
ATOM 2723 O O . GLY A 1 356 ? -6.777 -10.286 20.267 1.00 91.50 356 GLY A O 1
ATOM 2724 N N . HIS A 1 357 ? -7.278 -12.053 18.985 1.00 90.88 357 HIS A N 1
ATOM 2725 C CA . HIS A 1 357 ? -5.973 -12.093 18.313 1.00 90.88 357 HIS A CA 1
ATOM 2726 C C . HIS A 1 357 ? -5.709 -10.861 17.435 1.00 90.88 357 HIS A C 1
ATOM 2728 O O . HIS A 1 357 ? -4.617 -10.305 17.466 1.00 90.88 357 HIS A O 1
ATOM 2734 N N . TYR A 1 358 ? -6.702 -10.420 16.659 1.00 91.31 358 TYR A N 1
ATOM 2735 C CA . TYR A 1 358 ? -6.549 -9.225 15.830 1.00 91.31 358 TYR A CA 1
ATOM 2736 C C . TYR A 1 358 ? -6.420 -7.981 16.711 1.00 91.31 358 TYR A C 1
ATOM 2738 O O . TYR A 1 358 ? -5.545 -7.150 16.486 1.00 91.31 358 TYR A O 1
ATOM 2746 N N . LEU A 1 359 ? -7.257 -7.888 17.751 1.00 91.12 359 LEU A N 1
ATOM 2747 C CA . LEU A 1 359 ? -7.214 -6.786 18.705 1.00 91.12 359 LEU A CA 1
ATOM 2748 C C . LEU A 1 359 ? -5.855 -6.708 19.411 1.00 91.12 359 LEU A C 1
ATOM 2750 O O . LEU A 1 359 ? -5.273 -5.631 19.465 1.00 91.12 359 LEU A O 1
ATOM 2754 N N . SER A 1 360 ? -5.318 -7.838 19.882 1.00 92.56 360 SER A N 1
ATOM 2755 C CA . SER A 1 360 ? -4.013 -7.880 20.542 1.00 92.56 360 SER A CA 1
ATOM 2756 C C . SER A 1 360 ? -2.874 -7.468 19.613 1.00 92.56 360 SER A C 1
ATOM 2758 O O . SER A 1 360 ? -1.992 -6.730 20.029 1.00 92.56 360 SER A O 1
ATOM 2760 N N . THR A 1 361 ? -2.890 -7.901 18.349 1.00 89.81 361 THR A N 1
ATOM 2761 C CA . THR A 1 361 ? -1.883 -7.482 17.359 1.00 89.81 361 THR A CA 1
ATOM 2762 C C . THR A 1 361 ? -2.001 -6.000 17.012 1.00 89.81 361 THR A C 1
ATOM 2764 O O . THR A 1 361 ? -0.991 -5.358 16.761 1.00 89.81 361 THR A O 1
ATOM 2767 N N . PHE A 1 362 ? -3.212 -5.441 17.025 1.00 86.38 362 PHE A N 1
ATOM 2768 C CA . PHE A 1 362 ? -3.442 -4.029 16.731 1.00 86.38 362 PHE A CA 1
ATOM 2769 C C . PHE A 1 362 ? -2.938 -3.090 17.839 1.00 86.38 362 PHE A C 1
ATOM 2771 O O . PHE A 1 362 ? -2.403 -2.026 17.537 1.00 86.38 362 PHE A O 1
ATOM 2778 N N . ILE A 1 363 ? -3.106 -3.464 19.113 1.00 87.81 363 ILE A N 1
ATOM 2779 C CA . ILE A 1 363 ? -2.759 -2.597 20.254 1.00 87.81 363 ILE A CA 1
ATOM 2780 C C . ILE A 1 363 ? -1.330 -2.786 20.777 1.00 87.81 363 ILE A C 1
ATOM 2782 O O . ILE A 1 363 ? -0.875 -1.992 21.600 1.00 87.81 363 ILE A O 1
ATOM 2786 N N . SER A 1 364 ? -0.621 -3.810 20.298 1.00 89.88 364 SER A N 1
ATOM 2787 C CA . SER A 1 364 ? 0.722 -4.168 20.756 1.00 89.88 364 SER A CA 1
ATOM 2788 C C . SER A 1 364 ? 1.795 -3.813 19.721 1.00 89.88 364 SER A C 1
ATOM 2790 O O . SER A 1 36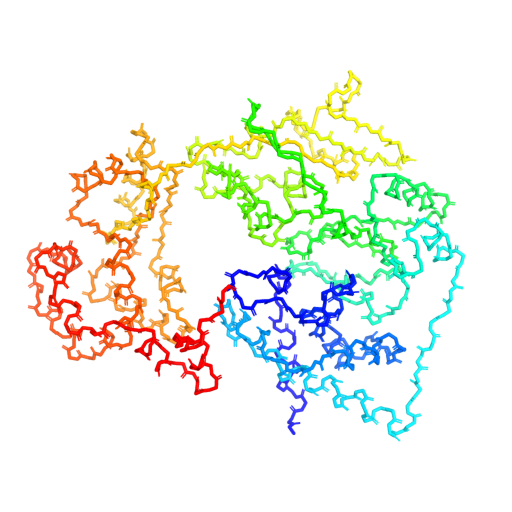4 ? 1.640 -4.135 18.548 1.00 89.88 364 SER A O 1
ATOM 2792 N N . PRO A 1 365 ? 2.941 -3.238 20.128 1.00 85.94 365 PRO A N 1
ATOM 2793 C CA . PRO A 1 365 ? 4.012 -2.844 19.215 1.00 85.94 365 PRO A CA 1
ATOM 2794 C C . PRO A 1 365 ? 5.000 -3.990 18.913 1.00 85.94 365 PRO A C 1
ATOM 2796 O O . PRO A 1 365 ? 5.985 -3.783 18.209 1.00 85.94 365 PRO A O 1
ATOM 2799 N N . SER A 1 366 ? 4.781 -5.181 19.485 1.00 87.06 366 SER A N 1
ATOM 2800 C CA . SER A 1 366 ? 5.549 -6.405 19.222 1.00 87.06 366 SER A CA 1
ATOM 2801 C C . SER A 1 366 ? 4.672 -7.643 19.406 1.00 87.06 366 SER A C 1
ATOM 2803 O O . SER A 1 366 ? 3.719 -7.627 20.184 1.00 87.06 366 SER A O 1
ATOM 2805 N N . THR A 1 367 ? 5.043 -8.737 18.754 1.00 88.31 367 THR A N 1
ATOM 2806 C CA . THR A 1 367 ? 4.391 -10.049 18.747 1.00 88.31 367 THR A CA 1
ATOM 2807 C C . THR A 1 367 ? 4.411 -10.643 20.142 1.00 88.31 367 THR A C 1
ATOM 2809 O O . THR A 1 367 ? 3.390 -11.130 20.610 1.00 88.31 367 THR A O 1
ATOM 2812 N N . ARG A 1 368 ? 5.538 -10.514 20.859 1.00 89.69 368 ARG A N 1
ATOM 2813 C CA . ARG A 1 368 ? 5.643 -10.946 22.259 1.00 89.69 368 ARG A CA 1
ATOM 2814 C C . ARG A 1 368 ? 4.590 -10.262 23.129 1.00 89.69 368 ARG A C 1
ATOM 2816 O O . ARG A 1 368 ? 3.907 -10.937 23.895 1.00 89.69 368 ARG A O 1
ATOM 2823 N N . LEU A 1 369 ? 4.466 -8.937 23.014 1.00 90.12 369 LEU A N 1
ATOM 2824 C CA . LEU A 1 369 ? 3.463 -8.202 23.778 1.00 90.12 369 LEU A CA 1
ATOM 2825 C C . LEU A 1 369 ? 2.057 -8.568 23.294 1.00 90.12 369 LEU A C 1
ATOM 2827 O O . LEU A 1 369 ? 1.182 -8.772 24.116 1.00 90.12 369 LEU A O 1
ATOM 2831 N N . ALA A 1 370 ? 1.845 -8.740 21.987 1.00 91.88 370 ALA A N 1
ATOM 2832 C CA . ALA A 1 370 ? 0.571 -9.186 21.424 1.00 91.88 370 ALA A CA 1
ATOM 2833 C C . ALA A 1 370 ? 0.117 -10.539 21.991 1.00 91.88 370 ALA A C 1
ATOM 2835 O O . ALA A 1 370 ? -1.049 -10.681 22.347 1.00 91.88 370 ALA A O 1
ATOM 2836 N N . ASP A 1 371 ? 1.016 -11.513 22.129 1.00 92.44 371 ASP A N 1
ATOM 2837 C CA . ASP A 1 371 ? 0.692 -12.824 22.700 1.00 92.44 371 ASP A CA 1
ATOM 2838 C C . ASP A 1 371 ? 0.289 -12.713 24.178 1.00 92.44 371 ASP A C 1
ATOM 2840 O O . ASP A 1 371 ? -0.716 -13.295 24.593 1.00 92.44 371 ASP A O 1
ATOM 2844 N N . GLN A 1 372 ? 1.016 -11.909 24.961 1.00 92.94 372 GLN A N 1
ATOM 2845 C CA . GLN A 1 372 ? 0.675 -11.629 26.361 1.00 92.94 372 GLN A CA 1
ATOM 2846 C C . GLN A 1 372 ? -0.661 -10.886 26.479 1.00 92.94 372 GLN A C 1
ATOM 2848 O O . GLN A 1 372 ? -1.516 -11.260 27.277 1.00 92.94 372 GLN A O 1
ATOM 2853 N N . THR A 1 373 ? -0.874 -9.872 25.642 1.00 93.38 373 THR A N 1
ATOM 2854 C CA . THR A 1 373 ? -2.120 -9.111 25.562 1.00 93.38 373 THR A CA 1
ATOM 2855 C C . THR A 1 373 ? -3.292 -9.991 25.171 1.00 93.38 373 THR A C 1
ATOM 2857 O O . THR A 1 373 ? -4.364 -9.853 25.743 1.00 93.38 373 THR A O 1
ATOM 2860 N N . LYS A 1 374 ? -3.115 -10.922 24.232 1.00 94.25 374 LYS A N 1
ATOM 2861 C CA . LYS A 1 374 ? -4.164 -11.863 23.834 1.00 94.25 374 LYS A CA 1
ATOM 2862 C C . LYS A 1 374 ? -4.613 -12.727 25.011 1.00 94.25 374 LYS A C 1
ATOM 2864 O O . LYS A 1 374 ? -5.816 -12.871 25.215 1.00 94.25 374 LYS A O 1
ATOM 2869 N N . ALA A 1 375 ? -3.658 -13.282 25.761 1.00 92.06 375 ALA A N 1
ATOM 2870 C CA . ALA A 1 375 ? -3.946 -14.061 26.962 1.00 92.06 375 ALA A CA 1
ATOM 2871 C C . ALA A 1 375 ? -4.640 -13.194 28.019 1.00 92.06 375 ALA A C 1
ATOM 2873 O O . ALA A 1 375 ? -5.690 -13.562 28.520 1.00 92.06 375 ALA A O 1
ATOM 2874 N N . PHE A 1 376 ? -4.137 -11.987 28.275 1.00 91.81 376 PHE A N 1
ATOM 2875 C CA . PHE A 1 376 ? -4.756 -11.046 29.208 1.00 91.81 376 PHE A CA 1
ATOM 2876 C C . PHE A 1 376 ? -6.201 -10.680 28.826 1.00 91.81 376 PHE A C 1
ATOM 2878 O O . PHE A 1 376 ? -7.104 -10.746 29.659 1.00 91.81 376 PHE A O 1
ATOM 2885 N N . LEU A 1 377 ? -6.453 -10.338 27.559 1.00 91.94 377 LEU A N 1
ATOM 2886 C CA . LEU A 1 377 ? -7.798 -10.025 27.076 1.00 91.94 377 LEU A CA 1
ATOM 2887 C C . LEU A 1 377 ? -8.754 -11.195 27.333 1.00 91.94 377 LEU A C 1
ATOM 2889 O O . LEU A 1 377 ? -9.830 -10.979 27.880 1.00 91.94 377 LEU A O 1
ATOM 2893 N N . ALA A 1 378 ? -8.355 -12.422 26.992 1.00 91.19 378 ALA A N 1
ATOM 2894 C CA . ALA A 1 378 ? -9.218 -13.592 27.110 1.00 91.19 378 ALA A CA 1
ATOM 2895 C C . ALA A 1 378 ? -9.367 -14.104 28.554 1.00 91.19 378 ALA A C 1
ATOM 2897 O O . ALA A 1 378 ? -10.490 -14.357 28.987 1.00 91.19 378 ALA A O 1
ATOM 2898 N N . ASP A 1 379 ? -8.258 -14.241 29.280 1.00 89.69 379 ASP A N 1
ATOM 2899 C CA . ASP A 1 379 ? -8.166 -14.985 30.542 1.00 89.69 379 ASP A CA 1
ATOM 2900 C C . ASP A 1 379 ? -8.298 -14.086 31.781 1.00 89.69 379 ASP A C 1
ATOM 2902 O O . ASP A 1 379 ? -8.611 -14.576 32.863 1.00 89.69 379 ASP A O 1
ATOM 2906 N N . VAL A 1 380 ? -8.045 -12.778 31.642 1.00 88.50 380 VAL A N 1
ATOM 2907 C CA . VAL A 1 380 ? -8.171 -11.801 32.739 1.00 88.50 380 VAL A CA 1
ATOM 2908 C C . VAL A 1 380 ? -9.386 -10.907 32.537 1.00 88.50 380 VAL A C 1
ATOM 2910 O O . VAL A 1 380 ? -10.141 -10.681 33.475 1.00 88.50 380 VAL A O 1
ATOM 2913 N N . LEU A 1 381 ? -9.599 -10.389 31.324 1.00 88.38 381 LEU A N 1
ATOM 2914 C CA . LEU A 1 381 ? -10.732 -9.496 31.072 1.00 88.38 381 LEU A CA 1
ATOM 2915 C C . LEU A 1 381 ? -11.996 -10.219 30.615 1.00 88.38 381 LEU A C 1
ATOM 2917 O O . LEU A 1 381 ? -13.077 -9.658 30.763 1.00 88.38 381 LEU A O 1
ATOM 2921 N N . GLY A 1 382 ? -11.886 -11.424 30.053 1.00 88.94 382 GLY A N 1
ATOM 2922 C CA . GLY A 1 382 ? -13.009 -12.118 29.418 1.00 88.94 382 GLY A CA 1
ATOM 2923 C C . GLY A 1 382 ? -13.392 -11.552 28.042 1.00 88.94 382 GLY A C 1
ATOM 2924 O O . GLY A 1 382 ? -14.467 -11.855 27.528 1.00 88.94 382 GLY A O 1
ATOM 2925 N N . ILE A 1 383 ? -12.531 -10.737 27.428 1.00 92.00 383 ILE A N 1
ATOM 2926 C CA . ILE A 1 383 ? -12.705 -10.156 26.092 1.00 92.00 383 ILE A CA 1
ATOM 2927 C C . ILE A 1 383 ? -12.173 -11.139 25.047 1.00 92.00 383 ILE A C 1
ATOM 2929 O O . ILE A 1 383 ? -10.966 -11.260 24.832 1.00 92.00 383 ILE A O 1
ATOM 2933 N N . LYS A 1 384 ? -13.080 -11.814 24.341 1.00 92.94 384 LYS A N 1
ATOM 2934 C CA . LYS A 1 384 ? -12.728 -12.695 23.211 1.00 92.94 384 LYS A CA 1
ATOM 2935 C C . LYS A 1 384 ? -12.995 -12.040 21.863 1.00 92.94 384 LYS A C 1
ATOM 2937 O O . LYS A 1 384 ? -12.313 -12.353 20.883 1.00 92.94 384 LYS A O 1
ATOM 2942 N N . TYR A 1 385 ? -13.948 -11.116 21.832 1.00 95.50 385 TYR A N 1
ATOM 2943 C CA . TYR A 1 385 ? -14.357 -10.367 20.657 1.00 95.50 385 TYR A CA 1
ATOM 2944 C C . TYR A 1 385 ? -14.540 -8.893 21.008 1.00 95.50 385 TYR A C 1
ATOM 2946 O O . TYR A 1 385 ? -14.767 -8.529 22.160 1.00 95.50 385 TYR A O 1
ATOM 2954 N N . ALA A 1 386 ? -14.458 -8.034 20.001 1.00 95.56 386 ALA A N 1
ATOM 2955 C CA . ALA A 1 386 ? -14.857 -6.644 20.122 1.00 95.56 386 ALA A CA 1
ATOM 2956 C C . ALA A 1 386 ? -15.588 -6.197 18.859 1.00 95.56 386 ALA A C 1
ATOM 2958 O O . ALA A 1 386 ? -15.149 -6.493 17.747 1.00 95.56 386 ALA A O 1
ATOM 2959 N N . VAL A 1 387 ? -16.684 -5.458 19.017 1.00 95.81 387 VAL A N 1
ATOM 2960 C CA . VAL A 1 387 ? -17.295 -4.742 17.892 1.00 95.81 387 VAL A CA 1
ATOM 2961 C C . VAL A 1 387 ? -16.633 -3.373 17.795 1.00 95.81 387 VAL A C 1
ATOM 2963 O O . VAL A 1 387 ? -16.807 -2.529 18.671 1.00 95.81 387 VAL A O 1
ATOM 2966 N N . PHE A 1 388 ? -15.848 -3.174 16.740 1.00 94.75 388 PHE A N 1
ATOM 2967 C CA . PHE A 1 388 ? -15.277 -1.887 16.369 1.00 94.75 388 PHE A CA 1
ATOM 2968 C C . PHE A 1 388 ? -16.310 -1.044 15.641 1.00 94.75 388 PHE A C 1
ATOM 2970 O O . PHE A 1 388 ? -16.958 -1.531 14.711 1.00 94.75 388 PHE A O 1
ATOM 2977 N N . VAL A 1 389 ? -16.431 0.218 16.046 1.00 94.56 389 VAL A N 1
ATOM 2978 C CA . VAL A 1 389 ? -17.334 1.183 15.426 1.00 94.56 389 VAL A CA 1
ATOM 2979 C C . VAL A 1 389 ? -16.637 2.528 15.287 1.00 94.56 389 VAL A C 1
ATOM 2981 O O . VAL A 1 389 ? -16.016 2.980 16.238 1.00 94.56 389 VAL A O 1
ATOM 2984 N N . ILE A 1 390 ? -16.773 3.201 14.146 1.00 93.81 390 ILE A N 1
ATOM 2985 C CA . ILE A 1 390 ? -16.500 4.647 14.055 1.00 93.81 390 ILE A CA 1
ATOM 2986 C C . ILE A 1 390 ? -17.841 5.359 14.015 1.00 93.81 390 ILE A C 1
ATOM 2988 O O . ILE A 1 390 ? -18.685 4.972 13.214 1.00 93.81 390 ILE A O 1
ATOM 2992 N N . GLY A 1 391 ? -18.067 6.376 14.838 1.00 92.56 391 GLY A N 1
ATOM 2993 C CA . GLY A 1 391 ? -19.334 7.106 14.830 1.00 92.56 391 GLY A CA 1
ATOM 2994 C C . GLY A 1 391 ? -19.238 8.500 15.431 1.00 92.56 391 GLY A C 1
ATOM 2995 O O . GLY A 1 391 ? -18.346 8.779 16.228 1.00 92.56 391 GLY A O 1
ATOM 2996 N N . ASP A 1 392 ? -20.183 9.354 15.041 1.00 92.44 392 ASP A N 1
ATOM 2997 C CA . ASP A 1 392 ? -20.363 10.702 15.587 1.00 92.44 392 ASP A CA 1
ATOM 2998 C C . ASP A 1 392 ? -20.850 10.679 17.051 1.00 92.44 392 ASP A C 1
ATOM 3000 O O . ASP A 1 392 ? -21.090 9.621 17.651 1.00 92.44 392 ASP A O 1
ATOM 3004 N N . ARG A 1 393 ? -21.049 11.855 17.660 1.00 92.56 393 ARG A N 1
ATOM 3005 C CA . ARG A 1 393 ? -21.546 11.954 19.047 1.00 92.56 393 ARG A CA 1
ATOM 3006 C C . ARG A 1 393 ? -22.888 11.254 19.291 1.00 92.56 393 ARG A C 1
ATOM 3008 O O . ARG A 1 393 ? -23.120 10.766 20.399 1.00 92.56 393 ARG A O 1
ATOM 3015 N N . PHE A 1 394 ? -23.770 11.191 18.293 1.00 92.69 394 PHE A N 1
ATOM 3016 C CA . PHE A 1 394 ? -25.093 10.584 18.438 1.00 92.69 394 PHE A CA 1
ATOM 3017 C C . PHE A 1 394 ? -24.997 9.060 18.409 1.00 92.69 394 PHE A C 1
ATOM 3019 O O . PHE A 1 394 ? -25.578 8.391 19.267 1.00 92.69 394 PHE A O 1
ATOM 3026 N N . ALA A 1 395 ? -24.204 8.514 17.486 1.00 92.81 395 ALA A N 1
ATOM 3027 C CA . ALA A 1 395 ? -23.889 7.094 17.440 1.00 92.81 395 ALA A CA 1
ATOM 3028 C C . ALA A 1 395 ? -23.214 6.645 18.743 1.00 92.81 395 ALA A C 1
ATOM 3030 O O . ALA A 1 395 ? -23.635 5.648 19.328 1.00 92.81 395 ALA A O 1
ATOM 3031 N N . ARG A 1 396 ? -22.242 7.413 19.258 1.00 92.06 396 ARG A N 1
ATOM 3032 C CA . ARG A 1 396 ? -21.585 7.128 20.547 1.00 92.06 396 ARG A CA 1
ATOM 3033 C C . ARG A 1 396 ? -22.580 7.038 21.701 1.00 92.06 396 ARG A C 1
ATOM 3035 O O . ARG A 1 396 ? -22.569 6.059 22.445 1.00 92.06 396 ARG A O 1
ATOM 3042 N N . SER A 1 397 ? -23.456 8.034 21.837 1.00 92.69 397 SER A N 1
ATOM 3043 C CA . SER A 1 397 ? -24.475 8.062 22.895 1.00 92.69 397 SER A CA 1
ATOM 3044 C C . SER A 1 397 ? -25.436 6.869 22.797 1.00 92.69 397 SER A C 1
ATOM 3046 O O . SER A 1 397 ? -25.703 6.195 23.796 1.00 92.69 397 SER A O 1
ATOM 3048 N N . ALA A 1 398 ? -25.890 6.542 21.584 1.00 94.44 398 ALA A N 1
ATOM 3049 C CA . ALA A 1 398 ? -26.755 5.392 21.352 1.00 94.44 398 ALA A CA 1
ATOM 3050 C C . ALA A 1 398 ? -26.055 4.065 21.691 1.00 94.44 398 ALA A C 1
ATOM 3052 O O . ALA A 1 398 ? -26.638 3.224 22.373 1.00 94.44 398 ALA A O 1
ATOM 3053 N N . ILE A 1 399 ? -24.798 3.883 21.274 1.00 94.12 399 ILE A N 1
ATOM 3054 C CA . ILE A 1 399 ? -24.022 2.659 21.533 1.00 94.12 399 ILE A CA 1
ATOM 3055 C C . ILE A 1 399 ? -23.800 2.457 23.034 1.00 94.12 399 ILE A C 1
ATOM 3057 O O . ILE A 1 399 ? -24.008 1.348 23.518 1.00 94.12 399 ILE A O 1
ATOM 3061 N N . ARG A 1 400 ? -23.489 3.519 23.791 1.00 91.88 400 ARG A N 1
ATOM 3062 C CA . ARG A 1 400 ? -23.371 3.451 25.262 1.00 91.88 400 ARG A CA 1
ATOM 3063 C C . ARG A 1 400 ? -24.663 3.014 25.961 1.00 91.88 400 ARG A C 1
ATOM 3065 O O . ARG A 1 400 ? -24.604 2.498 27.066 1.00 91.88 400 ARG A O 1
ATOM 3072 N N . THR A 1 401 ? -25.820 3.205 25.326 1.00 91.88 401 THR A N 1
ATOM 3073 C CA . THR A 1 401 ? -27.114 2.735 25.853 1.00 91.88 401 THR A CA 1
ATOM 3074 C C . THR A 1 401 ? -27.399 1.277 25.472 1.00 91.88 401 THR A C 1
ATOM 3076 O O . THR A 1 401 ? -28.169 0.597 26.145 1.00 91.88 401 THR A O 1
ATOM 3079 N N . LEU A 1 402 ? -26.813 0.795 24.372 1.00 90.88 402 LEU A N 1
ATOM 3080 C CA . LEU A 1 402 ? -27.040 -0.550 23.834 1.00 90.88 402 LEU A CA 1
ATOM 3081 C C . LEU A 1 402 ? -26.050 -1.591 24.357 1.00 90.88 402 LEU A C 1
ATOM 3083 O O . LEU A 1 402 ? -26.369 -2.777 24.339 1.00 90.88 402 LEU A O 1
ATOM 3087 N N . ALA A 1 403 ? -24.863 -1.162 24.777 1.00 90.06 403 ALA A N 1
ATOM 3088 C CA . ALA A 1 403 ? -23.798 -2.031 25.244 1.00 90.06 403 ALA A CA 1
ATOM 3089 C C . ALA A 1 403 ? -23.497 -1.782 26.730 1.00 90.06 403 ALA A C 1
ATOM 3091 O O . ALA A 1 403 ? -23.460 -0.627 27.153 1.00 90.06 403 ALA A O 1
ATOM 3092 N N . PRO A 1 404 ? -23.225 -2.838 27.518 1.00 82.88 404 PRO A N 1
ATOM 3093 C CA . PRO A 1 404 ? -22.897 -2.694 28.937 1.00 82.88 404 PRO A CA 1
ATOM 3094 C C . PRO A 1 404 ? -21.540 -2.014 29.168 1.00 82.88 404 PRO A C 1
ATOM 3096 O O . PRO A 1 404 ? -21.308 -1.449 30.234 1.00 82.88 404 PRO A O 1
ATOM 3099 N N . ALA A 1 405 ? -20.650 -2.057 28.173 1.00 90.88 405 ALA A N 1
ATOM 3100 C CA . ALA A 1 405 ? -19.311 -1.492 28.224 1.00 90.88 405 ALA A CA 1
ATOM 3101 C C . ALA A 1 405 ? -18.914 -0.925 26.857 1.00 90.88 405 ALA A C 1
ATOM 3103 O O . ALA A 1 405 ? -19.199 -1.523 25.819 1.00 90.88 405 ALA A O 1
ATOM 3104 N N . VAL A 1 406 ? -18.231 0.219 26.861 1.00 93.44 406 VAL A N 1
ATOM 3105 C CA . VAL A 1 406 ? -17.677 0.848 25.658 1.00 93.44 406 VAL A CA 1
ATOM 3106 C C . VAL A 1 406 ? -16.287 1.374 25.987 1.00 93.44 406 VAL A C 1
ATOM 3108 O O . VAL A 1 406 ? -16.130 2.192 26.891 1.00 93.44 406 VAL A O 1
ATOM 3111 N N . ILE A 1 407 ? -15.294 0.928 25.225 1.00 92.19 407 ILE A N 1
ATOM 3112 C CA . ILE A 1 407 ? -13.933 1.455 25.247 1.00 92.19 407 ILE A CA 1
ATOM 3113 C C . ILE A 1 407 ? -13.870 2.549 24.182 1.00 92.19 407 ILE A C 1
ATOM 3115 O O . ILE A 1 407 ? -13.907 2.270 22.982 1.00 92.19 407 ILE A O 1
ATOM 3119 N N . ASP A 1 408 ? -13.813 3.801 24.621 1.00 90.31 408 ASP A N 1
ATOM 3120 C CA . ASP A 1 408 ? -13.608 4.948 23.736 1.00 90.31 408 ASP A CA 1
ATOM 3121 C C . ASP A 1 408 ? -12.127 5.160 23.392 1.00 90.31 408 ASP A C 1
ATOM 3123 O O . ASP A 1 408 ? -11.233 4.497 23.925 1.00 90.31 408 ASP A O 1
ATOM 3127 N N . GLN A 1 409 ? -11.858 6.109 22.494 1.00 89.25 409 GLN A N 1
ATOM 3128 C CA . GLN A 1 409 ? -10.507 6.423 22.038 1.00 89.25 409 GLN A CA 1
ATOM 3129 C C . GLN A 1 409 ? -9.562 6.800 23.187 1.00 89.25 409 GLN A C 1
ATOM 3131 O O . GLN A 1 409 ? -8.395 6.398 23.176 1.00 89.25 409 GLN A O 1
ATOM 3136 N N . LYS A 1 410 ? -10.046 7.543 24.190 1.00 87.62 410 LYS A N 1
ATOM 3137 C CA . LYS A 1 410 ? -9.243 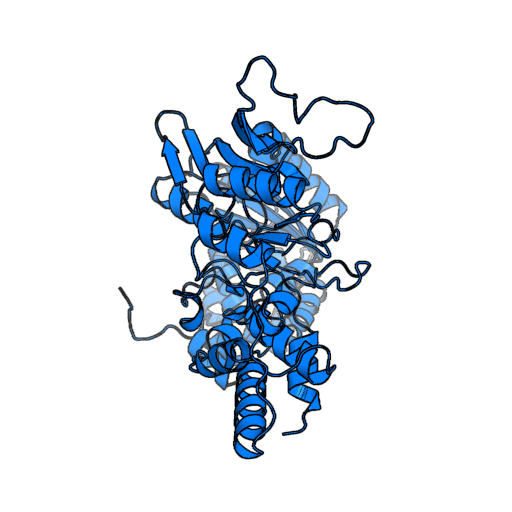7.939 25.354 1.00 87.62 410 LYS A CA 1
ATOM 3138 C C . LYS A 1 410 ? -8.843 6.710 26.171 1.00 87.62 410 LYS A C 1
ATOM 3140 O O . LYS A 1 410 ? -7.661 6.519 26.444 1.00 87.62 410 LYS A O 1
ATOM 3145 N N . THR A 1 411 ? -9.810 5.850 26.488 1.00 88.62 411 THR A N 1
ATOM 3146 C CA . THR A 1 411 ? -9.581 4.596 27.218 1.00 88.62 411 THR A CA 1
ATOM 3147 C C . THR A 1 411 ? -8.623 3.692 26.452 1.00 88.62 411 THR A C 1
ATOM 3149 O O . THR A 1 411 ? -7.641 3.217 27.017 1.00 88.62 411 THR A O 1
ATOM 3152 N N . LEU A 1 412 ? -8.866 3.494 25.153 1.00 89.81 412 LEU A N 1
ATOM 3153 C CA . LEU A 1 412 ? -8.024 2.667 24.294 1.00 89.81 412 LEU A CA 1
ATOM 3154 C C . LEU A 1 412 ? -6.581 3.179 24.264 1.00 89.81 412 LEU A C 1
ATOM 3156 O O . LEU A 1 412 ? -5.653 2.389 24.404 1.00 89.81 412 LEU A O 1
ATOM 3160 N N . THR A 1 413 ? -6.390 4.495 24.148 1.00 89.56 413 THR A N 1
ATOM 3161 C CA . THR A 1 413 ? -5.058 5.116 24.158 1.00 89.56 413 THR A CA 1
ATOM 3162 C C . THR A 1 413 ? -4.347 4.883 25.490 1.00 89.56 413 THR A C 1
ATOM 3164 O O . THR A 1 413 ? -3.182 4.487 25.500 1.00 89.56 413 THR A O 1
ATOM 3167 N N . SER A 1 414 ? -5.042 5.061 26.616 1.00 89.38 414 SER A N 1
ATOM 3168 C CA . SER A 1 414 ? -4.484 4.787 27.945 1.00 89.38 414 SER A CA 1
ATOM 3169 C C . SER A 1 414 ? -4.099 3.315 28.119 1.00 89.38 414 SER A C 1
ATOM 3171 O O . SER A 1 414 ? -3.010 3.026 28.611 1.00 89.38 414 SER A O 1
ATOM 3173 N N . LEU A 1 415 ? -4.941 2.381 27.665 1.00 89.00 415 LEU A N 1
ATOM 3174 C CA . LEU A 1 415 ? -4.645 0.945 27.703 1.00 89.00 415 LEU A CA 1
ATOM 3175 C C . LEU A 1 415 ? -3.448 0.588 26.813 1.00 89.00 415 LEU A C 1
ATOM 3177 O O . LEU A 1 415 ? -2.582 -0.164 27.246 1.00 89.00 415 LEU A O 1
ATOM 3181 N N . MET A 1 416 ? -3.366 1.156 25.606 1.00 90.19 416 MET A N 1
ATOM 3182 C CA . MET A 1 416 ? -2.251 0.949 24.675 1.00 90.19 416 MET A CA 1
ATOM 3183 C C . MET A 1 416 ? -0.926 1.458 25.244 1.00 90.19 416 MET A C 1
ATOM 3185 O O . MET A 1 416 ? 0.068 0.740 25.248 1.00 90.19 416 MET A O 1
ATOM 3189 N N . LEU A 1 417 ? -0.898 2.690 25.753 1.00 91.75 417 LEU A N 1
ATOM 3190 C CA . LEU A 1 417 ? 0.324 3.300 26.283 1.00 91.75 417 LEU A CA 1
ATOM 3191 C C . LEU A 1 417 ? 0.754 2.699 27.630 1.00 91.75 417 LEU A C 1
ATOM 3193 O O . LEU A 1 417 ? 1.940 2.680 27.948 1.00 91.75 417 LEU A O 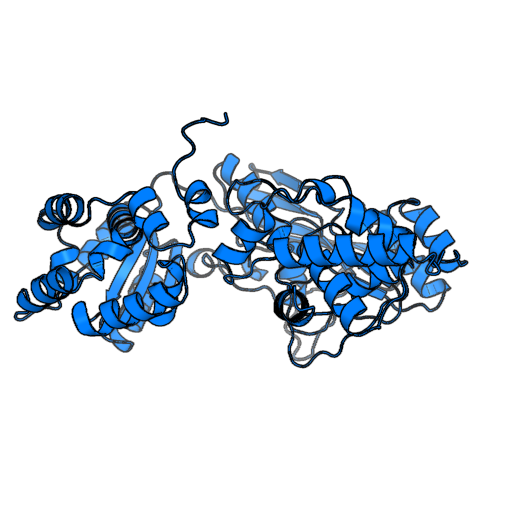1
ATOM 3197 N N . GLY A 1 418 ? -0.202 2.214 28.423 1.00 92.06 418 GLY A N 1
ATOM 3198 C CA . GLY A 1 418 ? 0.027 1.535 29.698 1.00 92.06 418 GLY A CA 1
ATOM 3199 C C . GLY A 1 418 ? 0.205 0.020 29.586 1.00 92.06 418 GLY A C 1
ATOM 3200 O O . GLY A 1 418 ? 0.346 -0.648 30.609 1.00 92.06 418 GLY A O 1
ATOM 3201 N N . LEU A 1 419 ? 0.183 -0.531 28.369 1.00 91.19 419 LEU A N 1
ATOM 3202 C CA . LEU A 1 419 ? 0.068 -1.967 28.127 1.00 91.19 419 LEU A CA 1
ATOM 3203 C C . LEU A 1 419 ? 1.139 -2.816 28.832 1.00 91.19 419 LEU A C 1
ATOM 3205 O O . LEU A 1 419 ? 0.767 -3.821 29.432 1.00 91.19 419 LEU A O 1
ATOM 3209 N N . PRO A 1 420 ? 2.435 -2.437 28.856 1.00 91.19 420 PRO A N 1
ATOM 3210 C CA . PRO A 1 420 ? 3.446 -3.226 29.563 1.00 91.19 420 PRO A CA 1
ATOM 3211 C C . PRO A 1 420 ? 3.152 -3.375 31.059 1.00 91.19 420 PRO A C 1
ATOM 3213 O O . PRO A 1 420 ? 3.340 -4.453 31.613 1.00 91.19 420 PRO A O 1
ATOM 3216 N N . ARG A 1 421 ? 2.631 -2.314 31.688 1.00 90.94 421 ARG A N 1
ATOM 3217 C CA . ARG A 1 421 ? 2.269 -2.299 33.108 1.00 90.94 421 ARG A CA 1
ATOM 3218 C C . ARG A 1 421 ? 0.954 -3.020 33.379 1.00 90.94 421 ARG A C 1
ATOM 3220 O O . ARG A 1 421 ? 0.811 -3.688 34.394 1.00 90.94 421 ARG A O 1
ATOM 3227 N N . LEU A 1 422 ? 0.004 -2.921 32.451 1.00 87.81 422 LEU A N 1
ATOM 3228 C CA . LEU A 1 422 ? -1.268 -3.641 32.523 1.00 87.81 422 LEU A CA 1
ATOM 3229 C C . LEU A 1 422 ? -1.064 -5.165 32.568 1.00 87.81 422 LEU A C 1
ATOM 3231 O O . LEU A 1 422 ? -1.848 -5.874 33.190 1.00 87.81 422 LEU A O 1
ATOM 3235 N N . LEU A 1 423 ? 0.003 -5.649 31.929 1.00 88.81 423 LEU A N 1
ATOM 3236 C CA . LEU A 1 423 ? 0.374 -7.063 31.861 1.00 88.81 423 LEU A CA 1
ATOM 3237 C C . LEU A 1 423 ? 1.252 -7.526 33.036 1.00 88.81 423 LEU A C 1
ATOM 3239 O O . LEU A 1 423 ? 1.664 -8.687 33.067 1.00 88.81 423 LEU A O 1
ATOM 3243 N N . GLU A 1 424 ? 1.554 -6.652 34.001 1.00 90.12 424 GLU A N 1
ATOM 3244 C CA . GLU A 1 424 ? 2.250 -7.054 35.221 1.00 90.12 424 GLU A CA 1
ATOM 3245 C C . GLU A 1 424 ? 1.361 -7.970 36.069 1.00 90.12 424 GLU A C 1
ATOM 3247 O O . GLU A 1 424 ? 0.147 -7.783 36.187 1.00 90.12 424 GLU A O 1
ATOM 3252 N N . HIS A 1 425 ? 1.989 -8.968 36.688 1.00 86.81 425 HIS A N 1
ATOM 3253 C CA . HIS A 1 425 ? 1.305 -10.011 37.447 1.00 86.81 425 HIS A CA 1
ATOM 3254 C C . HIS A 1 425 ? 0.402 -9.450 38.559 1.00 86.81 425 HIS A C 1
ATOM 3256 O O . HIS A 1 425 ? -0.740 -9.883 38.693 1.00 86.81 425 HIS A O 1
ATOM 3262 N N . ASP A 1 426 ? 0.874 -8.455 39.311 1.00 86.56 426 ASP A N 1
ATOM 3263 C CA . ASP A 1 426 ? 0.131 -7.889 40.444 1.00 86.56 426 ASP A CA 1
ATOM 3264 C C . ASP A 1 426 ? -1.122 -7.125 39.987 1.00 86.56 426 ASP A C 1
ATOM 3266 O O . ASP A 1 426 ? -2.166 -7.185 40.637 1.00 86.56 426 ASP A O 1
ATOM 3270 N N . ILE A 1 427 ? -1.050 -6.458 38.828 1.00 84.56 427 ILE A N 1
ATOM 3271 C CA . ILE A 1 427 ? -2.202 -5.789 38.209 1.00 84.56 427 ILE A CA 1
ATOM 3272 C C . ILE A 1 427 ? -3.202 -6.820 37.688 1.00 84.56 427 ILE A C 1
ATOM 3274 O O . ILE A 1 427 ? -4.404 -6.669 37.902 1.00 84.56 427 ILE A O 1
ATOM 3278 N N . CYS A 1 428 ? -2.721 -7.894 37.059 1.00 84.25 428 CYS A N 1
ATOM 3279 C CA . CYS A 1 428 ? -3.585 -8.979 36.599 1.00 84.25 428 CYS A CA 1
ATOM 3280 C C . CYS A 1 428 ? -4.337 -9.627 37.772 1.00 84.25 428 CYS A C 1
ATOM 3282 O O . CYS A 1 428 ? -5.554 -9.783 37.694 1.00 84.25 428 CYS A O 1
ATOM 3284 N N . GLN A 1 429 ? -3.648 -9.927 38.880 1.00 83.69 429 GLN A N 1
ATOM 3285 C CA . GLN A 1 429 ? -4.282 -10.466 40.087 1.00 83.69 429 GLN A CA 1
ATOM 3286 C C . GLN A 1 429 ? -5.297 -9.501 40.696 1.00 83.69 429 GLN A C 1
ATOM 3288 O O . GLN A 1 429 ? -6.364 -9.932 41.129 1.00 83.69 429 GLN A O 1
ATOM 3293 N N . LEU A 1 430 ? -4.988 -8.201 40.713 1.00 83.00 430 LEU A N 1
ATOM 3294 C CA . LEU A 1 430 ? -5.922 -7.188 41.189 1.00 83.00 430 LEU A CA 1
ATOM 3295 C C . LEU A 1 430 ? -7.212 -7.203 40.362 1.00 83.00 430 LEU A C 1
ATOM 3297 O O . LEU A 1 430 ? -8.290 -7.205 40.942 1.00 83.00 430 LEU A O 1
ATOM 3301 N N . ILE A 1 431 ? -7.108 -7.248 39.030 1.00 82.31 431 ILE A N 1
ATOM 3302 C CA . ILE A 1 431 ? -8.269 -7.254 38.129 1.00 82.31 431 ILE A CA 1
ATOM 3303 C C . ILE A 1 431 ? -9.075 -8.551 38.265 1.00 82.31 431 ILE A C 1
ATOM 3305 O O . ILE A 1 431 ? -10.298 -8.490 38.342 1.00 82.31 431 ILE A O 1
ATOM 3309 N N . GLN A 1 432 ? -8.413 -9.706 38.358 1.00 78.19 432 GLN A N 1
ATOM 3310 C CA . GLN A 1 432 ? -9.085 -10.987 38.613 1.00 78.19 432 GLN A CA 1
ATOM 3311 C C . GLN A 1 432 ? -9.775 -11.001 39.984 1.00 78.19 432 GLN A C 1
ATOM 3313 O O . GLN A 1 432 ? -10.857 -11.553 40.134 1.00 78.19 432 GLN A O 1
ATOM 3318 N N . GLY A 1 433 ? -9.204 -10.330 40.987 1.00 73.81 433 GLY A N 1
ATOM 3319 C CA . GLY A 1 433 ? -9.830 -10.151 42.298 1.00 73.81 433 GLY A CA 1
ATOM 3320 C C . GLY A 1 433 ? -11.075 -9.254 42.293 1.00 73.81 433 GLY A C 1
ATOM 3321 O O . GLY A 1 433 ? -11.804 -9.238 43.283 1.00 73.81 433 GLY A O 1
ATOM 3322 N N . LEU A 1 434 ? -11.331 -8.518 41.203 1.00 72.19 434 LEU A N 1
ATOM 3323 C CA . LEU A 1 434 ? -12.558 -7.739 40.995 1.00 72.19 434 LEU A CA 1
ATOM 3324 C C . LEU A 1 434 ? -13.690 -8.580 40.382 1.00 72.19 434 LEU A C 1
ATOM 3326 O O . LEU A 1 434 ? -14.775 -8.041 40.150 1.00 72.19 434 LEU A O 1
ATOM 3330 N N . GLU A 1 435 ? -13.458 -9.870 40.109 1.00 61.38 435 GLU A N 1
ATOM 3331 C CA . GLU A 1 435 ? -14.489 -10.775 39.607 1.00 61.38 435 GLU A CA 1
ATOM 3332 C C . GLU A 1 435 ? -15.678 -10.865 40.578 1.00 61.38 435 GLU A C 1
ATOM 3334 O O . GLU A 1 435 ? -15.544 -11.090 41.782 1.00 61.38 435 GLU A O 1
ATOM 3339 N N . GLY A 1 436 ? -16.872 -10.685 40.016 1.00 67.19 436 GLY A N 1
ATOM 3340 C CA . GLY A 1 436 ? -18.166 -10.852 40.672 1.00 67.19 436 GLY A CA 1
ATOM 3341 C C . GLY A 1 436 ? -19.177 -11.372 39.649 1.00 67.19 436 GLY A C 1
ATOM 3342 O O . GLY A 1 436 ? -18.803 -12.082 38.722 1.00 67.19 436 GLY A O 1
ATOM 3343 N N . ASP A 1 437 ? -20.445 -10.966 39.731 1.00 66.25 437 ASP A N 1
ATOM 3344 C CA . ASP A 1 437 ? -21.481 -11.406 38.771 1.00 66.25 437 ASP A CA 1
ATOM 3345 C C . ASP A 1 437 ? -21.304 -10.854 37.335 1.00 66.25 437 ASP A C 1
ATOM 3347 O O . ASP A 1 437 ? -22.112 -11.151 36.454 1.00 66.25 437 ASP A O 1
ATOM 3351 N N . ARG A 1 438 ? -20.292 -10.009 37.082 1.00 74.06 438 ARG A N 1
ATOM 3352 C CA . ARG A 1 438 ? -20.066 -9.317 35.801 1.00 74.06 438 ARG A CA 1
ATOM 3353 C C . ARG A 1 438 ? -18.624 -9.473 35.309 1.00 74.06 438 ARG A C 1
ATOM 3355 O O . ARG A 1 438 ? -17.719 -9.544 36.141 1.00 74.06 438 ARG A O 1
ATOM 3362 N N . PRO A 1 439 ? -18.390 -9.439 33.984 1.00 80.06 439 PRO A N 1
ATOM 3363 C CA . PRO A 1 439 ? -17.045 -9.492 33.420 1.00 80.06 439 PRO A CA 1
ATOM 3364 C C . PRO A 1 439 ? -16.169 -8.306 33.867 1.00 80.06 439 PRO A C 1
ATOM 3366 O O . PRO A 1 439 ? -16.653 -7.167 33.878 1.00 80.06 439 PRO A O 1
ATOM 3369 N N . PRO A 1 440 ? -14.867 -8.516 34.147 1.00 83.56 440 PRO A N 1
ATOM 3370 C CA . PRO A 1 440 ? -13.961 -7.448 34.583 1.00 83.56 440 PRO A CA 1
ATOM 3371 C C . PRO A 1 440 ? -13.873 -6.255 33.619 1.00 83.56 440 PRO A C 1
ATOM 3373 O O . PRO A 1 440 ? -13.719 -5.112 34.059 1.00 83.56 440 PRO A O 1
ATOM 3376 N N . TYR A 1 441 ? -14.036 -6.477 32.307 1.00 83.94 441 TYR A N 1
ATOM 3377 C CA . TYR A 1 441 ? -14.027 -5.387 31.326 1.00 83.94 441 TYR A CA 1
ATOM 3378 C C . TYR A 1 441 ? -15.144 -4.356 31.545 1.00 83.94 441 TYR A C 1
ATOM 3380 O O . TYR A 1 441 ? -14.951 -3.190 31.202 1.00 83.94 441 TYR A O 1
ATOM 3388 N N . GLU A 1 442 ? -16.295 -4.736 32.119 1.00 85.38 442 GLU A N 1
ATOM 3389 C CA . GLU A 1 442 ? -17.388 -3.786 32.369 1.00 85.38 442 GLU A CA 1
ATOM 3390 C C . GLU A 1 442 ? -16.979 -2.734 33.390 1.00 85.38 442 GLU A C 1
ATOM 3392 O O . GLU A 1 442 ? -17.315 -1.562 33.243 1.00 85.38 442 GLU A O 1
ATOM 3397 N N . LEU A 1 443 ? -16.230 -3.146 34.414 1.00 80.56 443 LEU A N 1
ATOM 3398 C CA . LEU A 1 443 ? -15.747 -2.250 35.453 1.00 80.56 443 LEU A CA 1
ATOM 3399 C C . LEU A 1 443 ? -14.677 -1.299 34.908 1.00 80.56 443 LEU A C 1
ATOM 3401 O O . LEU A 1 443 ? -14.716 -0.109 35.205 1.00 80.56 443 LEU A O 1
ATOM 3405 N N . LEU A 1 444 ? -13.765 -1.804 34.072 1.00 78.00 444 LEU A N 1
ATOM 3406 C CA . LEU A 1 444 ? -12.700 -0.999 33.460 1.00 78.00 444 LEU A CA 1
ATOM 3407 C C . LEU A 1 444 ? -13.224 0.082 32.510 1.00 78.00 444 LEU A C 1
ATOM 3409 O O . LEU A 1 444 ? -12.567 1.103 32.326 1.00 78.00 444 LEU A O 1
ATOM 3413 N N . CYS A 1 445 ? -14.399 -0.129 31.915 1.00 80.94 445 CYS A N 1
ATOM 3414 C CA . CYS A 1 445 ? -15.018 0.832 31.002 1.00 80.94 445 CYS A CA 1
ATOM 3415 C C . CYS A 1 445 ? -15.870 1.896 31.714 1.00 80.94 445 CYS A C 1
ATOM 3417 O O . CYS A 1 445 ? -16.455 2.748 31.045 1.00 80.94 445 CYS A O 1
ATOM 3419 N N . LYS A 1 446 ? -15.975 1.855 33.049 1.00 82.38 446 LYS A N 1
ATOM 3420 C CA . LYS A 1 446 ? -16.713 2.861 33.818 1.00 82.38 446 LYS A CA 1
ATOM 3421 C C . LYS A 1 446 ? -15.923 4.159 33.936 1.00 82.38 446 LYS A C 1
ATOM 3423 O O . LYS A 1 446 ? -14.727 4.148 34.232 1.00 82.38 446 LYS A O 1
ATOM 3428 N N . GLU A 1 447 ? -16.606 5.287 33.763 1.00 78.94 447 GLU A N 1
ATOM 3429 C CA . GLU A 1 447 ? -15.985 6.615 33.827 1.00 78.94 447 GLU A CA 1
ATOM 3430 C C . GLU A 1 447 ? -15.343 6.885 35.194 1.00 78.94 447 GLU A C 1
ATOM 3432 O O . GLU A 1 447 ? -14.274 7.488 35.265 1.00 78.94 447 GLU A O 1
ATOM 3437 N N . GLU A 1 448 ? -15.926 6.368 36.278 1.00 83.56 448 GLU A N 1
ATOM 3438 C CA . GLU A 1 448 ? -15.406 6.539 37.637 1.00 83.56 448 GLU A CA 1
ATOM 3439 C C . GLU A 1 448 ? -14.078 5.798 37.870 1.00 83.56 448 GLU A C 1
ATOM 3441 O O . GLU A 1 448 ? -13.317 6.154 38.770 1.00 83.56 448 GLU A O 1
ATOM 3446 N N . VAL A 1 449 ? -13.782 4.777 37.058 1.00 82.44 449 VAL A N 1
ATOM 3447 C CA . VAL A 1 449 ? -12.569 3.949 37.164 1.00 82.44 449 VAL A CA 1
ATOM 3448 C C . VAL A 1 449 ? -11.422 4.518 36.318 1.00 82.44 449 VAL A C 1
ATOM 3450 O O . VAL A 1 449 ? -10.255 4.247 36.604 1.00 82.44 449 VAL A O 1
ATOM 3453 N N . GLN A 1 450 ? -11.707 5.374 35.328 1.00 80.81 450 GLN A N 1
ATOM 3454 C CA . GLN A 1 450 ? -10.674 5.948 34.458 1.00 80.81 450 GLN A CA 1
ATOM 3455 C C . GLN A 1 450 ? -9.547 6.694 35.197 1.00 80.81 450 GLN A C 1
ATOM 3457 O O . GLN A 1 450 ? -8.387 6.428 34.877 1.00 80.81 450 GLN A O 1
ATOM 3462 N N . PRO A 1 451 ? -9.807 7.578 36.185 1.00 85.31 451 PRO A N 1
ATOM 3463 C CA . PRO A 1 451 ? -8.727 8.278 36.888 1.00 85.31 451 PRO A CA 1
ATOM 3464 C C . PRO A 1 451 ? -7.789 7.321 37.635 1.00 85.31 451 PRO A C 1
ATOM 3466 O O . PRO A 1 451 ? -6.580 7.553 37.726 1.00 85.31 451 PRO A O 1
ATOM 3469 N N . LEU A 1 452 ? -8.341 6.216 38.149 1.00 84.25 452 LEU A N 1
ATOM 3470 C CA . LEU A 1 452 ? -7.562 5.165 38.793 1.00 84.25 452 LEU A CA 1
ATOM 3471 C C . LEU A 1 452 ? -6.692 4.437 37.765 1.00 84.25 452 LEU A C 1
ATOM 3473 O O . LEU A 1 452 ? -5.508 4.239 38.019 1.00 84.25 452 LEU A O 1
ATOM 3477 N N . LEU A 1 453 ? -7.242 4.099 36.594 1.00 81.12 453 LEU A N 1
ATOM 3478 C CA . LEU A 1 453 ? -6.485 3.468 35.510 1.00 81.12 453 LEU A CA 1
ATOM 3479 C C . LEU A 1 453 ? -5.345 4.353 35.012 1.00 81.12 453 LEU A C 1
ATOM 3481 O O . LEU A 1 453 ? -4.227 3.872 34.868 1.00 81.12 453 LEU A O 1
ATOM 3485 N N . GLU A 1 454 ? -5.587 5.645 34.806 1.00 85.06 454 GLU A N 1
ATOM 3486 C CA . GLU A 1 454 ? -4.537 6.591 34.413 1.00 85.06 454 GLU A CA 1
ATOM 3487 C C . GLU A 1 454 ? -3.422 6.667 35.466 1.00 85.06 454 GLU A C 1
ATOM 3489 O O . GLU A 1 454 ? -2.239 6.650 35.125 1.00 85.06 454 GLU A O 1
ATOM 3494 N N . THR A 1 455 ? -3.781 6.670 36.752 1.00 87.31 455 THR A N 1
ATOM 3495 C CA . THR A 1 455 ? -2.807 6.703 37.854 1.00 87.31 455 THR A CA 1
ATOM 3496 C C . THR A 1 455 ? -1.987 5.413 37.910 1.00 87.31 455 THR A C 1
ATOM 3498 O O . THR A 1 455 ? -0.754 5.452 37.927 1.00 87.31 455 THR A O 1
ATOM 3501 N N . VAL A 1 456 ? -2.667 4.263 37.904 1.00 86.25 456 VAL A N 1
ATOM 3502 C CA . VAL A 1 456 ? -2.053 2.935 38.039 1.00 86.25 456 VAL A CA 1
ATOM 3503 C C . VAL A 1 456 ? -1.201 2.597 36.825 1.00 86.25 456 VAL A C 1
ATOM 3505 O O . VAL A 1 456 ? -0.089 2.114 36.991 1.00 86.25 456 VAL A O 1
ATOM 3508 N N . LEU A 1 457 ? -1.678 2.870 35.611 1.00 87.69 457 LEU A N 1
ATOM 3509 C CA . LEU A 1 457 ? -0.945 2.544 34.390 1.00 87.69 457 LEU A CA 1
ATOM 3510 C C . LEU A 1 457 ? 0.147 3.570 34.080 1.00 87.69 457 LEU A C 1
ATOM 3512 O O . LEU A 1 457 ? 1.142 3.216 33.451 1.00 87.69 457 LEU A O 1
ATOM 3516 N N . SER A 1 458 ? -0.009 4.818 34.541 1.00 90.62 458 SER A N 1
ATOM 3517 C CA . SER A 1 458 ? 0.865 5.945 34.184 1.00 90.62 458 SER A CA 1
ATOM 3518 C C . SER A 1 458 ? 1.156 5.974 32.667 1.00 90.62 458 SER A C 1
ATOM 3520 O O . SER A 1 458 ? 2.324 5.932 32.258 1.00 90.62 458 SER A O 1
ATOM 3522 N N . PRO A 1 459 ? 0.103 5.961 31.820 1.00 91.25 459 PRO A N 1
ATOM 3523 C CA . PRO A 1 459 ? 0.233 5.717 30.392 1.00 91.25 459 PRO A CA 1
ATOM 3524 C C . PRO A 1 459 ? 1.073 6.810 29.741 1.00 91.25 459 PRO A C 1
ATOM 3526 O O . PRO A 1 459 ? 0.782 8.000 29.851 1.00 91.25 459 PRO A O 1
ATOM 3529 N N . SER A 1 460 ? 2.133 6.408 29.048 1.00 91.81 460 SER A N 1
ATOM 3530 C CA . SER A 1 460 ? 2.982 7.332 28.304 1.00 91.81 460 SER A CA 1
ATOM 3531 C C . SER A 1 460 ? 3.653 6.626 27.129 1.00 91.81 460 SER A C 1
ATOM 3533 O O . SER A 1 460 ? 3.835 5.407 27.166 1.00 91.81 460 SER A O 1
ATOM 3535 N N . PRO A 1 461 ? 4.080 7.361 26.092 1.00 89.88 461 PRO A N 1
ATOM 3536 C CA . PRO A 1 461 ? 4.837 6.744 25.010 1.00 89.88 461 PRO A CA 1
ATOM 3537 C C . PRO A 1 461 ? 6.160 6.129 25.495 1.00 89.88 461 PRO A C 1
ATOM 3539 O O . PRO A 1 461 ? 6.546 5.077 25.004 1.00 89.88 461 PRO A O 1
ATOM 3542 N N . ALA A 1 462 ? 6.792 6.702 26.529 1.00 90.00 462 ALA A N 1
ATOM 3543 C CA . ALA A 1 462 ? 7.974 6.124 27.176 1.00 90.00 462 ALA A CA 1
ATOM 3544 C C . ALA A 1 462 ? 7.678 4.780 27.872 1.00 90.00 462 ALA A C 1
ATOM 3546 O O . ALA A 1 462 ? 8.475 3.848 27.777 1.00 90.00 462 ALA A O 1
ATOM 3547 N N . MET A 1 463 ? 6.513 4.649 28.523 1.00 91.19 463 MET A N 1
ATOM 3548 C CA . MET A 1 463 ? 6.060 3.382 29.115 1.00 91.19 463 MET A CA 1
ATOM 3549 C C . MET A 1 463 ? 5.951 2.289 28.049 1.00 91.19 463 MET A C 1
ATOM 3551 O O . MET A 1 463 ? 6.520 1.210 28.205 1.00 91.19 463 MET A O 1
ATOM 3555 N N . LEU A 1 464 ? 5.281 2.589 26.932 1.00 89.31 464 LEU A N 1
ATOM 3556 C CA . LEU A 1 464 ? 5.147 1.655 25.815 1.00 89.31 464 LEU A CA 1
ATOM 3557 C C . LEU A 1 464 ? 6.501 1.335 25.163 1.00 89.31 464 LEU A C 1
ATOM 3559 O O . LEU A 1 464 ? 6.795 0.171 24.888 1.00 89.31 464 LEU A O 1
ATOM 3563 N N . ALA A 1 465 ? 7.344 2.351 24.959 1.00 88.88 465 ALA A N 1
ATOM 3564 C CA . ALA A 1 465 ? 8.682 2.208 24.391 1.00 88.88 465 ALA A CA 1
ATOM 3565 C C . ALA A 1 465 ? 9.581 1.295 25.237 1.00 88.88 465 ALA A C 1
ATOM 3567 O O . ALA A 1 465 ? 10.400 0.562 24.687 1.00 88.88 465 ALA A O 1
ATOM 3568 N N . GLY A 1 466 ? 9.400 1.268 26.562 1.00 87.31 466 GLY A N 1
ATOM 3569 C CA . GLY A 1 466 ? 10.137 0.379 27.463 1.00 87.31 466 GLY A CA 1
ATOM 3570 C C . GLY A 1 466 ? 10.009 -1.113 27.121 1.00 87.31 466 GLY A C 1
ATOM 3571 O O . GLY A 1 466 ? 10.916 -1.887 27.427 1.00 87.31 466 GLY A O 1
ATOM 3572 N N . ALA A 1 467 ? 8.936 -1.519 26.433 1.00 86.38 467 ALA A N 1
ATOM 3573 C CA . ALA A 1 467 ? 8.729 -2.898 25.989 1.00 86.38 467 ALA A CA 1
ATOM 3574 C C . ALA A 1 467 ? 9.473 -3.272 24.691 1.00 86.38 467 ALA A C 1
ATOM 3576 O O . ALA A 1 467 ? 9.455 -4.447 24.305 1.00 86.38 467 ALA A O 1
ATOM 3577 N N . LEU A 1 468 ? 10.114 -2.301 24.033 1.00 86.44 468 LEU A N 1
ATOM 3578 C CA . LEU A 1 468 ? 10.831 -2.455 22.767 1.00 86.44 468 LEU A CA 1
ATOM 3579 C C . LEU A 1 468 ? 12.353 -2.521 22.957 1.00 86.44 468 LEU A C 1
ATOM 3581 O O . LEU A 1 468 ? 12.895 -2.120 23.998 1.00 86.44 468 LEU A O 1
ATOM 3585 N N . ASP A 1 469 ? 13.037 -3.001 21.914 1.00 85.62 469 ASP A N 1
ATOM 3586 C CA . ASP A 1 469 ? 14.498 -2.980 21.810 1.00 85.62 469 ASP A CA 1
ATOM 3587 C C . ASP A 1 469 ? 15.034 -1.552 22.003 1.00 85.62 469 ASP A C 1
ATOM 3589 O O . ASP A 1 469 ? 14.436 -0.580 21.535 1.00 85.62 469 ASP A O 1
ATOM 3593 N N . GLU A 1 470 ? 16.174 -1.420 22.688 1.00 87.31 470 GLU A N 1
ATOM 3594 C CA . GLU A 1 470 ? 16.746 -0.121 23.084 1.00 87.31 470 GLU A CA 1
ATOM 3595 C C . GLU A 1 470 ? 16.939 0.845 21.910 1.00 87.31 470 GLU A C 1
ATOM 3597 O O . GLU A 1 470 ? 16.732 2.047 22.056 1.00 87.31 470 GLU A O 1
ATOM 3602 N N . ASP A 1 471 ? 17.287 0.325 20.734 1.00 84.44 471 ASP A N 1
ATOM 3603 C CA . ASP A 1 471 ? 17.528 1.120 19.533 1.00 84.44 471 ASP A CA 1
ATOM 3604 C C . ASP A 1 471 ? 16.244 1.590 18.827 1.00 84.44 471 ASP A C 1
ATOM 3606 O O . ASP A 1 471 ? 16.297 2.483 17.976 1.00 84.44 471 ASP A O 1
ATOM 3610 N N . LEU A 1 472 ? 15.086 1.036 19.203 1.00 82.88 472 LEU A N 1
ATOM 3611 C CA . LEU A 1 472 ? 13.769 1.450 18.719 1.00 82.88 472 LEU A CA 1
ATOM 3612 C C . LEU A 1 472 ? 13.080 2.454 19.647 1.00 82.88 472 LEU A C 1
ATOM 3614 O O . LEU A 1 472 ? 12.250 3.231 19.177 1.00 82.88 472 LEU A O 1
ATOM 3618 N N . ARG A 1 473 ? 13.431 2.489 20.937 1.00 87.75 473 ARG A N 1
ATOM 3619 C CA . ARG A 1 473 ? 12.766 3.358 21.929 1.00 87.75 473 ARG A CA 1
ATOM 3620 C C . ARG A 1 473 ? 12.721 4.840 21.548 1.00 87.75 473 ARG A C 1
ATOM 3622 O O . ARG A 1 473 ? 11.635 5.412 21.649 1.00 87.75 473 ARG A O 1
ATOM 3629 N N . PRO A 1 474 ? 13.803 5.456 21.019 1.00 84.75 474 PRO A N 1
ATOM 3630 C CA . PRO A 1 474 ? 13.786 6.877 20.662 1.00 84.75 474 PRO A CA 1
ATOM 3631 C C . PRO A 1 474 ? 12.729 7.258 19.617 1.00 84.75 474 PRO A C 1
ATOM 3633 O O . PRO A 1 474 ? 12.401 8.431 19.485 1.00 84.75 474 PRO A O 1
ATOM 3636 N N . TRP A 1 475 ? 12.210 6.287 18.857 1.00 77.69 475 TRP A N 1
ATOM 3637 C CA . TRP A 1 475 ? 11.174 6.510 17.847 1.00 77.69 475 TRP A CA 1
ATOM 3638 C C . TRP A 1 475 ? 9.755 6.506 18.422 1.00 77.69 475 TRP A C 1
ATOM 3640 O O . TRP A 1 475 ? 8.853 7.078 17.819 1.00 77.69 475 TRP A O 1
ATOM 3650 N N . TYR A 1 476 ? 9.555 5.844 19.562 1.00 77.88 476 TYR A N 1
ATOM 3651 C CA . TYR A 1 476 ? 8.263 5.750 20.247 1.00 77.88 476 TYR A CA 1
ATOM 3652 C C . TYR A 1 476 ? 8.114 6.822 21.326 1.00 77.88 476 TYR A C 1
ATOM 3654 O O . TYR A 1 476 ? 7.001 7.132 21.742 1.00 77.88 476 TYR A O 1
ATOM 3662 N N . GLU A 1 477 ? 9.219 7.411 21.771 1.00 78.88 477 GLU A N 1
ATOM 3663 C CA . GLU A 1 477 ? 9.209 8.545 22.682 1.00 78.88 477 GLU A CA 1
ATOM 3664 C C . GLU A 1 477 ? 8.943 9.852 21.918 1.00 78.88 477 GLU A C 1
ATOM 3666 O O . GLU A 1 477 ? 9.412 10.023 20.788 1.00 78.88 477 GLU A O 1
ATOM 3671 N N . PRO A 1 478 ? 8.198 10.812 22.496 1.00 66.00 478 PRO A N 1
ATOM 3672 C CA . PRO A 1 478 ? 7.958 12.084 21.837 1.00 66.00 478 PRO A CA 1
ATOM 3673 C C . PRO A 1 478 ? 9.300 12.780 21.620 1.00 66.00 478 PRO A C 1
ATOM 3675 O O . PRO A 1 478 ? 10.010 13.088 22.579 1.00 66.00 478 PRO A O 1
ATOM 3678 N N . CYS A 1 479 ? 9.645 13.068 20.364 1.00 52.28 479 CYS A N 1
ATOM 3679 C CA . CYS A 1 479 ? 10.755 13.963 20.074 1.00 52.28 479 CYS A CA 1
ATOM 3680 C C . CYS A 1 479 ? 10.505 15.298 20.791 1.00 52.28 479 CYS A C 1
ATOM 3682 O O . CYS A 1 479 ? 9.577 16.031 20.458 1.00 52.28 479 CYS A O 1
ATOM 3684 N N . THR A 1 480 ? 11.381 15.664 21.728 1.00 45.12 480 THR A N 1
ATOM 3685 C CA . THR A 1 480 ? 11.422 17.005 22.344 1.00 45.12 480 THR A CA 1
ATOM 3686 C C . THR A 1 480 ? 11.718 18.114 21.322 1.00 45.12 480 THR A C 1
ATOM 3688 O O . THR A 1 480 ? 11.651 19.302 21.636 1.00 45.12 480 THR A O 1
ATOM 3691 N N . HIS A 1 481 ? 11.990 17.744 20.068 1.00 34.81 481 HIS A N 1
ATOM 3692 C CA . HIS A 1 481 ? 12.084 18.641 18.930 1.00 34.81 481 HIS A CA 1
ATOM 3693 C C . HIS A 1 481 ? 10.803 18.600 18.099 1.00 34.81 481 HIS A C 1
ATOM 3695 O O . HIS A 1 481 ? 10.655 17.800 17.177 1.00 34.81 481 HIS A O 1
ATOM 3701 N N . VAL A 1 482 ? 9.906 19.531 18.417 1.00 31.42 482 VAL A N 1
ATOM 3702 C CA . VAL A 1 482 ? 8.817 19.994 17.553 1.00 31.42 482 VAL A CA 1
ATOM 3703 C C . VAL A 1 482 ? 9.361 20.215 16.136 1.00 31.42 482 VAL A C 1
ATOM 3705 O O . VAL A 1 482 ? 10.115 21.162 15.899 1.00 31.42 482 VAL A O 1
ATOM 3708 N N . ARG A 1 483 ? 8.993 19.356 15.182 1.00 32.75 483 ARG A N 1
ATOM 3709 C CA . ARG A 1 483 ? 9.067 19.694 13.757 1.00 32.75 483 ARG A CA 1
ATOM 3710 C C . ARG A 1 483 ? 7.706 20.255 13.358 1.00 32.75 483 ARG A C 1
ATOM 3712 O O . ARG A 1 483 ? 6.696 19.574 13.496 1.00 32.75 483 ARG A O 1
ATOM 3719 N N . ARG A 1 484 ? 7.736 21.540 13.000 1.00 30.92 484 ARG A N 1
ATOM 3720 C CA . ARG A 1 484 ? 6.635 22.331 12.441 1.00 30.92 484 ARG A CA 1
ATOM 3721 C C . ARG A 1 484 ? 6.131 21.762 11.127 1.00 30.92 484 ARG A C 1
ATOM 3723 O O . ARG A 1 484 ? 6.977 21.192 10.400 1.00 30.92 484 ARG A O 1
#

Secondary structure (DSSP, 8-state):
--THHHHHHHHT-----GGGS-TTSS---HHHHT--SGGGSHHHHHHHHHHHHTT-S--BHHHHHHHHH----SHHHHHHHHHH---HHHHHHHHHHHHHHHHHTTPPPBPPPP-HHHHHHHHHH-GGGEE--HHHHGGGS--S-TTPPP---SEEE--SSHHHHHHHHHHHHHTT--EEEESSS--SSSTT--SSEEEEGGG---EEEETTTTEEEEETT-BHHHHHHHHHTTTEEE---STTSBHHHHHHHT-PPPTTHHHH--HHHHEEEEEEE-SSS-EEETTSTT---TT---SS----SSEEEEEEEEEEE--TT-EEEEEEES-HHHHHHHHHHHHHTT--SEEEEEEHHHHHHHH-SSHHHHHHHHHIIIIII--SEEEEEEE-HHHHHHHHHHSS--B-HHHHHHHHHTHHHHTSHHHHHHHHTT-SSS-HHHHHTSGGGHHHHHHHH---HHHHHTTS-TTTHHHHSPPSS---

Radius of gyration: 25.17 Å; chains: 1; bounding box: 68×42×75 Å

Sequence (484 aa):
MSLKEPAKIAAACRHYAMCKIDYLGTGICPSACDKPYVAYYPQGRMDIYDALAKKLIPVTEALVDIARSCNLCGICDMQCHFVTELRPVKVMQALKAHVEDHLVRKGKVVRVKEDAVLRGLRKIVGKEYATNDPAILVTYANDPFPLADMQMPRYVVLPQSTQEVAEIVTLANRRAVPYAVRGNGGRVFGFVFTNGIVVDTNRMKGMEIDPGNWTVTVEAGVTSYELQQEVSKRGFRVNVAEPAATHAGNIVCTGIFSTWSASYGTAADNFVSAEFVDREGNIFSTNDKSAPNIFAFRHNVISSPGICTKAVVRMHPVTDDEEGLLVPLSDFEEAVSLARTLSVRRLGLAIGVLGGHYLSTFISPSTRLADQTKAFLADVLGIKYAVFVIGDRFARSAIRTLAPAVIDQKTLTSLMLGLPRLLEHDICQLIQGLEGDRPPYELLCKEEVQPLLETVLSPSPAMLAGALDEDLRPWYEPCTHVRR

Foldseek 3Di:
DPLPPLLVLLVPDLLQLQLVDPPVVPDHQPLCPPAPFPLLTLNLLSLLLNCVVVVVADAAPVLQVSLVSHPLPQPCCQRCLQVPNRRSSVSSVVSNVVSVVCVVVVHDHDYDDDDPLQVQLCVLANPRFKDQHQSRQSSQQDASAPPDDGAGARMEGEHQALLSVLSNLQSCVVVVFDEAEDASRHDHDNRQHGNYYYYYHLNNADWDDDPPQQKIKGFQRHFQQNQQVVVVVVQKGFQHDDRRHGGQNCLQPPQDGGLQCLPQNTSVSWFDKWWFQANNSDIDICPDPPHDDSPPPDPDPDDRRHHTGMTMTGIDGHDPAKFKKKFFDLDDVVLVVLLVVCSVVVQASGKDKDFLLRVLSVLASDPVLSVLSSCCCCVQQSGGIIIMGIHGPVSVVVVVVVGLAMQTPVNSQLCSQLSVQCSDPVNSVVLSVPDDPDGSRSVSRDPVCVVVSCVSSVGDLQSSLVVDDPVCSVVSHDPPDDDD

pLDDT: mean 89.25, std 10.4, range [30.92, 98.81]